Protein AF-0000000083314201 (afdb_homodimer)

pLDDT: mean 96.01, std 5.59, range [34.59, 98.88]

Radius of gyration: 26.86 Å; Cα contacts (8 Å, |Δi|>4): 1741; chains: 2; bounding box: 57×75×74 Å

Secondary structure (DSSP, 8-state):
--PPP-BS----TT-EETT--S--GGGS-HHHHHHHHHHHHHT--GGGGSPBPTT--HHHHHHHHHHHHHTT-TT--GGGEEEES-HHHHHHHHHHHH--TT-EEEEEES--HHHHHHHHHTTPEEEEEEEETTEE-HHHHHHHHTT---SEEEE--SS-TTT-----HHHHHHHHHHHHHHT--EEEE-TTTT-BSSSPPPPPGGGT-SSSSEEEEEESTTTS-GGG--EEEE--HHHHHHHHTSHHHHHHBSSSHHHHHHHHHHHHTT-HHHHHHHHHHHHHHHHHHHHHHHHHH-TT-EEPPPSBSSEEEEE-GGG--HHHHHHHHHHTTEE-EEGGGG-SSS--TTEEEEE-SSS-HHHHHHHHHHHHHHHHHHH-/--PPP-BS----TT-EETT--S--GGGS-HHHHHHHHHHHHHT--GGGGSPBPTT--HHHHHHHHHHHHHTT-TT--GGGEEEES-HHHHHHHHHHHH--TT-EEEEEES--HHHHHHHHHTTPEEEEEEEETTEE-HHHHHHHHTT---SEEEE--SS-TTT-----HHHHHHHHHHHHHHT--EEEE-TTTT-BSSSPPPPPGGGT-SSS-EEEEEESTTTS-GGG--EEEE--HHHHHHHHTSHHHHHHBSS-HHHHHHHHHHHHTT-HHHHHHHHHHHHHHHHHHHHHHHHHH-TT-EE---SBSSEEEEE-GGG--HHHHHHHHHHTTEE-EEGGGG-TTS--TTEEEEE-SSS-HHHHHHHHHHHHHHHHHHH-

Foldseek 3Di:
DPDDDDDPDDAPPPFAEQADAAFAPVLACPVLLVVLLVVLVVVVDCCLVDQAALQADQLLLQLVQVVLCVQALVPFDSLQKRKALALLRVLLLCLVQQHAAPFEEEEEFQADLVSVVSCVVRNYHYDYAYADLQGGDVVSVLVVLVPHDGSAYEGAQALGVFALHHHAPVRLLVVQVVCVVSVHQYEYEDQFQLWFQPDHGHRDSQSNDQPGNYWYKYGCCHQHNVVLSMIMTGHHSVNCVSSSPDPVSVVRHRNRSSSSSSVSSCSVVVVRPVSNVVLSVQLVQLLVLLVVLCCVQPVQKDWDRRRTHWKTKIFAPPQDFVVVLQVLLVVLSYHWAASLSSGSVSDNRRMTIGTSRHDGSVSSSVNSNSSSVSVVVVVD/DPDDDDDPDDAPPPFAEQADAAFAPVLACPVLLVVLLVVLVVVVDCCLVDQAALQADQLLLQLVQVVLCVQALVPFDSLQKRKALALQRVLLLCLVQQHAAPFEEEEEFQADLVSVVSCVVRNYHYDYAYADLQGGDVVSVLVVLVPHDGSAYEGAQALGVFALHHHAPVRLLVVQVVCVVSVHQYEYEDQFQLWFQPDHGHRPSQSNDQPGNYWYKYGCCHQHNVVLSMIMTGHHSVNCVSSSPDPVSVVRRRNRSSSSSSVSSCSVVVVRPVSSVVLSVQLVQLLVLLVVLCCVQPVQKDWDRRRTHWKTKIFAPPQDFVVVLQVLLVVLSYHWAASLSSGSVSDNRRMTIGTSRHDGSVSSNVNSNSSSVSVVVVVD

Sequence (760 aa):
MSAVRTTQVHLPPGMVDFGIGQPGFELLPLALLERAARHRFAQGDPYFLNYGYEQGDGYCRLALADLLRQHGASATEPEHLLLTAGASQGLDLICTLFSQPGDVVFVEEPTYFLALRIFADHGLRVVGIPTDENGLDLEALAGQLRQVRPAFLYTIPTFQNPTGVTMPAAHRERLVRLSQEHELLVVADEVYHLLSFDRPPPEPLAAYAQEAPILSLGSFSKILAPGLRLGWIHSSPAWLRRLVGGGLVDSGGGLNPFAAAVVRSVLELDLLLPHLTALRAAYRSRRDALVAALQAHLPTLRFRVPEGGFFLWAELPGQEDAGRLLQVARRHQVGFLPGARCSSRQGLRHYLRLSFAFHDPPALAEGVKRLRQAMEEMRTMSAVRTTQVHLPPGMVDFGIGQPGFELLPLALLERAARHRFAQGDPYFLNYGYEQGDGYCRLALADLLRQHGASATEPEHLLLTAGASQGLDLICTLFSQPGDVVFVEEPTYFLALRIFADHGLRVVGIPTDENGLDLEALAGQLRQVRPAFLYTIPTFQNPTGVTMPAAHRERLVRLSQEHELLVVADEVYHLLSFDRPPPEPLAAYAQEAPILSLGSFSKILAPGLRLGWIHSSPAWLRRLVGGGLVDSGGGLNPFAAAVVRSVLELDLLLPHLTALRAAYRSRRDALVAALQAHLPTLRFRVPEGGFFLWAELPGQEDAGRLLQVARRHQVGFLPGARCSSRQGLRHYLRLSFAFHDPPALAEGVKRLRQAMEEMRT

Solvent-accessible surface area (backbone atoms only — not comparable to full-atom values): 36920 Å² total; per-residue (Å²): 125,85,76,76,44,41,40,59,77,80,76,61,88,85,49,34,56,23,50,46,86,47,74,20,76,88,68,47,52,50,69,61,50,45,53,14,42,52,55,41,56,69,68,71,65,54,57,43,40,31,40,9,11,42,47,23,45,32,67,34,33,45,49,49,22,53,52,37,32,76,69,50,26,70,81,48,42,41,74,26,44,34,44,25,41,14,44,51,50,45,50,51,51,46,47,46,74,57,45,53,65,68,36,35,32,36,30,38,38,60,25,53,46,50,58,53,37,39,39,50,53,51,40,41,39,76,42,64,33,56,49,54,85,53,23,67,38,62,67,60,45,53,57,46,58,76,76,45,84,52,50,31,37,45,42,44,50,34,29,16,53,44,59,14,34,44,33,44,58,71,56,50,54,49,50,51,49,51,20,54,75,66,71,36,34,35,38,33,47,35,50,35,55,88,34,44,58,79,57,83,68,61,56,56,72,33,61,78,38,71,80,41,56,33,41,25,25,28,35,37,39,77,72,55,30,32,5,49,28,35,21,30,39,35,27,31,52,78,70,44,46,61,60,42,66,28,24,55,28,63,61,40,14,12,60,35,24,42,50,45,44,30,49,30,31,30,52,74,67,61,48,50,62,64,49,43,54,53,47,30,52,52,39,43,51,15,43,51,32,39,52,53,33,37,57,72,66,39,65,70,53,45,65,62,86,48,55,29,43,46,32,35,30,33,36,49,61,91,69,39,50,29,63,62,49,42,63,49,13,46,76,55,38,19,43,54,34,39,24,31,62,24,28,79,75,69,36,56,42,27,20,35,30,36,29,35,43,35,54,55,43,70,52,37,35,52,29,44,55,31,44,41,51,26,53,54,56,73,73,104,128,83,76,76,44,44,40,59,79,81,76,62,89,84,50,32,56,24,49,44,85,46,73,21,76,86,66,47,54,49,68,62,51,45,52,15,40,52,55,41,58,69,68,71,66,55,56,44,39,30,40,9,11,42,47,24,44,31,68,33,33,44,50,48,21,54,52,38,32,75,69,52,25,70,81,48,44,41,73,26,43,32,45,26,42,13,44,52,50,45,50,49,51,46,47,46,74,57,45,52,66,68,36,35,32,37,30,38,37,61,27,52,46,49,59,54,36,38,39,50,52,50,41,40,40,77,42,64,34,54,50,55,84,53,24,68,38,61,67,60,43,53,57,47,56,75,76,43,85,53,50,30,35,43,42,43,50,34,30,16,54,46,59,12,33,44,34,43,58,72,55,51,53,50,49,52,49,51,22,55,75,66,70,37,34,35,37,33,47,36,50,33,56,89,34,44,58,78,57,81,66,61,56,54,72,32,62,79,34,74,82,44,55,35,40,26,27,31,35,37,39,77,72,54,31,33,6,49,27,35,20,30,36,34,26,33,52,78,69,42,47,62,59,42,67,28,24,55,30,62,61,43,14,11,60,36,25,40,50,44,44,30,48,32,31,31,52,75,68,59,49,51,61,64,49,41,53,52,49,29,52,52,38,44,51,14,43,50,31,39,51,53,33,37,58,73,67,39,66,71,53,45,65,63,86,49,55,28,43,48,33,34,31,34,36,50,61,91,69,38,50,30,64,62,47,42,62,48,14,47,77,55,38,18,43,53,34,38,24,32,62,24,29,79,77,69,37,55,41,28,20,35,31,36,29,34,40,36,51,54,43,69,53,38,34,50,31,44,55,31,43,41,52,26,54,54,55,73,74,104

Nearest PDB structures (foldseek):
  8tn2-assembly1_B  TM=9.377E-01  e=1.329E-39  Streptomyces hygroscopicus
  3av7-assembly1_C  TM=9.373E-01  e=1.388E-35  Pyrococcus horikoshii OT3
  1wst-assembly1_A-2  TM=9.283E-01  e=2.432E-35  Thermococcus profundus
  2zc0-assembly1_A  TM=9.274E-01  e=1.221E-30  Thermococcus litoralis
  2gb3-assembly3_E  TM=8.687E-01  e=2.213E-23  Thermotoga maritima

InterPro domains:
  IPR004839 Aminotransferase, class I/classII, large domain [PF00155] (15-371)
  IPR015421 Pyridoxal phosphate-dependent transferase, major domain [G3DSA:3.40.640.10] (50-271)
  IPR015422 Pyridoxal phosphate-dependent transferase, small domain [G3DSA:3.90.1150.10] (12-374)
  IPR015424 Pyridoxal phosphate-dependent transferase [SSF53383] (12-378)

Organism: NCBI:txid1204385

Structure (mmCIF, N/CA/C/O backbone):
data_AF-0000000083314201-model_v1
#
loop_
_entity.id
_entity.type
_entity.pdbx_description
1 polymer 'PLP-dependent aminotransferase family protein'
#
loop_
_atom_site.group_PDB
_atom_site.id
_atom_site.type_symbol
_atom_site.label_atom_id
_atom_site.label_alt_id
_atom_site.label_comp_id
_atom_site.label_asym_id
_atom_site.label_entity_id
_atom_site.label_seq_id
_atom_site.pdbx_PDB_ins_code
_atom_site.Cartn_x
_atom_site.Cartn_y
_atom_site.Cartn_z
_atom_site.occupancy
_atom_site.B_iso_or_equiv
_atom_site.auth_seq_id
_atom_site.auth_comp_id
_atom_site.auth_asym_id
_atom_site.auth_atom_id
_atom_site.pdbx_PDB_model_num
ATOM 1 N N . MET A 1 1 ? -20.5 3.457 -23.984 1 34.59 1 MET A N 1
ATOM 2 C CA . MET A 1 1 ? -19.891 3.881 -22.734 1 34.59 1 MET A CA 1
ATOM 3 C C . MET A 1 1 ? -18.938 2.818 -22.203 1 34.59 1 MET A C 1
ATOM 5 O O . MET A 1 1 ? -19.312 1.652 -22.062 1 34.59 1 MET A O 1
ATOM 9 N N . SER A 1 2 ? -17.656 2.895 -22.516 1 53.41 2 SER A N 1
ATOM 10 C CA . SER A 1 2 ? -16.688 1.848 -22.188 1 53.41 2 SER A CA 1
ATOM 11 C C . SER A 1 2 ? -16.938 1.276 -20.797 1 53.41 2 SER A C 1
ATOM 13 O O . SER A 1 2 ? -17.297 2.012 -19.875 1 53.41 2 SER A O 1
ATOM 15 N N . ALA A 1 3 ? -17.125 0.042 -20.641 1 75.62 3 ALA A N 1
ATOM 16 C CA . ALA A 1 3 ? -17.5 -0.69 -19.438 1 75.62 3 ALA A CA 1
ATOM 17 C C . ALA A 1 3 ? -16.578 -0.34 -18.281 1 75.62 3 ALA A C 1
ATOM 19 O O . ALA A 1 3 ? -15.352 -0.27 -18.438 1 75.62 3 ALA A O 1
ATOM 20 N N . VAL A 1 4 ? -17.172 0.207 -17.234 1 90.31 4 VAL A N 1
ATOM 21 C CA . VAL A 1 4 ? -16.469 0.543 -16.016 1 90.31 4 VAL A CA 1
ATOM 22 C C . VAL A 1 4 ? -15.688 -0.676 -15.516 1 90.31 4 VAL A C 1
ATOM 24 O O . VAL A 1 4 ? -16.25 -1.765 -15.383 1 90.31 4 VAL A O 1
ATOM 27 N N . ARG A 1 5 ? -14.414 -0.55 -15.438 1 94.44 5 ARG A N 1
ATOM 28 C CA . ARG A 1 5 ? -13.547 -1.651 -15.016 1 94.44 5 ARG A CA 1
ATOM 29 C C . ARG A 1 5 ? -13.289 -1.608 -13.516 1 94.44 5 ARG A C 1
ATOM 31 O O . ARG A 1 5 ? -13.023 -0.543 -12.953 1 94.44 5 ARG A O 1
ATOM 38 N N . THR A 1 6 ? -13.438 -2.785 -12.914 1 94.81 6 THR A N 1
ATOM 39 C CA . THR A 1 6 ? -13.258 -2.85 -11.469 1 94.81 6 THR A CA 1
ATOM 40 C C . THR A 1 6 ? -12.242 -3.928 -11.094 1 94.81 6 THR A C 1
ATOM 42 O O . THR A 1 6 ? -11.727 -3.941 -9.977 1 94.81 6 THR A O 1
ATOM 45 N N . THR A 1 7 ? -11.992 -4.832 -12.055 1 95.81 7 THR A N 1
ATOM 46 C CA . THR A 1 7 ? -11.062 -5.926 -11.789 1 95.81 7 THR A CA 1
ATOM 47 C C . THR A 1 7 ? -9.961 -5.969 -12.852 1 95.81 7 THR A C 1
ATOM 49 O O . THR A 1 7 ? -10.125 -5.406 -13.938 1 95.81 7 THR A O 1
ATOM 52 N N . GLN A 1 8 ? -8.891 -6.598 -12.461 1 94.69 8 GLN A N 1
ATOM 53 C CA . GLN A 1 8 ? -7.75 -6.73 -13.359 1 94.69 8 GLN A CA 1
ATOM 54 C C . GLN A 1 8 ? -8.078 -7.652 -14.531 1 94.69 8 GLN A C 1
ATOM 56 O O . GLN A 1 8 ? -7.68 -7.383 -15.664 1 94.69 8 GLN A O 1
ATOM 61 N N . VAL A 1 9 ? -8.82 -8.727 -14.227 1 92.38 9 VAL A N 1
ATOM 62 C CA . VAL A 1 9 ? -9.07 -9.758 -15.227 1 92.38 9 VAL A CA 1
ATOM 63 C C . VAL A 1 9 ? -10.492 -9.617 -15.773 1 92.38 9 VAL A C 1
ATOM 65 O O . VAL A 1 9 ? -11.453 -9.492 -15.008 1 92.38 9 VAL A O 1
ATOM 68 N N . HIS A 1 10 ? -10.617 -9.555 -17.047 1 88.62 10 HIS A N 1
ATOM 69 C CA . HIS A 1 10 ? -11.859 -9.648 -17.797 1 88.62 10 HIS A CA 1
ATOM 70 C C . HIS A 1 10 ? -11.758 -10.664 -18.922 1 88.62 10 HIS A C 1
ATOM 72 O O . HIS A 1 10 ? -10.922 -10.516 -19.812 1 88.62 10 HIS A O 1
ATOM 78 N N . LEU A 1 11 ? -12.539 -11.68 -18.828 1 90.94 11 LEU A N 1
ATOM 79 C CA . LEU A 1 11 ? -12.484 -12.742 -19.828 1 90.94 11 LEU A CA 1
ATOM 80 C C . LEU A 1 11 ? -13.695 -12.664 -20.75 1 90.94 11 LEU A C 1
ATOM 82 O O . LEU A 1 11 ? -14.828 -12.516 -20.297 1 90.94 11 LEU A O 1
ATOM 86 N N . PRO A 1 12 ? -13.43 -12.727 -22.062 1 91.5 12 PRO A N 1
ATOM 87 C CA . PRO A 1 12 ? -14.57 -12.898 -22.969 1 91.5 12 PRO A CA 1
ATOM 88 C C . PRO A 1 12 ? -15.391 -14.148 -22.656 1 91.5 12 PRO A C 1
ATOM 90 O O . PRO A 1 12 ? -14.844 -15.141 -22.172 1 91.5 12 PRO A O 1
ATOM 93 N N . PRO A 1 13 ? -16.656 -14 -22.969 1 90.75 13 PRO A N 1
ATOM 94 C CA . PRO A 1 13 ? -17.5 -15.18 -22.734 1 90.75 13 PRO A CA 1
ATOM 95 C C . PRO A 1 13 ? -16.984 -16.422 -23.438 1 90.75 13 PRO A C 1
ATOM 97 O O . PRO A 1 13 ? -16.578 -16.359 -24.609 1 90.75 13 PRO A O 1
ATOM 100 N N . GLY A 1 14 ? -16.875 -17.516 -22.719 1 92.56 14 GLY A N 1
ATOM 101 C CA . GLY A 1 14 ? -16.5 -18.797 -23.297 1 92.56 14 GLY A CA 1
ATOM 102 C C . GLY A 1 14 ? -15.008 -19.047 -23.266 1 92.56 14 GLY A C 1
ATOM 103 O O . GLY A 1 14 ? -14.562 -20.172 -23.5 1 92.56 14 GLY A O 1
ATOM 104 N N . MET A 1 15 ? -14.242 -18.047 -23.016 1 96.81 15 MET A N 1
ATOM 105 C CA . MET A 1 15 ? -12.789 -18.188 -23.016 1 96.81 15 MET A CA 1
ATOM 106 C C . MET A 1 15 ? -12.32 -18.953 -21.781 1 96.81 15 MET A C 1
ATOM 108 O O . MET A 1 15 ? -12.828 -18.734 -20.688 1 96.81 15 MET A O 1
ATOM 112 N N . VAL A 1 16 ? -11.453 -19.938 -21.984 1 98.31 16 VAL A N 1
ATOM 113 C CA . VAL A 1 16 ? -10.727 -20.594 -20.891 1 98.31 16 VAL A CA 1
ATOM 114 C C . VAL A 1 16 ? -9.266 -20.141 -20.906 1 98.31 16 VAL A C 1
ATOM 116 O O . VAL A 1 16 ? -8.5 -20.5 -21.781 1 98.31 16 VAL A O 1
ATOM 119 N N . ASP A 1 17 ? -8.883 -19.359 -19.922 1 98.44 17 ASP A N 1
ATOM 120 C CA . ASP A 1 17 ? -7.531 -18.812 -19.906 1 98.44 17 ASP A CA 1
ATOM 121 C C . ASP A 1 17 ? -6.727 -19.375 -18.734 1 98.44 17 ASP A C 1
ATOM 123 O O . ASP A 1 17 ? -6.848 -18.891 -17.594 1 98.44 17 ASP A O 1
ATOM 127 N N . PHE A 1 18 ? -5.773 -20.281 -19.078 1 98.69 18 PHE A N 1
ATOM 128 C CA . PHE A 1 18 ? -4.91 -20.906 -18.078 1 98.69 18 PHE A CA 1
ATOM 129 C C . PHE A 1 18 ? -3.861 -19.922 -17.578 1 98.69 18 PHE A C 1
ATOM 131 O O . PHE A 1 18 ? -3.092 -20.219 -16.672 1 98.69 18 PHE A O 1
ATOM 138 N N . GLY A 1 19 ? -3.797 -18.719 -18.188 1 98 19 GLY A N 1
ATOM 139 C CA . GLY A 1 19 ? -2.822 -17.719 -17.797 1 98 19 GLY A CA 1
ATOM 140 C C . GLY A 1 19 ? -3.211 -16.969 -16.531 1 98 19 GLY A C 1
ATOM 141 O O . GLY A 1 19 ? -2.379 -16.297 -15.93 1 98 19 GLY A O 1
ATOM 142 N N . ILE A 1 20 ? -4.41 -17.078 -16.062 1 97.06 20 ILE A N 1
ATOM 143 C CA . ILE A 1 20 ? -4.938 -16.328 -14.938 1 97.06 20 ILE A CA 1
ATOM 144 C C . ILE A 1 20 ? -4.574 -17.031 -13.633 1 97.06 20 ILE A C 1
ATOM 146 O O . ILE A 1 20 ? -5.047 -18.141 -13.367 1 97.06 20 ILE A O 1
ATOM 150 N N . GLY A 1 21 ? -3.68 -16.375 -12.898 1 96.62 21 GLY A N 1
ATOM 151 C CA . GLY A 1 21 ? -3.168 -16.953 -11.656 1 96.62 21 GLY A CA 1
ATOM 152 C C . GLY A 1 21 ? -3.814 -16.359 -10.422 1 96.62 21 GLY A C 1
ATOM 153 O O . GLY A 1 21 ? -3.123 -15.836 -9.539 1 96.62 21 GLY A O 1
ATOM 154 N N . GLN A 1 22 ? -5.105 -16.406 -10.273 1 96.69 22 GLN A N 1
ATOM 155 C CA . GLN A 1 22 ? -5.852 -15.922 -9.109 1 96.69 22 GLN A CA 1
ATOM 156 C C . GLN A 1 22 ? -7.031 -16.844 -8.797 1 96.69 22 GLN A C 1
ATOM 158 O O . GLN A 1 22 ? -7.406 -17.688 -9.609 1 96.69 22 GLN A O 1
ATOM 163 N N . PRO A 1 23 ? -7.602 -16.734 -7.562 1 96.19 23 PRO A N 1
ATOM 164 C CA . PRO A 1 23 ? -8.805 -17.516 -7.266 1 96.19 23 PRO A CA 1
ATOM 165 C C . PRO A 1 23 ? -9.953 -17.219 -8.219 1 96.19 23 PRO A C 1
ATOM 167 O O . PRO A 1 23 ? -10.148 -16.062 -8.617 1 96.19 23 PRO A O 1
ATOM 170 N N . GLY A 1 24 ? -10.648 -18.281 -8.57 1 94.88 24 GLY A N 1
ATOM 171 C CA . GLY A 1 24 ? -11.898 -18.047 -9.266 1 94.88 24 GLY A CA 1
ATOM 172 C C . GLY A 1 24 ? -12.859 -17.172 -8.477 1 94.88 24 GLY A C 1
ATOM 173 O O . GLY A 1 24 ? -12.82 -17.141 -7.246 1 94.88 24 GLY A O 1
ATOM 174 N N . PHE A 1 25 ? -13.742 -16.547 -9.172 1 92.31 25 PHE A N 1
ATOM 175 C CA . PHE A 1 25 ? -14.633 -15.586 -8.531 1 92.31 25 PHE A CA 1
ATOM 176 C C . PHE A 1 25 ? -15.531 -16.281 -7.512 1 92.31 25 PHE A C 1
ATOM 178 O O . PHE A 1 25 ? -15.852 -15.703 -6.469 1 92.31 25 PHE A O 1
ATOM 185 N N . GLU A 1 26 ? -15.883 -17.5 -7.844 1 94.88 26 GLU A N 1
ATOM 186 C CA . GLU A 1 26 ? -16.781 -18.25 -6.969 1 94.88 26 GLU A CA 1
ATOM 187 C C . GLU A 1 26 ? -16.094 -18.656 -5.676 1 94.88 26 GLU A C 1
ATOM 189 O O . GLU A 1 26 ? -16.75 -19.031 -4.703 1 94.88 26 GLU A O 1
ATOM 194 N N . LEU A 1 27 ? -14.797 -18.641 -5.641 1 97 27 LEU A N 1
ATOM 195 C CA . LEU A 1 27 ? -14.039 -19.047 -4.465 1 97 27 LEU A CA 1
ATOM 196 C C . LEU A 1 27 ? -13.766 -17.859 -3.551 1 97 27 LEU A C 1
ATOM 198 O O . LEU A 1 27 ? -13.266 -18.031 -2.436 1 97 27 LEU A O 1
ATOM 202 N N . LEU A 1 28 ? -14.078 -16.625 -3.99 1 97.69 28 LEU A N 1
ATOM 203 C CA . LEU A 1 28 ? -13.922 -15.445 -3.148 1 97.69 28 LEU A CA 1
ATOM 204 C C . LEU A 1 28 ? -14.914 -15.461 -1.991 1 97.69 28 LEU A C 1
ATOM 206 O O . LEU A 1 28 ? -16.125 -15.602 -2.203 1 97.69 28 LEU A O 1
ATOM 210 N N . PRO A 1 29 ? -14.43 -15.281 -0.8 1 98.38 29 PRO A N 1
ATOM 211 C CA . PRO A 1 29 ? -15.266 -15.539 0.376 1 98.38 29 PRO A CA 1
ATOM 212 C C . PRO A 1 29 ? -16.047 -14.312 0.841 1 98.38 29 PRO A C 1
ATOM 214 O O . PRO A 1 29 ? -15.828 -13.828 1.954 1 98.38 29 PRO A O 1
ATOM 217 N N . LEU A 1 30 ? -17 -13.914 0.046 1 98.44 30 LEU A N 1
ATOM 218 C CA . LEU A 1 30 ? -17.781 -12.711 0.303 1 98.44 30 LEU A CA 1
ATOM 219 C C . LEU A 1 30 ? -18.516 -12.812 1.642 1 98.44 30 LEU A C 1
ATOM 221 O O . LEU A 1 30 ? -18.406 -11.914 2.479 1 98.44 30 LEU A O 1
ATOM 225 N N . ALA A 1 31 ? -19.219 -13.93 1.903 1 98.38 31 ALA A N 1
ATOM 226 C CA . ALA A 1 31 ? -20 -14.094 3.123 1 98.38 31 ALA A CA 1
ATOM 227 C C . ALA A 1 31 ? -19.109 -14.148 4.352 1 98.38 31 ALA A C 1
ATOM 229 O O . ALA A 1 31 ? -19.453 -13.602 5.406 1 98.38 31 ALA A O 1
ATOM 230 N N . LEU A 1 32 ? -18.031 -14.852 4.242 1 98.81 32 LEU A N 1
ATOM 231 C CA . LEU A 1 32 ? -17.078 -14.961 5.328 1 98.81 32 LEU A CA 1
ATOM 232 C C . LEU A 1 32 ? -16.531 -13.594 5.723 1 98.81 32 LEU A C 1
ATOM 234 O O . LEU A 1 32 ? -16.5 -13.25 6.906 1 98.81 32 LEU A O 1
ATOM 238 N N . LEU A 1 33 ? -16.125 -12.75 4.762 1 98.88 33 LEU A N 1
ATOM 239 C CA . LEU A 1 33 ? -15.555 -11.438 5.031 1 98.88 33 LEU A CA 1
ATOM 240 C C . LEU A 1 33 ? -16.625 -10.469 5.523 1 98.88 33 LEU A C 1
ATOM 242 O O . LEU A 1 33 ? -16.344 -9.578 6.328 1 98.88 33 LEU A O 1
ATOM 246 N N . GLU A 1 34 ? -17.844 -10.625 5.016 1 98.81 34 GLU A N 1
ATOM 247 C CA . GLU A 1 34 ? -18.953 -9.844 5.566 1 98.81 34 GLU A CA 1
ATOM 248 C C . GLU A 1 34 ? -19.109 -10.094 7.062 1 98.81 34 GLU A C 1
ATOM 250 O O . GLU A 1 34 ? -19.25 -9.148 7.84 1 98.81 34 GLU A O 1
ATOM 255 N N . ARG A 1 35 ? -19.141 -11.367 7.418 1 98.75 35 ARG A N 1
ATOM 256 C CA . ARG A 1 35 ? -19.25 -11.742 8.828 1 98.75 35 ARG A CA 1
ATOM 257 C C . ARG A 1 35 ? -18.109 -11.141 9.641 1 98.75 35 ARG A C 1
ATOM 259 O O . ARG A 1 35 ? -18.328 -10.625 10.734 1 98.75 35 ARG A O 1
ATOM 266 N N . ALA A 1 36 ? -16.922 -11.211 9.156 1 98.88 36 ALA A N 1
ATOM 267 C CA . ALA A 1 36 ? -15.75 -10.664 9.836 1 98.88 36 ALA A CA 1
ATOM 268 C C . ALA A 1 36 ? -15.859 -9.148 9.992 1 98.88 36 ALA A C 1
ATOM 270 O O . ALA A 1 36 ? -15.547 -8.602 11.055 1 98.88 36 ALA A O 1
ATOM 271 N N . ALA A 1 37 ? -16.25 -8.445 8.914 1 98.75 37 ALA A N 1
ATOM 272 C CA . ALA A 1 37 ? -16.406 -7 8.961 1 98.75 37 ALA A CA 1
ATOM 273 C C . ALA A 1 37 ? -17.453 -6.602 9.992 1 98.75 37 ALA A C 1
ATOM 275 O O . ALA A 1 37 ? -17.25 -5.676 10.781 1 98.75 37 ALA A O 1
ATOM 276 N N . ARG A 1 38 ? -18.547 -7.301 9.992 1 98.56 38 ARG A N 1
ATOM 277 C CA . ARG A 1 38 ? -19.609 -7.039 10.977 1 98.56 38 ARG A CA 1
ATOM 278 C C . ARG A 1 38 ? -19.078 -7.207 12.398 1 98.56 38 ARG A C 1
ATOM 280 O O . ARG A 1 38 ? -19.359 -6.379 13.266 1 98.56 38 ARG A O 1
ATOM 287 N N . HIS A 1 39 ? -18.391 -8.273 12.609 1 98.69 39 HIS A N 1
ATOM 288 C CA . HIS A 1 39 ? -17.797 -8.531 13.914 1 98.69 39 HIS A CA 1
ATOM 289 C C . HIS A 1 39 ? -16.859 -7.398 14.336 1 98.69 39 HIS A C 1
ATOM 291 O O . HIS A 1 39 ? -16.906 -6.945 15.477 1 98.69 39 HIS A O 1
ATOM 297 N N . ARG A 1 40 ? -16 -6.918 13.414 1 98.56 40 ARG A N 1
ATOM 298 C CA . ARG A 1 40 ? -15.031 -5.875 13.727 1 98.56 40 ARG A CA 1
ATOM 299 C C . ARG A 1 40 ? -15.727 -4.57 14.102 1 98.56 40 ARG A C 1
ATOM 301 O O . ARG A 1 40 ? -15.406 -3.953 15.117 1 98.56 40 ARG A O 1
ATOM 308 N N . PHE A 1 41 ? -16.672 -4.133 13.305 1 98.56 41 PHE A N 1
ATOM 309 C CA . PHE A 1 41 ? -17.391 -2.887 13.555 1 98.56 41 PHE A CA 1
ATOM 310 C C . PHE A 1 41 ? -18.203 -2.975 14.844 1 98.56 41 PHE A C 1
ATOM 312 O O . PHE A 1 41 ? -18.328 -1.988 15.578 1 98.56 41 PHE A O 1
ATOM 319 N N . ALA A 1 42 ? -18.672 -4.141 15.156 1 98.19 42 ALA A N 1
ATOM 320 C CA . ALA A 1 42 ? -19.531 -4.344 16.328 1 98.19 42 ALA A CA 1
ATOM 321 C C . ALA A 1 42 ? -18.734 -4.16 17.625 1 98.19 42 ALA A C 1
ATOM 323 O O . ALA A 1 42 ? -19.312 -3.971 18.688 1 98.19 42 ALA A O 1
ATOM 324 N N . GLN A 1 43 ? -17.406 -4.27 17.531 1 97.44 43 GLN A N 1
ATOM 325 C CA . GLN A 1 43 ? -16.594 -4.078 18.734 1 97.44 43 GLN A CA 1
ATOM 326 C C . GLN A 1 43 ? -16.672 -2.641 19.234 1 97.44 43 GLN A C 1
ATOM 328 O O . GLN A 1 43 ? -16.312 -2.354 20.375 1 97.44 43 GLN A O 1
ATOM 333 N N . GLY A 1 44 ? -17 -1.656 18.375 1 96.81 44 GLY A N 1
ATOM 334 C CA . GLY A 1 44 ? -17.234 -0.276 18.766 1 96.81 44 GLY A CA 1
ATOM 335 C C . GLY A 1 44 ? -15.953 0.521 18.938 1 96.81 44 GLY A C 1
ATOM 336 O O . GLY A 1 44 ? -15.984 1.685 19.344 1 96.81 44 GLY A O 1
ATOM 337 N N . ASP A 1 45 ? -14.836 -0.035 18.656 1 94.12 45 ASP A N 1
ATOM 338 C CA . ASP A 1 45 ? -13.539 0.609 18.781 1 94.12 45 ASP A CA 1
ATOM 339 C C . ASP A 1 45 ? -13.07 1.179 17.438 1 94.12 45 ASP A C 1
ATOM 341 O O . ASP A 1 45 ? -12.844 0.432 16.484 1 94.12 45 ASP A O 1
ATOM 345 N N . PRO A 1 46 ? -12.82 2.516 17.344 1 95.19 46 PRO A N 1
ATOM 346 C CA . PRO A 1 46 ? -12.492 3.133 16.062 1 95.19 46 PRO A CA 1
ATOM 347 C C . PRO A 1 46 ? -10.992 3.113 15.758 1 95.19 46 PRO A C 1
ATOM 349 O O . PRO A 1 46 ? -10.555 3.67 14.75 1 95.19 46 PRO A O 1
ATOM 352 N N . TYR A 1 47 ? -10.133 2.494 16.516 1 93.06 47 TYR A N 1
ATOM 353 C CA . TYR A 1 47 ? -8.68 2.619 16.438 1 93.06 47 TYR A CA 1
ATOM 354 C C . TYR A 1 47 ? -8.156 2.117 15.102 1 93.06 47 TYR A C 1
ATOM 356 O O . TYR A 1 47 ? -7.145 2.615 14.602 1 93.06 47 TYR A O 1
ATOM 364 N N . PHE A 1 48 ? -8.867 1.153 14.516 1 96.31 48 PHE A N 1
ATOM 365 C CA . PHE A 1 48 ? -8.383 0.618 13.25 1 96.31 48 PHE A CA 1
ATOM 366 C C . PHE A 1 48 ? -8.625 1.609 12.117 1 96.31 48 PHE A C 1
ATOM 368 O O . PHE A 1 48 ? -8.102 1.438 11.008 1 96.31 48 PHE A O 1
ATOM 375 N N . LEU A 1 49 ? -9.391 2.678 12.414 1 97.88 49 LEU A N 1
ATOM 376 C CA . LEU A 1 49 ? -9.625 3.736 11.438 1 97.88 49 LEU A CA 1
ATOM 377 C C . LEU A 1 49 ? -8.57 4.828 11.547 1 97.88 49 LEU A C 1
ATOM 379 O O . LEU A 1 49 ? -8.516 5.734 10.711 1 97.88 49 LEU A O 1
ATOM 383 N N . ASN A 1 50 ? -7.672 4.773 12.516 1 96.75 50 ASN A N 1
ATOM 384 C CA . ASN A 1 50 ? -6.57 5.715 12.695 1 96.75 50 ASN A CA 1
ATOM 385 C C . ASN A 1 50 ? -5.305 5.246 11.992 1 96.75 50 ASN A C 1
ATOM 387 O O . ASN A 1 50 ? -5.281 4.16 11.406 1 96.75 50 ASN A O 1
ATOM 391 N N . TYR A 1 51 ? -4.25 6.164 11.945 1 97.31 51 TYR A N 1
ATOM 392 C CA . TYR A 1 51 ? -2.939 5.684 11.523 1 97.31 51 TYR A CA 1
ATOM 393 C C . TYR A 1 51 ? -2.494 4.504 12.383 1 97.31 51 TYR A C 1
ATOM 395 O O . TYR A 1 51 ? -2.479 4.586 13.609 1 97.31 51 TYR A O 1
ATOM 403 N N . GLY A 1 52 ? -2.189 3.391 11.773 1 97.06 52 GLY A N 1
ATOM 404 C CA . GLY A 1 52 ? -1.858 2.156 12.469 1 97.06 52 GLY A CA 1
ATOM 405 C C . GLY A 1 52 ? -0.453 2.15 13.039 1 97.06 52 GLY A C 1
ATOM 406 O O . GLY A 1 52 ? 0.35 3.035 12.734 1 97.06 52 GLY A O 1
ATOM 407 N N . TYR A 1 53 ? -0.241 1.195 13.852 1 97.38 53 TYR A N 1
ATOM 408 C CA . TYR A 1 53 ? 1.12 0.96 14.312 1 97.38 53 TYR A CA 1
ATOM 409 C C . TYR A 1 53 ? 2.037 0.585 13.156 1 97.38 53 TYR A C 1
ATOM 411 O O . TYR A 1 53 ? 1.638 -0.157 12.258 1 97.38 53 TYR A O 1
ATOM 419 N N . GLU A 1 54 ? 3.225 1.053 13.133 1 97.88 54 GLU A N 1
ATOM 420 C CA . GLU A 1 54 ? 4.133 0.91 12 1 97.88 54 GLU A CA 1
ATOM 421 C C . GLU A 1 54 ? 4.309 -0.556 11.609 1 97.88 54 GLU A C 1
ATOM 423 O O . GLU A 1 54 ? 4.27 -0.899 10.43 1 97.88 54 GLU A O 1
ATOM 428 N N . GLN A 1 55 ? 4.398 -1.433 12.609 1 97.94 55 GLN A N 1
ATOM 429 C CA . GLN A 1 55 ? 4.652 -2.846 12.344 1 97.94 55 GLN A CA 1
ATOM 430 C C . GLN A 1 55 ? 3.357 -3.582 12.008 1 97.94 55 GLN A C 1
ATOM 432 O O . GLN A 1 55 ? 3.385 -4.758 11.641 1 97.94 55 GLN A O 1
ATOM 437 N N . GLY A 1 56 ? 2.209 -2.891 12.156 1 97.88 56 GLY A N 1
ATOM 438 C CA . GLY A 1 56 ? 0.896 -3.473 11.93 1 97.88 56 GLY A CA 1
ATOM 439 C C . GLY A 1 56 ? 0.135 -3.752 13.211 1 97.88 56 GLY A C 1
ATOM 440 O O . GLY A 1 56 ? 0.713 -3.727 14.297 1 97.88 56 GLY A O 1
ATOM 441 N N . ASP A 1 57 ? -1.172 -4.012 13.102 1 97.19 57 ASP A N 1
ATOM 442 C CA . ASP A 1 57 ? -2.059 -4.277 14.234 1 97.19 57 ASP A CA 1
ATOM 443 C C . ASP A 1 57 ? -1.516 -5.406 15.102 1 97.19 57 ASP A C 1
ATOM 445 O O . ASP A 1 57 ? -1.389 -6.543 14.648 1 97.19 57 ASP A O 1
ATOM 449 N N . GLY A 1 58 ? -1.276 -5.039 16.391 1 97.19 58 GLY A N 1
ATOM 450 C CA . GLY A 1 58 ? -0.664 -6.008 17.297 1 97.19 58 GLY A CA 1
ATOM 451 C C . GLY A 1 58 ? -1.525 -7.234 17.516 1 97.19 58 GLY A C 1
ATOM 452 O O . GLY A 1 58 ? -1.011 -8.352 17.641 1 97.19 58 GLY A O 1
ATOM 453 N N . TYR A 1 59 ? -2.844 -7.094 17.609 1 96.88 59 TYR A N 1
ATOM 454 C CA . TYR A 1 59 ? -3.744 -8.227 17.797 1 96.88 59 TYR A CA 1
ATOM 455 C C . TYR A 1 59 ? -3.77 -9.117 16.562 1 96.88 59 TYR A C 1
ATOM 457 O O . TYR A 1 59 ? -3.848 -10.344 16.672 1 96.88 59 TYR A O 1
ATOM 465 N N . CYS A 1 60 ? -3.668 -8.477 15.422 1 97.69 60 CYS A N 1
ATOM 466 C CA . CYS A 1 60 ? -3.598 -9.242 14.18 1 97.69 60 CYS A CA 1
ATOM 467 C C . CYS A 1 60 ? -2.311 -10.055 14.109 1 97.69 60 CYS A C 1
ATOM 469 O O . CYS A 1 60 ? -2.326 -11.219 13.719 1 97.69 60 CYS A O 1
ATOM 471 N N . ARG A 1 61 ? -1.196 -9.453 14.453 1 97.94 61 ARG A N 1
ATOM 472 C CA . ARG A 1 61 ? 0.085 -10.148 14.453 1 97.94 61 ARG A CA 1
ATOM 473 C C . ARG A 1 61 ? 0.078 -11.312 15.43 1 97.94 61 ARG A C 1
ATOM 475 O O . ARG A 1 61 ? 0.653 -12.367 15.156 1 97.94 61 ARG A O 1
ATOM 482 N N . LEU A 1 62 ? -0.585 -11.094 16.594 1 97.56 62 LEU A N 1
ATOM 483 C CA . LEU A 1 62 ? -0.722 -12.164 17.562 1 97.56 62 LEU A CA 1
ATOM 484 C C . LEU A 1 62 ? -1.484 -13.344 16.969 1 97.56 62 LEU A C 1
ATOM 486 O O . LEU A 1 62 ? -1.039 -14.492 17.078 1 97.56 62 LEU A O 1
ATOM 490 N N . ALA A 1 63 ? -2.613 -13.047 16.391 1 96.94 63 ALA A N 1
ATOM 491 C CA . ALA A 1 63 ? -3.451 -14.086 15.805 1 96.94 63 ALA A CA 1
ATOM 492 C C . ALA A 1 63 ? -2.738 -14.773 14.641 1 96.94 63 ALA A C 1
ATOM 494 O O . ALA A 1 63 ? -2.814 -16 14.492 1 96.94 63 ALA A O 1
ATOM 495 N N . LEU A 1 64 ? -2.051 -14.031 13.844 1 97.25 64 LEU A N 1
ATOM 496 C CA . LEU A 1 64 ? -1.317 -14.57 12.703 1 97.25 64 LEU A CA 1
ATOM 497 C C . LEU A 1 64 ? -0.166 -15.453 13.164 1 97.25 64 LEU A C 1
ATOM 499 O O . LEU A 1 64 ? 0.084 -16.516 12.57 1 97.25 64 LEU A O 1
ATOM 503 N N . ALA A 1 65 ? 0.57 -15 14.156 1 96.69 65 ALA A N 1
ATOM 504 C CA . ALA A 1 65 ? 1.656 -15.805 14.703 1 96.69 65 ALA A CA 1
ATOM 505 C C . ALA A 1 65 ? 1.145 -17.156 15.18 1 96.69 65 ALA A C 1
ATOM 507 O O . ALA A 1 65 ? 1.783 -18.188 14.945 1 96.69 65 ALA A O 1
ATOM 508 N N . ASP A 1 66 ? 0.019 -17.141 15.828 1 95.5 66 ASP A N 1
ATOM 509 C CA . ASP A 1 66 ? -0.588 -18.375 16.297 1 95.5 66 ASP A CA 1
ATOM 510 C C . ASP A 1 66 ? -0.914 -19.312 15.133 1 95.5 66 ASP A C 1
ATOM 512 O O . ASP A 1 66 ? -0.622 -20.5 15.188 1 95.5 66 ASP A O 1
ATOM 516 N N . LEU A 1 67 ? -1.447 -18.766 14.141 1 93.81 67 LEU A N 1
ATOM 517 C CA . LEU A 1 67 ? -1.771 -19.531 12.938 1 93.81 67 LEU A CA 1
ATOM 518 C C . LEU A 1 67 ? -0.516 -20.141 12.336 1 93.81 67 LEU A C 1
ATOM 520 O O . LEU A 1 67 ? -0.499 -21.328 12.008 1 93.81 67 LEU A O 1
ATOM 524 N N . LEU A 1 68 ? 0.51 -19.359 12.164 1 93.69 68 LEU A N 1
ATOM 525 C CA . LEU A 1 68 ? 1.735 -19.797 11.516 1 93.69 68 LEU A CA 1
ATOM 526 C C . LEU A 1 68 ? 2.434 -20.875 12.352 1 93.69 68 LEU A C 1
ATOM 528 O O . LEU A 1 68 ? 2.979 -21.828 11.805 1 93.69 68 LEU A O 1
ATOM 532 N N . ARG A 1 69 ? 2.369 -20.719 13.641 1 93.19 69 ARG A N 1
ATOM 533 C CA . ARG A 1 69 ? 2.945 -21.734 14.523 1 93.19 69 ARG A CA 1
ATOM 534 C C . ARG A 1 69 ? 2.25 -23.078 14.336 1 93.19 69 ARG A C 1
ATOM 536 O O . ARG A 1 69 ? 2.904 -24.125 14.297 1 93.19 69 ARG A O 1
ATOM 543 N N . GLN A 1 70 ? 0.994 -23.047 14.156 1 90.12 70 GLN A N 1
ATOM 544 C CA . GLN A 1 70 ? 0.199 -24.25 13.992 1 90.12 70 GLN A CA 1
ATOM 545 C C . GLN A 1 70 ? 0.434 -24.891 12.625 1 90.12 70 GLN A C 1
ATOM 547 O O . GLN A 1 70 ? 0.149 -26.078 12.43 1 90.12 70 GLN A O 1
ATOM 552 N N . HIS A 1 71 ? 1.045 -24.109 11.727 1 87.62 71 HIS A N 1
ATOM 553 C CA . HIS A 1 71 ? 1.187 -24.609 10.359 1 87.62 71 HIS A CA 1
ATOM 554 C C . HIS A 1 71 ? 2.65 -24.625 9.93 1 87.62 71 HIS A C 1
ATOM 556 O O . HIS A 1 71 ? 2.973 -24.297 8.789 1 87.62 71 HIS A O 1
ATOM 562 N N . GLY A 1 72 ? 3.506 -24.828 10.867 1 79.31 72 GLY A N 1
ATOM 563 C CA . GLY A 1 72 ? 4.859 -25.203 10.492 1 79.31 72 GLY A CA 1
ATOM 564 C C . GLY A 1 72 ? 5.867 -24.094 10.695 1 79.31 72 GLY A C 1
ATOM 565 O O . GLY A 1 72 ? 6.992 -24.172 10.195 1 79.31 72 GLY A O 1
ATOM 566 N N . ALA A 1 73 ? 5.469 -22.938 11.164 1 83.25 73 ALA A N 1
ATOM 567 C CA . ALA A 1 73 ? 6.434 -21.906 11.539 1 83.25 73 ALA A CA 1
ATOM 568 C C . ALA A 1 73 ? 6.539 -21.797 13.055 1 83.25 73 ALA A C 1
ATOM 570 O O . ALA A 1 73 ? 6.172 -20.766 13.633 1 83.25 73 ALA A O 1
ATOM 571 N N . SER A 1 74 ? 7.152 -22.734 13.656 1 77.94 74 SER A N 1
ATOM 572 C CA . SER A 1 74 ? 7.027 -23 15.086 1 77.94 74 SER A CA 1
ATOM 573 C C . SER A 1 74 ? 7.645 -21.891 15.914 1 77.94 74 SER A C 1
ATOM 575 O O . SER A 1 74 ? 7.195 -21.609 17.031 1 77.94 74 SER A O 1
ATOM 577 N N . ALA A 1 75 ? 8.531 -21.219 15.477 1 81 75 ALA A N 1
ATOM 578 C CA . ALA A 1 75 ? 9.234 -20.234 16.297 1 81 75 ALA A CA 1
ATOM 579 C C . ALA A 1 75 ? 8.781 -18.812 15.961 1 81 75 ALA A C 1
ATOM 581 O O . ALA A 1 75 ? 9.469 -17.844 16.266 1 81 75 ALA A O 1
ATOM 582 N N . THR A 1 76 ? 7.562 -18.75 15.5 1 90.62 76 THR A N 1
ATOM 583 C CA . THR A 1 76 ? 7.113 -17.422 15.07 1 90.62 76 THR A CA 1
ATOM 584 C C . THR A 1 76 ? 6.449 -16.672 16.234 1 90.62 76 THR A C 1
ATOM 586 O O . THR A 1 76 ? 5.531 -17.203 16.859 1 90.62 76 THR A O 1
ATOM 589 N N . GLU A 1 77 ? 6.934 -15.539 16.578 1 93.94 77 GLU A N 1
ATOM 590 C CA . GLU A 1 77 ? 6.336 -14.602 17.531 1 93.94 77 GLU A CA 1
ATOM 591 C C . GLU A 1 77 ? 5.801 -13.367 16.812 1 93.94 77 GLU A C 1
ATOM 593 O O . GLU A 1 77 ? 6.199 -13.078 15.68 1 93.94 77 GLU A O 1
ATOM 598 N N . PRO A 1 78 ? 4.844 -12.695 17.5 1 96.5 78 PRO A N 1
ATOM 599 C CA . PRO A 1 78 ? 4.281 -11.5 16.859 1 96.5 78 PRO A CA 1
ATOM 600 C C . PRO A 1 78 ? 5.352 -10.5 16.438 1 96.5 78 PRO A C 1
ATOM 602 O O . PRO A 1 78 ? 5.191 -9.805 15.422 1 96.5 78 PRO A O 1
ATOM 605 N N . GLU A 1 79 ? 6.445 -10.367 17.188 1 95.19 79 GLU A N 1
ATOM 606 C CA . GLU A 1 79 ? 7.516 -9.414 16.906 1 95.19 79 GLU A CA 1
ATOM 607 C C . GLU A 1 79 ? 8.289 -9.82 15.656 1 95.19 79 GLU A C 1
ATOM 609 O O . GLU A 1 79 ? 9.055 -9.023 15.109 1 95.19 79 GLU A O 1
ATOM 614 N N . HIS A 1 80 ? 8.055 -11.062 15.156 1 95.88 80 HIS A N 1
ATOM 615 C CA . HIS A 1 80 ? 8.719 -11.562 13.961 1 95.88 80 HIS A CA 1
ATOM 616 C C . HIS A 1 80 ? 7.938 -11.203 12.703 1 95.88 80 HIS A C 1
ATOM 618 O O . HIS A 1 80 ? 8.328 -11.586 11.594 1 95.88 80 HIS A O 1
ATOM 624 N N . LEU A 1 81 ? 6.828 -10.5 12.906 1 97.19 81 LEU A N 1
ATOM 625 C CA . LEU A 1 81 ? 5.922 -10.281 11.781 1 97.19 81 LEU A CA 1
ATOM 626 C C . LEU A 1 81 ? 5.723 -8.797 11.523 1 97.19 81 LEU A C 1
ATOM 628 O O . LEU A 1 81 ? 5.504 -8.023 12.453 1 97.19 81 LEU A O 1
ATOM 632 N N . LEU A 1 82 ? 5.848 -8.375 10.297 1 98.44 82 LEU A N 1
ATOM 633 C CA . LEU A 1 82 ? 5.453 -7.062 9.797 1 98.44 82 LEU A CA 1
ATOM 634 C C . LEU A 1 82 ? 4.301 -7.188 8.805 1 98.44 82 LEU A C 1
ATOM 636 O O . LEU A 1 82 ? 4.434 -7.836 7.766 1 98.44 82 LEU A O 1
ATOM 640 N N . LEU A 1 83 ? 3.162 -6.629 9.148 1 98.69 83 LEU A N 1
ATOM 641 C CA . LEU A 1 83 ? 2.051 -6.645 8.203 1 98.69 83 LEU A CA 1
ATOM 642 C C . LEU A 1 83 ? 2.318 -5.707 7.031 1 98.69 83 LEU A C 1
ATOM 644 O O . LEU A 1 83 ? 2.854 -4.613 7.219 1 98.69 83 LEU A O 1
ATOM 648 N N . THR A 1 84 ? 1.98 -6.156 5.852 1 98.5 84 THR A N 1
ATOM 649 C CA . THR A 1 84 ? 2.189 -5.387 4.625 1 98.5 84 THR A CA 1
ATOM 650 C C . THR A 1 84 ? 0.888 -5.262 3.838 1 98.5 84 THR A C 1
ATOM 652 O O . THR A 1 84 ? -0.121 -5.875 4.195 1 98.5 84 THR A O 1
ATOM 655 N N . ALA A 1 85 ? 0.893 -4.418 2.795 1 98.12 85 ALA A N 1
ATOM 656 C CA . ALA A 1 85 ? -0.234 -4.305 1.873 1 98.12 85 ALA A CA 1
ATOM 657 C C . ALA A 1 85 ? -0.114 -5.316 0.735 1 98.12 85 ALA A C 1
ATOM 659 O O . ALA A 1 85 ? -0.229 -4.957 -0.438 1 98.12 85 ALA A O 1
ATOM 660 N N . GLY A 1 86 ? 0.206 -6.539 1.104 1 97.81 86 GLY A N 1
ATOM 661 C CA . GLY A 1 86 ? 0.414 -7.617 0.151 1 97.81 86 GLY A CA 1
ATOM 662 C C . GLY A 1 86 ? 1.88 -7.914 -0.101 1 97.81 86 GLY A C 1
ATOM 663 O O . GLY A 1 86 ? 2.746 -7.09 0.193 1 97.81 86 GLY A O 1
ATOM 664 N N . ALA A 1 87 ? 2.123 -9.062 -0.687 1 98.19 87 ALA A N 1
ATOM 665 C CA . ALA A 1 87 ? 3.49 -9.516 -0.915 1 98.19 87 ALA A CA 1
ATOM 666 C C . ALA A 1 87 ? 4.215 -8.609 -1.901 1 98.19 87 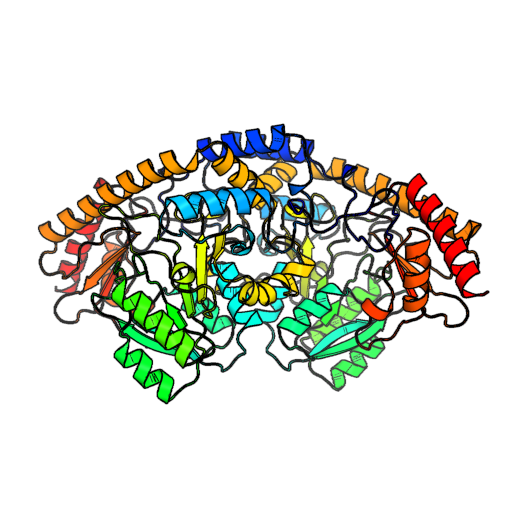ALA A C 1
ATOM 668 O O . ALA A 1 87 ? 5.41 -8.344 -1.75 1 98.19 87 ALA A O 1
ATOM 669 N N . SER A 1 88 ? 3.508 -8.125 -2.934 1 98.12 88 SER A N 1
ATOM 670 C CA . SER A 1 88 ? 4.125 -7.254 -3.926 1 98.12 88 SER A CA 1
ATOM 671 C C . SER A 1 88 ? 4.586 -5.941 -3.301 1 98.12 88 SER A C 1
ATOM 673 O O . SER A 1 88 ? 5.668 -5.441 -3.615 1 98.12 88 SER A O 1
ATOM 675 N N . GLN A 1 89 ? 3.742 -5.363 -2.467 1 98.19 89 GLN A N 1
ATOM 676 C CA . GLN A 1 89 ? 4.125 -4.137 -1.773 1 98.19 89 GLN A CA 1
ATOM 677 C C . GLN A 1 89 ? 5.312 -4.379 -0.847 1 98.19 89 GLN A C 1
ATOM 679 O O . GLN A 1 89 ? 6.199 -3.529 -0.728 1 98.19 89 GLN A O 1
ATOM 684 N N . GLY A 1 90 ? 5.281 -5.516 -0.118 1 98.56 90 GLY A N 1
ATOM 685 C CA . GLY A 1 90 ? 6.441 -5.887 0.674 1 98.56 90 GLY A CA 1
ATOM 686 C C . GLY A 1 90 ? 7.719 -5.973 -0.142 1 98.56 90 GLY A C 1
ATOM 687 O O . GLY A 1 90 ? 8.766 -5.469 0.273 1 98.56 90 GLY A O 1
ATOM 688 N N . LEU A 1 91 ? 7.625 -6.605 -1.313 1 98.81 91 LEU A N 1
ATOM 689 C CA . LEU A 1 91 ? 8.773 -6.73 -2.203 1 98.81 91 LEU A CA 1
ATOM 690 C C . LEU A 1 91 ? 9.25 -5.359 -2.67 1 98.81 91 LEU A C 1
ATOM 692 O O . LEU A 1 91 ? 10.453 -5.102 -2.721 1 98.81 91 LEU A O 1
ATOM 696 N N . ASP A 1 92 ? 8.336 -4.547 -3.047 1 98.62 92 ASP A N 1
ATOM 697 C CA . ASP A 1 92 ? 8.648 -3.186 -3.471 1 98.62 92 ASP A CA 1
ATOM 698 C C . ASP A 1 92 ? 9.383 -2.424 -2.371 1 98.62 92 ASP A C 1
ATOM 700 O O . ASP A 1 92 ? 10.367 -1.725 -2.639 1 98.62 92 ASP A O 1
ATOM 704 N N . LEU A 1 93 ? 8.891 -2.502 -1.143 1 98.56 93 LEU A N 1
ATOM 705 C CA . LEU A 1 93 ? 9.516 -1.87 0.015 1 98.56 93 LEU A CA 1
ATOM 706 C C . LEU A 1 93 ? 10.93 -2.395 0.223 1 98.56 93 LEU A C 1
ATOM 708 O O . LEU A 1 93 ? 11.844 -1.624 0.53 1 98.56 93 LEU A O 1
ATOM 712 N N . ILE A 1 94 ? 11.109 -3.693 0.104 1 98.81 94 ILE A N 1
ATOM 713 C CA . ILE A 1 94 ? 12.43 -4.309 0.232 1 98.81 94 ILE A CA 1
ATOM 714 C C . ILE A 1 94 ? 13.367 -3.744 -0.83 1 98.81 94 ILE A C 1
ATOM 716 O O . ILE A 1 94 ? 14.516 -3.416 -0.536 1 98.81 94 ILE A O 1
ATOM 720 N N . CYS A 1 95 ? 12.891 -3.631 -2.096 1 98.81 95 CYS A N 1
ATOM 721 C CA . CYS A 1 95 ? 13.719 -3.053 -3.15 1 98.81 95 CYS A CA 1
ATOM 722 C C . CYS A 1 95 ? 14.141 -1.632 -2.793 1 98.81 95 CYS A C 1
ATOM 724 O O . CYS A 1 95 ? 15.297 -1.256 -2.99 1 98.81 95 CYS A O 1
ATOM 726 N N . THR A 1 96 ? 13.234 -0.853 -2.283 1 98.56 96 THR A N 1
ATOM 727 C CA . THR A 1 96 ? 13.5 0.539 -1.94 1 98.56 96 THR A CA 1
ATOM 728 C C . THR A 1 96 ? 14.578 0.633 -0.862 1 98.56 96 THR A C 1
ATOM 730 O O . THR A 1 96 ? 15.469 1.48 -0.939 1 98.56 96 THR A O 1
ATOM 733 N N . LEU A 1 97 ? 14.508 -0.245 0.13 1 98.44 97 LEU A N 1
ATOM 734 C CA . LEU A 1 97 ? 15.289 -0.034 1.345 1 98.44 97 LEU A CA 1
ATOM 735 C C . LEU A 1 97 ? 16.562 -0.864 1.321 1 98.44 97 LEU A C 1
ATOM 737 O O . LEU A 1 97 ? 17.5 -0.61 2.096 1 98.44 97 LEU A O 1
ATOM 741 N N . PHE A 1 98 ? 16.641 -1.903 0.427 1 98.25 98 PHE A N 1
ATOM 742 C CA . PHE A 1 98 ? 17.781 -2.816 0.496 1 98.25 98 PHE A CA 1
ATOM 743 C C . PHE A 1 98 ? 18.531 -2.838 -0.826 1 98.25 98 PHE A C 1
ATOM 745 O O . PHE A 1 98 ? 19.453 -3.643 -1.009 1 98.25 98 PHE A O 1
ATOM 752 N N . SER A 1 99 ? 18.141 -1.979 -1.774 1 98 99 SER A N 1
ATOM 753 C CA . SER A 1 99 ? 18.859 -1.957 -3.051 1 98 99 SER A CA 1
ATOM 754 C C . SER A 1 99 ? 18.875 -0.553 -3.645 1 98 99 SER A C 1
ATOM 756 O O . SER A 1 99 ? 18.297 0.376 -3.082 1 98 99 SER A O 1
ATOM 758 N N . GLN A 1 100 ? 19.594 -0.339 -4.641 1 96.56 100 GLN A N 1
ATOM 759 C CA . GLN A 1 100 ? 19.641 0.854 -5.48 1 96.56 100 GLN A CA 1
ATOM 760 C C . GLN A 1 100 ? 19.797 0.483 -6.953 1 96.56 100 GLN A C 1
ATOM 762 O O . GLN A 1 100 ? 20.219 -0.628 -7.281 1 96.56 100 GLN A O 1
ATOM 767 N N . PRO A 1 101 ? 19.422 1.398 -7.875 1 97.94 101 PRO A N 1
ATOM 768 C CA . PRO A 1 101 ? 19.562 1.093 -9.297 1 97.94 101 PRO A CA 1
ATOM 769 C C . PRO A 1 101 ? 20.984 0.648 -9.664 1 97.94 101 PRO A C 1
ATOM 771 O O . PRO A 1 101 ? 21.953 1.22 -9.18 1 97.94 101 PRO A O 1
ATOM 774 N N . GLY A 1 102 ? 21.016 -0.389 -10.484 1 97.81 102 GLY A N 1
ATOM 775 C CA . GLY A 1 102 ? 22.297 -0.929 -10.883 1 97.81 102 GLY A CA 1
ATOM 776 C C . GLY A 1 102 ? 22.703 -2.154 -10.086 1 97.81 102 GLY A C 1
ATOM 777 O O . GLY A 1 102 ? 23.547 -2.934 -10.531 1 97.81 102 GLY A O 1
ATOM 778 N N . ASP A 1 103 ? 22.172 -2.375 -8.875 1 98.38 103 ASP A N 1
ATOM 779 C CA . ASP A 1 103 ? 22.484 -3.555 -8.07 1 98.38 103 ASP A CA 1
ATOM 780 C C . ASP A 1 103 ? 22 -4.828 -8.766 1 98.38 103 ASP A C 1
ATOM 782 O O . ASP A 1 103 ? 21.062 -4.797 -9.562 1 98.38 103 ASP A O 1
ATOM 786 N N . VAL A 1 104 ? 22.641 -5.922 -8.453 1 98.69 104 VAL A N 1
ATOM 787 C CA . VAL A 1 104 ? 22.266 -7.238 -8.969 1 98.69 104 VAL A CA 1
ATOM 788 C C . VAL A 1 104 ? 21.266 -7.898 -8.023 1 98.69 104 VAL A C 1
ATOM 790 O O . VAL A 1 104 ? 21.391 -7.785 -6.801 1 98.69 104 VAL A O 1
ATOM 793 N N . VAL A 1 105 ? 20.281 -8.516 -8.57 1 98.81 105 VAL A N 1
ATOM 794 C CA . VAL A 1 105 ? 19.375 -9.391 -7.84 1 98.81 105 VAL A CA 1
ATOM 795 C C . VAL A 1 105 ? 19.375 -10.781 -8.469 1 98.81 105 VAL A C 1
ATOM 797 O O . VAL A 1 105 ? 19.312 -10.914 -9.695 1 98.81 105 VAL A O 1
ATOM 800 N N . PHE A 1 106 ? 19.609 -11.812 -7.625 1 98.88 106 PHE A N 1
ATOM 801 C CA . PHE A 1 106 ? 19.484 -13.188 -8.086 1 98.88 106 PHE A CA 1
ATOM 802 C C . PHE A 1 106 ? 18.031 -13.656 -8.023 1 98.88 106 PHE A C 1
ATOM 804 O O . PHE A 1 106 ? 17.328 -13.352 -7.062 1 98.88 106 PHE A O 1
ATOM 811 N N . VAL A 1 107 ? 17.594 -14.32 -9.07 1 98.81 107 VAL A N 1
ATOM 812 C CA . VAL A 1 107 ? 16.266 -14.93 -9.086 1 98.81 107 VAL A CA 1
ATOM 813 C C . VAL A 1 107 ? 16.359 -16.375 -9.562 1 98.81 107 VAL A C 1
ATOM 815 O O . VAL A 1 107 ? 17.375 -16.766 -10.148 1 98.81 107 VAL A O 1
ATOM 818 N N . GLU A 1 108 ? 15.32 -17.109 -9.258 1 98.44 108 GLU A N 1
ATOM 819 C CA . GLU A 1 108 ? 15.203 -18.438 -9.859 1 98.44 108 GLU A CA 1
ATOM 820 C C . GLU A 1 108 ? 14.953 -18.328 -11.367 1 98.44 108 GLU A C 1
ATOM 822 O O . GLU A 1 108 ? 14.336 -17.375 -11.836 1 98.44 108 GLU A O 1
ATOM 827 N N . GLU A 1 109 ? 15.453 -19.328 -12.094 1 98.12 109 GLU A N 1
ATOM 828 C CA . GLU A 1 109 ? 15.125 -19.5 -13.508 1 98.12 109 GLU A CA 1
ATOM 829 C C . GLU A 1 109 ? 14.391 -20.812 -13.75 1 98.12 109 GLU A C 1
ATOM 831 O O . GLU A 1 109 ? 15 -21.891 -13.703 1 98.12 109 GLU A O 1
ATOM 836 N N . PRO A 1 110 ? 13.031 -20.766 -14.062 1 98 110 PRO A N 1
ATOM 837 C CA . PRO A 1 110 ? 12.164 -19.609 -14.242 1 98 110 PRO A CA 1
ATOM 838 C C . PRO A 1 110 ? 11.75 -18.969 -12.914 1 98 110 PRO A C 1
ATOM 840 O O . PRO A 1 110 ? 12.055 -19.516 -11.844 1 98 110 PRO A O 1
ATOM 843 N N . THR A 1 111 ? 11.109 -17.781 -12.992 1 98.44 111 THR A N 1
ATOM 844 C CA . THR A 1 111 ? 10.672 -17.047 -11.805 1 98.44 111 THR A CA 1
ATOM 845 C C . THR A 1 111 ? 9.312 -16.391 -12.047 1 98.44 111 THR A C 1
ATOM 847 O O . THR A 1 111 ? 8.711 -16.578 -13.109 1 98.44 111 THR A O 1
ATOM 850 N N . TYR A 1 112 ? 8.789 -15.836 -10.992 1 98.38 112 TYR A N 1
ATOM 851 C CA . TYR A 1 112 ? 7.531 -15.102 -11.07 1 98.38 112 TYR A CA 1
ATOM 852 C C . TYR A 1 112 ? 7.672 -13.859 -11.945 1 98.38 112 TYR A C 1
ATOM 854 O O . TYR A 1 112 ? 8.398 -12.93 -11.602 1 98.38 112 TYR A O 1
ATOM 862 N N . PHE A 1 113 ? 6.914 -13.711 -12.992 1 97.44 113 PHE A N 1
ATOM 863 C CA . PHE A 1 113 ? 7.145 -12.734 -14.047 1 97.44 113 PHE A CA 1
ATOM 864 C C . PHE A 1 113 ? 6.836 -11.32 -13.562 1 97.44 113 PHE A C 1
ATOM 866 O O . PHE A 1 113 ? 7.445 -10.352 -14.016 1 97.44 113 PHE A O 1
ATOM 873 N N . LEU A 1 114 ? 5.93 -11.172 -12.664 1 97.69 114 LEU A N 1
ATOM 874 C CA . LEU A 1 114 ? 5.582 -9.812 -12.25 1 97.69 114 LEU A CA 1
ATOM 875 C C . LEU A 1 114 ? 6.594 -9.273 -11.242 1 97.69 114 LEU A C 1
ATOM 877 O O . LEU A 1 114 ? 6.68 -8.062 -11.039 1 97.69 114 LEU A O 1
ATOM 881 N N . ALA A 1 115 ? 7.312 -10.133 -10.492 1 98.44 115 ALA A N 1
ATOM 882 C CA . ALA A 1 115 ? 8.438 -9.656 -9.695 1 98.44 115 ALA A CA 1
ATOM 883 C C . ALA A 1 115 ? 9.484 -8.977 -10.578 1 98.44 115 ALA A C 1
ATOM 885 O O . ALA A 1 115 ? 10.078 -7.973 -10.18 1 98.44 115 ALA A O 1
ATOM 886 N N . LEU A 1 116 ? 9.719 -9.539 -11.789 1 98.38 116 LEU A N 1
ATOM 887 C CA . LEU A 1 116 ? 10.68 -8.969 -12.727 1 98.38 116 LEU A CA 1
ATOM 888 C C . LEU A 1 116 ? 10.305 -7.531 -13.078 1 98.38 116 LEU A C 1
ATOM 890 O O . LEU A 1 116 ? 11.188 -6.691 -13.281 1 98.38 116 LEU A O 1
ATOM 894 N N . ARG A 1 117 ? 9.016 -7.273 -13.141 1 98 117 ARG A N 1
ATOM 895 C CA . ARG A 1 117 ? 8.547 -5.926 -13.453 1 98 117 ARG A CA 1
ATOM 896 C C . ARG A 1 117 ? 8.852 -4.969 -12.305 1 98 117 ARG A C 1
ATOM 898 O O . ARG A 1 117 ? 9.203 -3.809 -12.539 1 98 117 ARG A O 1
ATOM 905 N N . ILE A 1 118 ? 8.703 -5.414 -11.062 1 98.69 118 ILE A N 1
ATOM 906 C CA . ILE A 1 118 ? 9.039 -4.609 -9.891 1 98.69 118 ILE A CA 1
ATOM 907 C C . ILE A 1 118 ? 10.539 -4.336 -9.867 1 98.69 118 ILE A C 1
ATOM 909 O O . ILE A 1 118 ? 10.969 -3.203 -9.633 1 98.69 118 ILE A O 1
ATOM 913 N N . PHE A 1 119 ? 11.383 -5.371 -10.141 1 98.81 119 PHE A N 1
ATOM 914 C CA . PHE A 1 119 ? 12.828 -5.199 -10.18 1 98.81 119 PHE A CA 1
ATOM 915 C C . PHE A 1 119 ? 13.227 -4.191 -11.258 1 98.81 119 PHE A C 1
ATOM 917 O O . PHE A 1 119 ? 14.117 -3.371 -11.047 1 98.81 119 PHE A O 1
ATOM 924 N N . ALA A 1 120 ? 12.531 -4.273 -12.383 1 98.31 120 ALA A N 1
ATOM 925 C CA . ALA A 1 120 ? 12.812 -3.348 -13.477 1 98.31 120 ALA A CA 1
ATOM 926 C C . ALA A 1 120 ? 12.523 -1.908 -13.062 1 98.31 120 ALA A C 1
ATOM 928 O O . ALA A 1 120 ? 13.297 -0.999 -13.375 1 98.31 120 ALA A O 1
ATOM 929 N N . ASP A 1 121 ? 11.445 -1.688 -12.383 1 98.38 121 ASP A N 1
ATOM 930 C CA . ASP A 1 121 ? 11.07 -0.35 -11.938 1 98.38 121 ASP A CA 1
ATOM 931 C C . ASP A 1 121 ? 12.117 0.232 -10.992 1 98.38 121 ASP A C 1
ATOM 933 O O . ASP A 1 121 ? 12.297 1.45 -10.93 1 98.38 121 ASP A O 1
ATOM 937 N N . HIS A 1 122 ? 12.812 -0.591 -10.25 1 98.56 122 HIS A N 1
ATOM 938 C CA . HIS A 1 122 ? 13.836 -0.158 -9.312 1 98.56 122 HIS A CA 1
ATOM 939 C C . HIS A 1 122 ? 15.211 -0.148 -9.969 1 98.56 122 HIS A C 1
ATOM 941 O O . HIS A 1 122 ? 16.219 0.09 -9.305 1 98.56 122 HIS A O 1
ATOM 947 N N . GLY A 1 123 ? 15.289 -0.479 -11.297 1 98.38 123 GLY A N 1
ATOM 948 C CA . GLY A 1 123 ? 16.531 -0.433 -12.055 1 98.38 123 GLY A CA 1
ATOM 949 C C . GLY A 1 123 ? 17.5 -1.527 -11.672 1 98.38 123 GLY A C 1
ATOM 950 O O . GLY A 1 123 ? 18.719 -1.333 -11.742 1 98.38 123 GLY A O 1
ATOM 951 N N . LEU A 1 124 ? 17.031 -2.68 -11.242 1 98.5 124 LEU A N 1
ATOM 952 C CA . LEU A 1 124 ? 17.891 -3.76 -10.789 1 98.5 124 LEU A CA 1
ATOM 953 C C . LEU A 1 124 ? 18.297 -4.652 -11.961 1 98.5 124 LEU A C 1
ATOM 955 O O . LEU A 1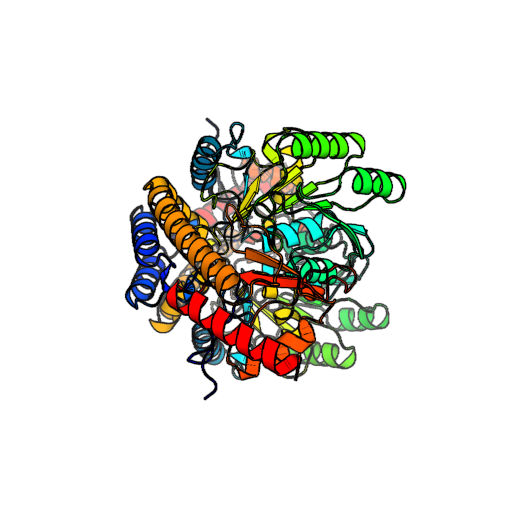 124 ? 17.531 -4.828 -12.906 1 98.5 124 LEU A O 1
ATOM 959 N N . ARG A 1 125 ? 19.516 -5.152 -11.875 1 98.25 125 ARG A N 1
ATOM 960 C CA . ARG A 1 125 ? 20.016 -6.113 -12.852 1 98.25 125 ARG A CA 1
ATOM 961 C C . ARG A 1 125 ? 19.734 -7.543 -12.398 1 98.25 125 ARG A C 1
ATOM 963 O O . ARG A 1 125 ? 20.25 -7.992 -11.375 1 98.25 125 ARG A O 1
ATOM 970 N N . VAL A 1 126 ? 18.984 -8.305 -13.219 1 98.5 126 VAL A N 1
ATOM 971 C CA . VAL A 1 126 ? 18.5 -9.617 -12.812 1 98.5 126 VAL A CA 1
ATOM 972 C C . VAL A 1 126 ? 19.453 -10.703 -13.344 1 98.5 126 VAL A C 1
ATOM 974 O O . VAL A 1 126 ? 19.812 -10.695 -14.523 1 98.5 126 VAL A O 1
ATOM 977 N N . VAL A 1 127 ? 19.859 -11.562 -12.469 1 98.19 127 VAL A N 1
ATOM 978 C CA . VAL A 1 127 ? 20.641 -12.734 -12.836 1 98.19 127 VAL A CA 1
ATOM 979 C C . VAL A 1 127 ? 19.891 -14.008 -12.43 1 98.19 127 VAL A C 1
ATOM 981 O O . VAL A 1 127 ? 19.562 -14.195 -11.258 1 98.19 127 VAL A O 1
ATOM 984 N N . GLY A 1 128 ? 19.672 -14.867 -13.383 1 98.19 128 GLY A N 1
ATOM 985 C CA . GLY A 1 128 ? 18.938 -16.109 -13.133 1 98.19 128 GLY A CA 1
ATOM 986 C C . GLY A 1 128 ? 19.828 -17.234 -12.648 1 98.19 128 GLY A C 1
ATOM 987 O O . GLY A 1 128 ? 20.922 -17.453 -13.188 1 98.19 128 GLY A O 1
ATOM 988 N N . ILE A 1 129 ? 19.391 -17.844 -11.594 1 98.44 129 ILE A N 1
ATOM 989 C CA . ILE A 1 129 ? 20 -19.062 -11.086 1 98.44 129 ILE A CA 1
ATOM 990 C C . ILE A 1 129 ? 19.156 -20.266 -11.508 1 98.44 129 ILE A C 1
ATOM 992 O O . ILE A 1 129 ? 17.953 -20.297 -11.289 1 98.44 129 ILE A O 1
ATOM 996 N N . PRO A 1 130 ? 19.734 -21.312 -12.07 1 97.56 130 PRO A N 1
ATOM 997 C CA . PRO A 1 130 ? 18.953 -22.453 -12.547 1 97.56 130 PRO A CA 1
ATOM 998 C C . PRO A 1 130 ? 18.188 -23.141 -11.422 1 97.56 130 PRO A C 1
ATOM 1000 O O . PRO A 1 130 ? 18.594 -23.094 -10.266 1 97.56 130 PRO A O 1
ATOM 1003 N N . THR A 1 131 ? 17.062 -23.734 -11.805 1 97.12 131 THR A N 1
ATOM 1004 C CA . THR A 1 131 ? 16.25 -24.531 -10.891 1 97.12 131 THR A CA 1
ATOM 1005 C C . THR A 1 131 ? 16.062 -25.953 -11.422 1 97.12 131 THR A C 1
ATOM 1007 O O . THR A 1 131 ? 16.219 -26.188 -12.625 1 97.12 131 THR A O 1
ATOM 1010 N N . ASP A 1 132 ? 15.82 -26.906 -10.555 1 95.5 132 ASP A N 1
ATOM 1011 C CA . ASP A 1 132 ? 15.508 -28.281 -10.922 1 95.5 132 ASP A CA 1
ATOM 1012 C C . ASP A 1 132 ? 14.367 -28.828 -10.055 1 95.5 132 ASP A C 1
ATOM 1014 O O . ASP A 1 132 ? 13.523 -28.062 -9.578 1 95.5 132 ASP A O 1
ATOM 1018 N N . GLU A 1 133 ? 14.234 -30.094 -9.953 1 95.12 133 GLU A N 1
ATOM 1019 C CA . GLU A 1 133 ? 13.125 -30.719 -9.258 1 95.12 133 GLU A CA 1
ATOM 1020 C C . GLU A 1 133 ? 13.188 -30.453 -7.758 1 95.12 133 GLU A C 1
ATOM 1022 O O . GLU A 1 133 ? 12.211 -30.672 -7.035 1 95.12 133 GLU A O 1
ATOM 1027 N N . ASN A 1 134 ? 14.328 -29.906 -7.348 1 95.94 134 ASN A N 1
ATOM 1028 C CA . ASN A 1 134 ? 14.492 -29.578 -5.934 1 95.94 134 ASN A CA 1
ATOM 1029 C C . ASN A 1 134 ? 14.492 -28.062 -5.715 1 95.94 134 ASN A C 1
ATOM 1031 O O . ASN A 1 134 ? 14.852 -27.578 -4.641 1 95.94 134 ASN A O 1
ATOM 1035 N N . GLY A 1 135 ? 14.094 -27.359 -6.695 1 96.81 135 GLY A N 1
ATOM 1036 C CA . GLY A 1 135 ? 14.109 -25.906 -6.602 1 96.81 135 GLY A CA 1
ATOM 1037 C C . GLY A 1 135 ? 15.438 -25.297 -7.027 1 96.81 135 GLY A C 1
ATOM 1038 O O . GLY A 1 135 ? 16.047 -25.75 -7.992 1 96.81 135 GLY A O 1
ATOM 1039 N N . LEU A 1 136 ? 15.805 -24.266 -6.402 1 98.06 136 LEU A N 1
ATOM 1040 C CA . LEU A 1 136 ? 17 -23.484 -6.695 1 98.06 136 LEU A CA 1
ATOM 1041 C C . LEU A 1 136 ? 18.234 -24.359 -6.711 1 98.06 136 LEU A C 1
ATOM 1043 O O . LEU A 1 136 ? 18.438 -25.172 -5.805 1 98.06 136 LEU A O 1
ATOM 1047 N N . ASP A 1 137 ? 19.078 -24.266 -7.773 1 98.31 137 ASP A N 1
ATOM 1048 C CA . ASP A 1 137 ? 20.359 -24.953 -7.809 1 98.31 137 ASP A CA 1
ATOM 1049 C C . ASP A 1 137 ? 21.375 -24.266 -6.883 1 98.31 137 ASP A C 1
ATOM 1051 O O . ASP A 1 137 ? 21.984 -23.266 -7.258 1 98.31 137 ASP A O 1
ATOM 1055 N N . LEU A 1 138 ? 21.672 -24.922 -5.785 1 98.25 138 LEU A N 1
ATOM 1056 C CA . LEU A 1 138 ? 22.469 -24.281 -4.738 1 98.25 138 LEU A CA 1
ATOM 1057 C C . LEU A 1 138 ? 23.938 -24.281 -5.113 1 98.25 138 LEU A C 1
ATOM 1059 O O . LEU A 1 138 ? 24.703 -23.438 -4.637 1 98.25 138 LEU A O 1
ATOM 1063 N N . GLU A 1 139 ? 24.344 -25.25 -5.914 1 97.94 139 GLU A N 1
ATOM 1064 C CA . GLU A 1 139 ? 25.719 -25.219 -6.402 1 97.94 139 GLU A CA 1
ATOM 1065 C C . GLU A 1 139 ? 25.938 -24.047 -7.359 1 97.94 139 GLU A C 1
ATOM 1067 O O . GLU A 1 139 ? 26.953 -23.359 -7.277 1 97.94 139 GLU A O 1
ATOM 1072 N N . ALA A 1 140 ? 25.031 -23.875 -8.242 1 98.19 140 ALA A N 1
ATOM 1073 C CA . ALA A 1 140 ? 25.109 -22.734 -9.141 1 98.19 140 ALA A CA 1
ATOM 1074 C C . ALA A 1 140 ? 25.062 -21.422 -8.367 1 98.19 140 ALA A C 1
ATOM 1076 O O . ALA A 1 140 ? 25.797 -20.469 -8.695 1 98.19 140 ALA A O 1
ATOM 1077 N N . LEU A 1 141 ? 24.234 -21.359 -7.371 1 98.62 141 LEU A N 1
ATOM 1078 C CA . LEU A 1 141 ? 24.141 -20.188 -6.527 1 98.62 141 LEU A CA 1
ATOM 1079 C C . LEU A 1 141 ? 25.484 -19.891 -5.859 1 98.62 141 LEU A C 1
ATOM 1081 O O . LEU A 1 141 ? 25.969 -18.766 -5.895 1 98.62 141 LEU A O 1
ATOM 1085 N N . ALA A 1 142 ? 26.047 -20.922 -5.281 1 98.12 142 ALA A N 1
ATOM 1086 C CA . ALA A 1 142 ? 27.344 -20.766 -4.609 1 98.12 142 ALA A CA 1
ATOM 1087 C C . ALA A 1 142 ? 28.406 -20.25 -5.578 1 98.12 142 ALA A C 1
ATOM 1089 O O . ALA A 1 142 ? 29.234 -19.406 -5.215 1 98.12 142 ALA A O 1
ATOM 1090 N N . GLY A 1 143 ? 28.391 -20.812 -6.738 1 97.81 143 GLY A N 1
ATOM 1091 C CA . GLY A 1 143 ? 29.328 -20.359 -7.762 1 97.81 143 GLY A CA 1
ATOM 1092 C C . GLY A 1 143 ? 29.156 -18.891 -8.109 1 97.81 143 GLY A C 1
ATOM 1093 O O . GLY A 1 143 ? 30.141 -18.172 -8.242 1 97.81 143 GLY A O 1
ATOM 1094 N N . GLN A 1 144 ? 27.938 -18.453 -8.305 1 97.81 144 GLN A N 1
ATOM 1095 C CA . GLN A 1 144 ? 27.656 -17.062 -8.625 1 97.81 144 GLN A CA 1
ATOM 1096 C C . GLN A 1 144 ? 28.062 -16.125 -7.484 1 97.81 144 GLN A C 1
ATOM 1098 O O . GLN A 1 144 ? 28.547 -15.023 -7.719 1 97.81 144 GLN A O 1
ATOM 1103 N N . LEU A 1 145 ? 27.844 -16.578 -6.23 1 97.69 145 LEU A N 1
ATOM 1104 C CA . LEU A 1 145 ? 28.125 -15.773 -5.043 1 97.69 145 LEU A CA 1
ATOM 1105 C C . LEU A 1 145 ? 29.625 -15.5 -4.918 1 97.69 145 LEU A C 1
ATOM 1107 O O . LEU A 1 145 ? 30.031 -14.547 -4.258 1 97.69 145 LEU A O 1
ATOM 1111 N N . ARG A 1 146 ? 30.438 -16.312 -5.555 1 96.25 146 ARG A N 1
ATOM 1112 C CA . ARG A 1 146 ? 31.875 -16.109 -5.543 1 96.25 146 ARG A CA 1
ATOM 1113 C C . ARG A 1 146 ? 32.281 -14.992 -6.508 1 96.25 146 ARG A C 1
ATOM 1115 O O . ARG A 1 146 ? 33.375 -14.453 -6.414 1 96.25 146 ARG A O 1
ATOM 1122 N N . GLN A 1 147 ? 31.391 -14.688 -7.383 1 96.19 147 GLN A N 1
ATOM 1123 C CA . GLN A 1 147 ? 31.719 -13.742 -8.453 1 96.19 147 GLN A CA 1
ATOM 1124 C C . GLN A 1 147 ? 31.016 -12.406 -8.234 1 96.19 147 GLN A C 1
ATOM 1126 O O . GLN A 1 147 ? 31.547 -11.352 -8.57 1 96.19 147 GLN A O 1
ATOM 1131 N N . VAL A 1 148 ? 29.812 -12.508 -7.773 1 96.31 148 VAL A N 1
ATOM 1132 C CA . VAL A 1 148 ? 28.953 -11.336 -7.703 1 96.31 148 VAL A CA 1
ATOM 1133 C C . VAL A 1 148 ? 28.328 -11.234 -6.316 1 96.31 148 VAL A C 1
ATOM 1135 O O . VAL A 1 148 ? 27.922 -12.242 -5.738 1 96.31 148 VAL A O 1
ATOM 1138 N N . ARG A 1 149 ? 28.375 -10.008 -5.734 1 96.31 149 ARG A N 1
ATOM 1139 C CA . ARG A 1 149 ? 27.609 -9.75 -4.516 1 96.31 149 ARG A CA 1
ATOM 1140 C C . ARG A 1 149 ? 26.25 -9.141 -4.84 1 96.31 149 ARG A C 1
ATOM 1142 O O . ARG A 1 149 ? 26.156 -7.957 -5.172 1 96.31 149 ARG A O 1
ATOM 1149 N N . PRO A 1 150 ? 25.156 -9.867 -4.758 1 98.62 150 PRO A N 1
ATOM 1150 C CA . PRO A 1 150 ? 23.828 -9.328 -5.062 1 98.62 150 PRO A CA 1
ATOM 1151 C C . PRO A 1 150 ? 23.234 -8.516 -3.912 1 98.62 150 P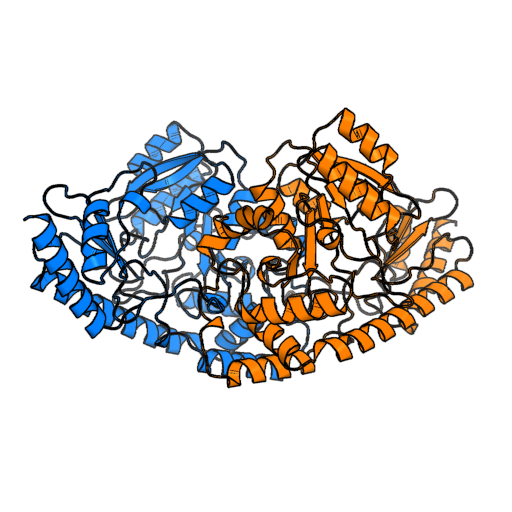RO A C 1
ATOM 1153 O O . PRO A 1 150 ? 23.688 -8.648 -2.77 1 98.62 150 PRO A O 1
ATOM 1156 N N . ALA A 1 151 ? 22.266 -7.609 -4.285 1 98.62 151 ALA A N 1
ATOM 1157 C CA . ALA A 1 151 ? 21.469 -6.969 -3.242 1 98.62 151 ALA A CA 1
ATOM 1158 C C . ALA A 1 151 ? 20.688 -8 -2.438 1 98.62 151 ALA A C 1
ATOM 1160 O O . ALA A 1 151 ? 20.625 -7.922 -1.209 1 98.62 151 ALA A O 1
ATOM 1161 N N . PHE A 1 152 ? 20.094 -8.93 -3.115 1 98.81 152 PHE A N 1
ATOM 1162 C CA . PHE A 1 152 ? 19.406 -10.031 -2.463 1 98.81 152 PHE A CA 1
ATOM 1163 C C . PHE A 1 152 ? 19.109 -11.148 -3.461 1 98.81 152 PHE A C 1
ATOM 1165 O O . PHE A 1 152 ? 19.297 -10.977 -4.664 1 98.81 152 PHE A O 1
ATOM 1172 N N . LEU A 1 153 ? 18.766 -12.32 -2.965 1 98.88 153 LEU A N 1
ATOM 1173 C CA . LEU A 1 153 ? 18.188 -13.438 -3.709 1 98.88 153 LEU A CA 1
ATOM 1174 C C . LEU A 1 153 ? 16.672 -13.484 -3.547 1 98.88 153 LEU A C 1
ATOM 1176 O O . LEU A 1 153 ? 16.156 -13.461 -2.424 1 98.88 153 LEU A O 1
ATOM 1180 N N . TYR A 1 154 ? 15.977 -13.445 -4.664 1 98.88 154 TYR A N 1
ATOM 1181 C CA . TYR A 1 154 ? 14.539 -13.695 -4.672 1 98.88 154 TYR A CA 1
ATOM 1182 C C . TYR A 1 154 ? 14.242 -15.141 -5.047 1 98.88 154 TYR A C 1
ATOM 1184 O O . TYR A 1 154 ? 14.617 -15.602 -6.125 1 98.88 154 TYR A O 1
ATOM 1192 N N . THR A 1 155 ? 13.555 -15.867 -4.141 1 98.75 155 THR A N 1
ATOM 1193 C CA . THR A 1 155 ? 13.25 -17.281 -4.379 1 98.75 155 THR A CA 1
ATOM 1194 C C . THR A 1 155 ? 11.805 -17.594 -3.99 1 98.75 155 THR A C 1
ATOM 1196 O O . THR A 1 155 ? 11.203 -16.875 -3.188 1 98.75 155 THR A O 1
ATOM 1199 N N . ILE A 1 156 ? 11.211 -18.562 -4.598 1 98.69 156 ILE A N 1
ATOM 1200 C CA . ILE A 1 156 ? 9.867 -19.062 -4.32 1 98.69 156 ILE A CA 1
ATOM 1201 C C . ILE A 1 156 ? 9.938 -20.531 -3.898 1 98.69 156 ILE A C 1
ATOM 1203 O O . ILE A 1 156 ? 9.672 -21.422 -4.699 1 98.69 156 ILE A O 1
ATOM 1207 N N . PRO A 1 157 ? 10.148 -20.781 -2.625 1 97.88 157 PRO A N 1
ATOM 1208 C CA . PRO A 1 157 ? 10.594 -22.109 -2.193 1 97.88 157 PRO A CA 1
ATOM 1209 C C . PRO A 1 157 ? 9.453 -23.109 -2.088 1 97.88 157 PRO A C 1
ATOM 1211 O O . PRO A 1 157 ? 9.695 -24.312 -1.952 1 97.88 157 PRO A O 1
ATOM 1214 N N . THR A 1 158 ? 8.242 -22.656 -2.021 1 97.5 158 THR A N 1
ATOM 1215 C CA . THR A 1 158 ? 7.098 -23.547 -1.858 1 97.5 158 THR A CA 1
ATOM 1216 C C . THR A 1 158 ? 6.09 -23.344 -2.986 1 97.5 158 THR A C 1
ATOM 1218 O O . THR A 1 158 ? 5.566 -22.25 -3.168 1 97.5 158 THR A O 1
ATOM 1221 N N . PHE A 1 159 ? 5.852 -24.547 -3.725 1 97.81 159 PHE A N 1
ATOM 1222 C CA . PHE A 1 159 ? 4.926 -24.5 -4.852 1 97.81 159 PHE A CA 1
ATOM 1223 C C . PHE A 1 159 ? 5.273 -23.344 -5.789 1 97.81 159 PHE A C 1
ATOM 1225 O O . PHE A 1 159 ? 4.426 -22.5 -6.082 1 97.81 159 PHE A O 1
ATOM 1232 N N . GLN A 1 160 ? 6.438 -23.438 -6.297 1 98.44 160 GLN A N 1
ATOM 1233 C CA . GLN A 1 160 ? 7.125 -22.375 -7.027 1 98.44 160 GLN A CA 1
ATOM 1234 C C . GLN A 1 160 ? 6.312 -21.922 -8.242 1 98.44 160 GLN A C 1
ATOM 1236 O O . GLN A 1 160 ? 5.754 -22.766 -8.961 1 98.44 160 GLN A O 1
ATOM 1241 N N . ASN A 1 161 ? 6.023 -20.656 -8.375 1 98.44 161 ASN A N 1
ATOM 1242 C CA . ASN A 1 161 ? 5.48 -20.031 -9.578 1 98.44 161 ASN A CA 1
ATOM 1243 C C . ASN A 1 161 ? 6.586 -19.688 -10.578 1 98.44 161 ASN A C 1
ATOM 1245 O O . ASN A 1 161 ? 7.359 -18.75 -10.344 1 98.44 161 ASN A O 1
ATOM 1249 N N . PRO A 1 162 ? 6.715 -20.438 -11.602 1 98.12 162 PRO A N 1
ATOM 1250 C CA . PRO A 1 162 ? 5.617 -21.141 -12.281 1 98.12 162 PRO A CA 1
ATOM 1251 C C . PRO A 1 162 ? 5.715 -22.656 -12.164 1 98.12 162 PRO A C 1
ATOM 1253 O O . PRO A 1 162 ? 4.805 -23.375 -12.594 1 98.12 162 PRO A O 1
ATOM 1256 N N . THR A 1 163 ? 6.695 -23.266 -11.523 1 98 163 THR A N 1
ATOM 1257 C CA . THR A 1 163 ? 7.074 -24.656 -11.773 1 98 163 THR A CA 1
ATOM 1258 C C . THR A 1 163 ? 6.262 -25.594 -10.898 1 98 163 THR A C 1
ATOM 1260 O O . THR A 1 163 ? 6.191 -26.797 -11.172 1 98 163 THR A O 1
ATOM 1263 N N . GLY A 1 164 ? 5.777 -25.078 -9.812 1 97.5 164 GLY A N 1
ATOM 1264 C CA . GLY A 1 164 ? 5.059 -25.906 -8.867 1 97.5 164 GLY A CA 1
ATOM 1265 C C . GLY A 1 164 ? 5.98 -26.688 -7.941 1 97.5 164 GLY A C 1
ATOM 1266 O O . GLY A 1 164 ? 5.516 -27.391 -7.043 1 97.5 164 GLY A O 1
ATOM 1267 N N . VAL A 1 165 ? 7.258 -26.516 -8.078 1 97.38 165 VAL A N 1
ATOM 1268 C CA . VAL A 1 165 ? 8.25 -27.281 -7.332 1 97.38 165 VAL A CA 1
ATOM 1269 C C . VAL A 1 165 ? 8.367 -26.719 -5.914 1 97.38 165 VAL A C 1
ATOM 1271 O O . VAL A 1 165 ? 8.211 -25.516 -5.699 1 97.38 165 VAL A O 1
ATOM 1274 N N . THR A 1 166 ? 8.633 -27.578 -4.938 1 97.75 166 THR A N 1
ATOM 1275 C CA . THR A 1 166 ? 8.898 -27.219 -3.551 1 97.75 166 THR A CA 1
ATOM 1276 C C . THR A 1 166 ? 10.312 -27.625 -3.146 1 97.75 166 THR A C 1
ATOM 1278 O O . THR A 1 166 ? 10.695 -28.781 -3.299 1 97.75 166 THR A O 1
ATOM 1281 N N . MET A 1 167 ? 11.062 -26.625 -2.691 1 98.12 167 MET A N 1
ATOM 1282 C CA . MET A 1 167 ? 12.414 -26.875 -2.184 1 98.12 167 MET A CA 1
ATOM 1283 C C . MET A 1 167 ? 12.367 -27.766 -0.941 1 98.12 167 MET A C 1
ATOM 1285 O O . MET A 1 167 ? 11.664 -27.453 0.023 1 98.12 167 MET A O 1
ATOM 1289 N N . PRO A 1 168 ? 13.102 -28.875 -0.956 1 97.44 168 PRO A N 1
ATOM 1290 C CA . PRO A 1 168 ? 13.086 -29.766 0.212 1 97.44 168 PRO A CA 1
ATOM 1291 C C . PRO A 1 168 ? 13.789 -29.156 1.423 1 97.44 168 PRO A C 1
ATOM 1293 O O . PRO A 1 168 ? 14.555 -28.203 1.281 1 97.44 168 PRO A O 1
ATOM 1296 N N . ALA A 1 169 ? 13.531 -29.75 2.598 1 96.19 169 ALA A N 1
ATOM 1297 C CA . ALA A 1 169 ? 14.031 -29.234 3.871 1 96.19 169 ALA A CA 1
ATOM 1298 C C . ALA A 1 169 ? 15.555 -29.141 3.863 1 96.19 169 ALA A C 1
ATOM 1300 O O . ALA A 1 169 ? 16.125 -28.141 4.316 1 96.19 169 ALA A O 1
ATOM 1301 N N . ALA A 1 170 ? 16.203 -30.172 3.357 1 97 170 ALA A N 1
ATOM 1302 C CA . ALA A 1 170 ? 17.656 -30.203 3.354 1 97 170 ALA A CA 1
ATOM 1303 C C . ALA A 1 170 ? 18.234 -29.062 2.512 1 97 170 ALA A C 1
ATOM 1305 O O . ALA A 1 170 ? 19.266 -28.484 2.861 1 97 170 ALA A O 1
ATOM 1306 N N . HIS A 1 171 ? 17.609 -28.781 1.393 1 97.38 171 HIS A N 1
ATOM 1307 C CA . HIS A 1 171 ? 18.031 -27.688 0.528 1 97.38 171 HIS A CA 1
ATOM 1308 C C . HIS A 1 171 ? 17.812 -26.344 1.202 1 97.38 171 HIS A C 1
ATOM 1310 O O . HIS A 1 171 ? 18.609 -25.422 1.049 1 97.38 171 HIS A O 1
ATOM 1316 N N . ARG A 1 172 ? 16.703 -26.188 1.918 1 96.69 172 ARG A N 1
ATOM 1317 C CA . ARG A 1 172 ? 16.438 -24.953 2.66 1 96.69 172 ARG A CA 1
ATOM 1318 C C . ARG A 1 172 ? 17.516 -24.703 3.717 1 96.69 172 ARG A C 1
ATOM 1320 O O . ARG A 1 172 ? 17.984 -23.578 3.867 1 96.69 172 ARG A O 1
ATOM 1327 N N . GLU A 1 173 ? 17.859 -25.719 4.438 1 96.25 173 GLU A N 1
ATOM 1328 C CA . GLU A 1 173 ? 18.922 -25.609 5.434 1 96.25 173 GLU A CA 1
ATOM 1329 C C . GLU A 1 173 ? 20.234 -25.156 4.793 1 96.25 173 GLU A C 1
ATOM 1331 O O . GLU A 1 173 ? 20.938 -24.297 5.336 1 96.25 173 GLU A O 1
ATOM 1336 N N . ARG A 1 174 ? 20.531 -25.781 3.707 1 97 174 ARG A N 1
ATOM 1337 C CA . ARG A 1 174 ? 21.75 -25.422 2.994 1 97 174 ARG A CA 1
ATOM 1338 C C . ARG A 1 174 ? 21.703 -23.984 2.506 1 97 174 ARG A C 1
ATOM 1340 O O . ARG A 1 174 ? 22.703 -23.266 2.561 1 97 174 ARG A O 1
ATOM 1347 N N . LEU A 1 175 ? 20.562 -23.578 1.964 1 97.62 175 LEU A N 1
ATOM 1348 C CA . LEU A 1 175 ? 20.406 -22.203 1.514 1 97.62 175 LEU A CA 1
ATOM 1349 C C . LEU A 1 175 ? 20.625 -21.219 2.664 1 97.62 175 LEU A C 1
ATOM 1351 O O . LEU A 1 175 ? 21.281 -20.188 2.492 1 97.62 175 LEU A O 1
ATOM 1355 N N . VAL A 1 176 ? 20.078 -21.516 3.85 1 96.06 176 VAL A N 1
ATOM 1356 C CA . VAL A 1 176 ? 20.25 -20.672 5.031 1 96.06 176 VAL A CA 1
ATOM 1357 C C . VAL A 1 176 ? 21.719 -20.578 5.402 1 96.06 176 VAL A C 1
ATOM 1359 O O . VAL A 1 176 ? 22.219 -19.516 5.754 1 96.06 176 VAL A O 1
ATOM 1362 N N . ARG A 1 177 ? 22.406 -21.688 5.289 1 95.62 177 ARG A N 1
ATOM 1363 C CA . ARG A 1 177 ? 23.828 -21.672 5.562 1 95.62 177 ARG A CA 1
ATOM 1364 C C . ARG A 1 177 ? 24.578 -20.797 4.574 1 95.62 177 ARG A C 1
ATOM 1366 O O . ARG A 1 177 ? 25.469 -20.016 4.961 1 95.62 177 ARG A O 1
ATOM 1373 N N . LEU A 1 178 ? 24.25 -20.938 3.312 1 96.5 178 LEU A N 1
ATOM 1374 C CA . LEU A 1 178 ? 24.859 -20.078 2.295 1 96.5 178 LEU A CA 1
ATOM 1375 C C . LEU A 1 178 ? 24.562 -18.609 2.58 1 96.5 178 LEU A C 1
ATOM 1377 O O . LEU A 1 178 ? 25.438 -17.75 2.395 1 96.5 178 LEU A O 1
ATOM 1381 N N . SER A 1 179 ? 23.328 -18.328 2.965 1 96.75 179 SER A N 1
ATOM 1382 C CA . SER A 1 179 ? 22.938 -16.969 3.316 1 96.75 179 SER A CA 1
ATOM 1383 C C . SER A 1 179 ? 23.812 -16.422 4.434 1 96.75 179 SER A C 1
ATOM 1385 O O . SER A 1 179 ? 24.297 -15.289 4.344 1 96.75 179 SER A O 1
ATOM 1387 N N . GLN A 1 180 ? 24.047 -17.172 5.453 1 94.19 180 GLN A N 1
ATOM 1388 C CA . GLN A 1 180 ? 24.859 -16.75 6.594 1 94.19 180 GLN A CA 1
ATOM 1389 C C . GLN A 1 180 ? 26.328 -16.562 6.191 1 94.19 180 GLN A C 1
ATOM 1391 O O . GLN A 1 180 ? 26.953 -15.57 6.555 1 94.19 180 GLN A O 1
ATOM 1396 N N . GLU A 1 181 ? 26.797 -17.531 5.445 1 94.31 181 GLU A N 1
ATOM 1397 C CA . GLU A 1 181 ? 28.203 -17.531 5.051 1 94.31 181 GLU A CA 1
ATOM 1398 C C . GLU A 1 181 ? 28.531 -16.344 4.16 1 94.31 181 GLU A C 1
ATOM 1400 O O . GLU A 1 181 ? 29.625 -15.773 4.25 1 94.31 181 GLU A O 1
ATOM 1405 N N . HIS A 1 182 ? 27.656 -15.945 3.33 1 95.69 182 HIS A N 1
ATOM 1406 C CA . HIS A 1 182 ? 27.938 -14.922 2.33 1 95.69 182 HIS A CA 1
ATOM 1407 C C . HIS A 1 182 ? 27.219 -13.617 2.65 1 95.69 182 HIS A C 1
ATOM 1409 O O . HIS A 1 182 ? 27.234 -12.68 1.851 1 95.69 182 HIS A O 1
ATOM 1415 N N . GLU A 1 183 ? 26.5 -13.578 3.863 1 94.25 183 GLU A N 1
ATOM 1416 C CA . GLU A 1 183 ? 25.656 -12.43 4.215 1 94.25 183 GLU A CA 1
ATOM 1417 C C . GLU A 1 183 ? 24.688 -12.086 3.092 1 94.25 183 GLU A C 1
ATOM 1419 O O . GLU A 1 183 ? 24.547 -10.922 2.717 1 94.25 183 GLU A O 1
ATOM 1424 N N . LEU A 1 184 ? 24.156 -13.133 2.494 1 97.62 184 LEU A N 1
ATOM 1425 C CA . LEU A 1 184 ? 23.203 -13.023 1.401 1 97.62 184 LEU A CA 1
ATOM 1426 C C . LEU A 1 184 ? 21.781 -12.805 1.938 1 97.62 184 LEU A C 1
ATOM 1428 O O . LEU A 1 184 ? 21.219 -13.68 2.6 1 97.62 184 LEU A O 1
ATOM 1432 N N . LEU A 1 185 ? 21.234 -11.594 1.688 1 98.25 185 LEU A N 1
ATOM 1433 C CA . LEU A 1 185 ? 19.812 -11.398 2.002 1 98.25 185 LEU A CA 1
ATOM 1434 C C . LEU A 1 185 ? 18.938 -12.258 1.101 1 98.25 185 LEU A C 1
ATOM 1436 O O . LEU A 1 185 ? 19.047 -12.195 -0.125 1 98.25 185 LEU A O 1
ATOM 1440 N N . VAL A 1 186 ? 18.141 -13.125 1.721 1 98.56 186 VAL A N 1
ATOM 1441 C CA . VAL A 1 186 ? 17.219 -13.977 0.98 1 98.56 186 VAL A CA 1
ATOM 1442 C C . VAL A 1 186 ? 15.789 -13.461 1.151 1 98.56 186 VAL A C 1
ATOM 1444 O O . VAL A 1 186 ? 15.312 -13.297 2.275 1 98.56 186 VAL A O 1
ATOM 1447 N N . VAL A 1 187 ? 15.156 -13.117 0.087 1 98.75 187 VAL A N 1
ATOM 1448 C CA . VAL A 1 187 ? 13.734 -12.781 0.039 1 98.75 187 VAL A CA 1
ATOM 1449 C C . VAL A 1 187 ? 12.945 -13.977 -0.497 1 98.75 187 VAL A C 1
ATOM 1451 O O . VAL A 1 187 ? 13.008 -14.281 -1.689 1 98.75 187 VAL A O 1
ATOM 1454 N N . ALA A 1 188 ? 12.195 -14.609 0.365 1 98.44 188 ALA A N 1
ATOM 1455 C CA . ALA A 1 188 ? 11.453 -15.828 0.02 1 98.44 188 ALA A CA 1
ATOM 1456 C C . ALA A 1 188 ? 9.977 -15.523 -0.181 1 98.44 188 ALA A C 1
ATOM 1458 O O . ALA A 1 188 ? 9.273 -15.148 0.764 1 98.44 188 ALA A O 1
ATOM 1459 N N . ASP A 1 189 ? 9.523 -15.609 -1.387 1 98.56 189 ASP A N 1
ATOM 1460 C CA . ASP A 1 189 ? 8.102 -15.492 -1.715 1 98.56 189 ASP A CA 1
ATOM 1461 C C . ASP A 1 189 ? 7.352 -16.781 -1.371 1 98.56 189 ASP A C 1
ATOM 1463 O O . ASP A 1 189 ? 7.406 -17.75 -2.119 1 98.56 189 ASP A O 1
ATOM 1467 N N . GLU A 1 190 ? 6.59 -16.734 -0.317 1 97.62 190 GLU A N 1
ATOM 1468 C CA . GLU A 1 190 ? 5.984 -17.953 0.196 1 97.62 190 GLU A CA 1
ATOM 1469 C C . GLU A 1 190 ? 4.469 -17.812 0.298 1 97.62 190 GLU A C 1
ATOM 1471 O O . GLU A 1 190 ? 3.859 -18.297 1.255 1 97.62 190 GLU A O 1
ATOM 1476 N N . VAL A 1 191 ? 3.865 -17.203 -0.67 1 98.12 191 VAL A N 1
ATOM 1477 C CA . VAL A 1 191 ? 2.447 -16.859 -0.666 1 98.12 191 VAL A CA 1
ATOM 1478 C C . VAL A 1 191 ? 1.61 -18.125 -0.849 1 98.12 191 VAL A C 1
ATOM 1480 O O . VAL A 1 191 ? 0.416 -18.125 -0.544 1 98.12 191 VAL A O 1
ATOM 1483 N N . TYR A 1 192 ? 2.193 -19.25 -1.29 1 97.88 192 TYR A N 1
ATOM 1484 C CA . TYR A 1 192 ? 1.442 -20.484 -1.562 1 97.88 192 TYR A CA 1
ATOM 1485 C C . TYR A 1 192 ? 1.635 -21.5 -0.446 1 97.88 192 TYR A C 1
ATOM 1487 O O . TYR A 1 192 ? 1.11 -22.609 -0.516 1 97.88 192 TYR A O 1
ATOM 1495 N N . HIS A 1 193 ? 2.338 -21.141 0.597 1 96.56 193 HIS A N 1
ATOM 1496 C CA . HIS A 1 193 ? 2.812 -22.078 1.604 1 96.56 193 HIS A CA 1
ATOM 1497 C C . HIS A 1 193 ? 1.651 -22.828 2.25 1 96.56 193 HIS A C 1
ATOM 1499 O O . HIS A 1 193 ? 1.785 -24 2.613 1 96.56 193 HIS A O 1
ATOM 1505 N N . LEU A 1 194 ? 0.522 -22.234 2.389 1 96.25 194 LEU A N 1
ATOM 1506 C CA . LEU A 1 194 ? -0.603 -22.812 3.111 1 96.25 194 LEU A CA 1
ATOM 1507 C C . LEU A 1 194 ? -1.541 -23.547 2.158 1 96.25 194 LEU A C 1
ATOM 1509 O O . LEU A 1 194 ? -2.625 -23.984 2.557 1 96.25 194 LEU A O 1
ATOM 1513 N N . LEU A 1 195 ? -1.132 -23.734 0.918 1 97.62 195 LEU A N 1
ATOM 1514 C CA . LEU A 1 195 ? -1.986 -24.344 -0.096 1 97.62 195 LEU A CA 1
ATOM 1515 C C . LEU A 1 195 ? -1.435 -25.688 -0.529 1 97.62 195 LEU A C 1
ATOM 1517 O O . LEU A 1 195 ? -1.319 -25.969 -1.727 1 97.62 195 LEU A O 1
ATOM 1521 N N . SER A 1 196 ? -1.08 -26.516 0.393 1 96.88 196 SER A N 1
ATOM 1522 C CA . SER A 1 196 ? -0.653 -27.875 0.138 1 96.88 196 SER A CA 1
ATOM 1523 C C . SER A 1 196 ? -1.849 -28.828 0.033 1 96.88 196 SER A C 1
ATOM 1525 O O . SER A 1 196 ? -2.816 -28.688 0.784 1 96.88 196 SER A O 1
ATOM 1527 N N . PHE A 1 197 ? -1.843 -29.812 -0.877 1 95.44 197 PHE A N 1
ATOM 1528 C CA . PHE A 1 197 ? -2.971 -30.703 -1.111 1 95.44 197 PHE A CA 1
ATOM 1529 C C . PHE A 1 197 ? -2.756 -32.031 -0.413 1 95.44 197 PHE A C 1
ATOM 1531 O O . PHE A 1 197 ? -3.711 -32.656 0.049 1 95.44 197 PHE A O 1
ATOM 1538 N N . ASP A 1 198 ? -1.521 -32.531 -0.483 1 84.81 198 ASP A N 1
ATOM 1539 C CA . ASP A 1 198 ? -1.266 -33.906 -0.039 1 84.81 198 ASP A CA 1
ATOM 1540 C C . ASP A 1 198 ? -0.438 -33.906 1.244 1 84.81 198 ASP A C 1
ATOM 1542 O O . ASP A 1 198 ? -0.847 -34.5 2.246 1 84.81 198 ASP A O 1
ATOM 1546 N N . ARG A 1 199 ? 0.658 -33.344 1.274 1 88.62 199 ARG A N 1
ATOM 1547 C CA . ARG A 1 199 ? 1.562 -33.312 2.418 1 88.62 199 ARG A CA 1
ATOM 1548 C C . ARG A 1 199 ? 2 -31.875 2.715 1 88.62 199 ARG A C 1
ATOM 1550 O O . ARG A 1 199 ? 2.184 -31.078 1.797 1 88.62 199 ARG A O 1
ATOM 1557 N N . PRO A 1 200 ? 2.109 -31.641 4.02 1 91.44 200 PRO A N 1
ATOM 1558 C CA . PRO A 1 200 ? 2.605 -30.297 4.344 1 91.44 200 PRO A CA 1
ATOM 1559 C C . PRO A 1 200 ? 4.008 -30.047 3.795 1 91.44 200 PRO A C 1
ATOM 1561 O O . PRO A 1 200 ? 4.852 -30.938 3.801 1 91.44 200 PRO A O 1
ATOM 1564 N N . PRO A 1 201 ? 4.207 -28.812 3.26 1 93.38 201 PRO A N 1
ATOM 1565 C CA . PRO A 1 201 ? 5.566 -28.469 2.844 1 93.38 201 PRO A CA 1
ATOM 1566 C C . PRO A 1 201 ? 6.512 -28.266 4.027 1 93.38 201 PRO A C 1
ATOM 1568 O O . PRO A 1 201 ? 6.062 -28.188 5.176 1 93.38 201 PRO A O 1
ATOM 1571 N N . PRO A 1 202 ? 7.875 -28.234 3.682 1 94.12 202 PRO A N 1
ATOM 1572 C CA . PRO A 1 202 ? 8.797 -27.828 4.75 1 94.12 202 PRO A CA 1
ATOM 1573 C C . PRO A 1 202 ? 8.477 -26.438 5.312 1 94.12 202 PRO A C 1
ATOM 1575 O O . PRO A 1 202 ? 7.734 -25.672 4.695 1 94.12 202 PRO A O 1
ATOM 1578 N N . GLU A 1 203 ? 9.047 -26.125 6.453 1 93 203 GLU A N 1
ATOM 1579 C CA . GLU A 1 203 ? 8.812 -24.828 7.098 1 93 203 GLU A CA 1
ATOM 1580 C C . GLU A 1 203 ? 9.273 -23.672 6.215 1 93 203 GLU A C 1
ATOM 1582 O O . GLU A 1 203 ? 10.141 -23.859 5.359 1 93 203 GLU A O 1
ATOM 1587 N N . PRO A 1 204 ? 8.594 -22.516 6.418 1 93.25 204 PRO A N 1
ATOM 1588 C CA . PRO A 1 204 ? 9.109 -21.344 5.715 1 93.25 204 PRO A CA 1
ATOM 1589 C C . PRO A 1 204 ? 10.578 -21.047 6.043 1 93.25 204 PRO A C 1
ATOM 1591 O O . PRO A 1 204 ? 11.047 -21.406 7.125 1 93.25 204 PRO A O 1
ATOM 1594 N N . LEU A 1 205 ? 11.258 -20.406 5.148 1 94.25 205 LEU A N 1
ATOM 1595 C CA . LEU A 1 205 ? 12.695 -20.188 5.277 1 94.25 205 LEU A CA 1
ATOM 1596 C C . LEU A 1 205 ? 13.016 -19.391 6.539 1 94.25 205 LEU A C 1
ATOM 1598 O O . LEU A 1 205 ? 14.008 -19.672 7.215 1 94.25 205 LEU A O 1
ATOM 1602 N N . ALA A 1 206 ? 12.195 -18.422 6.891 1 91.44 206 ALA A N 1
ATOM 1603 C CA . ALA A 1 206 ? 12.445 -17.578 8.055 1 91.44 206 ALA A CA 1
ATOM 1604 C C . ALA A 1 206 ? 12.453 -18.406 9.344 1 91.44 206 ALA A C 1
ATOM 1606 O O . ALA A 1 206 ? 13.023 -17.984 10.352 1 91.44 206 ALA A O 1
ATOM 1607 N N . ALA A 1 207 ? 11.875 -19.547 9.297 1 88.25 207 ALA A N 1
ATOM 1608 C CA . ALA A 1 207 ? 11.781 -20.391 10.484 1 88.25 207 ALA A CA 1
ATOM 1609 C C . ALA A 1 207 ? 13.078 -21.172 10.711 1 88.25 207 ALA A C 1
ATOM 1611 O O . ALA A 1 207 ? 13.297 -21.719 11.797 1 88.25 207 ALA A O 1
ATOM 1612 N N . TYR A 1 208 ? 13.992 -21.406 9.758 1 85.81 208 TYR A N 1
ATOM 1613 C CA . TYR A 1 208 ? 15.227 -22.172 9.859 1 85.81 208 TYR A CA 1
ATOM 1614 C C . TYR A 1 208 ? 16.297 -21.391 10.609 1 85.81 208 TYR A C 1
ATOM 1616 O O . TYR A 1 208 ? 17.266 -21.984 11.102 1 85.81 208 TYR A O 1
ATOM 1624 N N . ALA A 1 209 ? 16.25 -20.078 10.617 1 74.56 209 ALA A N 1
ATOM 1625 C CA . ALA A 1 209 ? 17.25 -19.328 11.367 1 74.56 209 ALA A CA 1
ATOM 1626 C C . ALA A 1 209 ? 16.703 -17.984 11.828 1 74.56 209 ALA A C 1
ATOM 1628 O O . ALA A 1 209 ? 16.25 -17.172 11.016 1 74.56 209 ALA A O 1
ATOM 1629 N N . GLN A 1 210 ? 17.047 -17.906 13.102 1 73.19 210 GLN A N 1
ATOM 1630 C CA . GLN A 1 210 ? 16.5 -16.703 13.727 1 73.19 210 GLN A CA 1
ATOM 1631 C C . GLN A 1 210 ? 17.375 -15.484 13.422 1 73.19 210 GLN A C 1
ATOM 1633 O O . GLN A 1 210 ? 16.891 -14.352 13.445 1 73.19 210 GLN A O 1
ATOM 1638 N N . GLU A 1 211 ? 18.547 -15.68 13.016 1 79.88 211 GLU A N 1
ATOM 1639 C CA . GLU A 1 211 ? 19.422 -14.523 12.898 1 79.88 211 GLU A CA 1
ATOM 1640 C C . GLU A 1 211 ? 19.875 -14.328 11.453 1 79.88 211 GLU A C 1
ATOM 1642 O O . GLU A 1 211 ? 20.578 -13.359 11.141 1 79.88 211 GLU A O 1
ATOM 1647 N N . ALA A 1 212 ? 19.547 -15.227 10.586 1 86.56 212 ALA A N 1
ATOM 1648 C CA . ALA A 1 212 ? 19.969 -15.109 9.188 1 86.56 212 ALA A CA 1
ATOM 1649 C C . ALA A 1 212 ? 19.156 -14.031 8.469 1 86.56 212 ALA A C 1
ATOM 1651 O O . ALA A 1 212 ? 18.047 -13.695 8.883 1 86.56 212 ALA A O 1
ATOM 1652 N N . PRO A 1 213 ? 19.781 -13.422 7.488 1 94.38 213 PRO A N 1
ATOM 1653 C CA . PRO A 1 213 ? 19.094 -12.391 6.715 1 94.38 213 PRO A CA 1
ATOM 1654 C C . PRO A 1 213 ? 18.047 -12.969 5.762 1 94.38 213 PRO A C 1
ATOM 1656 O O . PRO A 1 213 ? 18.266 -13.008 4.547 1 94.38 213 PRO A O 1
ATOM 1659 N N . ILE A 1 214 ? 16.938 -13.398 6.371 1 96.5 214 ILE A N 1
ATOM 1660 C CA . ILE A 1 214 ? 15.867 -14.016 5.605 1 96.5 214 ILE A CA 1
ATOM 1661 C C . ILE A 1 214 ? 14.57 -13.234 5.809 1 96.5 214 ILE A C 1
ATOM 1663 O O . ILE A 1 214 ? 14.172 -12.969 6.945 1 96.5 214 ILE A O 1
ATOM 1667 N N . LEU A 1 215 ? 13.945 -12.828 4.738 1 97.5 215 LEU A N 1
ATOM 1668 C CA . LEU A 1 215 ? 12.625 -12.203 4.711 1 97.5 215 LEU A CA 1
ATOM 1669 C C . LEU A 1 215 ? 11.633 -13.086 3.965 1 97.5 215 LEU A C 1
ATOM 1671 O O . LEU A 1 215 ? 11.656 -13.156 2.734 1 97.5 215 LEU A O 1
ATOM 1675 N N . SER A 1 216 ? 10.766 -13.766 4.707 1 97.06 216 SER A N 1
ATOM 1676 C CA . SER A 1 216 ? 9.719 -14.578 4.094 1 97.06 216 SER A CA 1
ATOM 1677 C C . SER A 1 216 ? 8.438 -13.773 3.9 1 97.06 216 SER A C 1
ATOM 1679 O O . SER A 1 216 ? 7.891 -13.227 4.859 1 97.06 216 SER A O 1
ATOM 1681 N N . LEU A 1 217 ? 7.977 -13.742 2.664 1 98.31 217 LEU A N 1
ATOM 1682 C CA . LEU A 1 217 ? 6.77 -13 2.33 1 98.31 217 LEU A CA 1
ATOM 1683 C C . LEU A 1 217 ? 5.551 -13.914 2.299 1 98.31 217 LEU A C 1
ATOM 1685 O O . LEU A 1 217 ? 5.547 -14.922 1.588 1 98.31 217 LEU A O 1
ATOM 1689 N N . GLY A 1 218 ? 4.562 -13.594 3.107 1 97.81 218 GLY A N 1
ATOM 1690 C CA . GLY A 1 218 ? 3.25 -14.219 3.049 1 97.81 218 GLY A CA 1
ATOM 1691 C C . GLY A 1 218 ? 2.154 -13.266 2.605 1 97.81 218 GLY A C 1
ATOM 1692 O O . GLY A 1 218 ? 2.371 -12.055 2.525 1 97.81 218 GLY A O 1
ATOM 1693 N N . SER A 1 219 ? 1.028 -13.812 2.25 1 98 219 SER A N 1
ATOM 1694 C CA . SER A 1 219 ? -0.071 -12.977 1.785 1 98 219 SER A CA 1
ATOM 1695 C C . SER A 1 219 ? -1.418 -13.656 2.002 1 98 219 SER A C 1
ATOM 1697 O O . SER A 1 219 ? -1.508 -14.883 1.971 1 98 219 SER A O 1
ATOM 1699 N N . PHE A 1 220 ? -2.412 -12.891 2.207 1 98.44 220 PHE A N 1
ATOM 1700 C CA . PHE A 1 220 ? -3.779 -13.391 2.289 1 98.44 220 PHE A CA 1
ATOM 1701 C C . PHE A 1 220 ? -4.422 -13.438 0.909 1 98.44 220 PHE A C 1
ATOM 1703 O O . PHE A 1 220 ? -5.547 -13.922 0.758 1 98.44 220 PHE A O 1
ATOM 1710 N N . SER A 1 221 ? -3.734 -13 -0.123 1 97.88 221 SER A N 1
ATOM 1711 C CA . SER A 1 221 ? -4.285 -12.906 -1.471 1 97.88 221 SER A CA 1
ATOM 1712 C C . SER A 1 221 ? -4.695 -14.273 -1.999 1 97.88 221 SER A C 1
ATOM 1714 O O . SER A 1 221 ? -5.66 -14.391 -2.758 1 97.88 221 SER A O 1
ATOM 1716 N N . LYS A 1 222 ? -3.908 -15.305 -1.627 1 97.88 222 LYS A N 1
ATOM 1717 C CA . LYS A 1 222 ? -4.121 -16.625 -2.193 1 97.88 222 LYS A CA 1
ATOM 1718 C C . LYS A 1 222 ? -4.945 -17.5 -1.25 1 97.88 222 LYS A C 1
ATOM 1720 O O . LYS A 1 222 ? -5.473 -18.547 -1.657 1 97.88 222 LYS A O 1
ATOM 1725 N N . ILE A 1 223 ? -5.137 -17.078 -0.042 1 97.62 223 ILE A N 1
ATOM 1726 C CA . ILE A 1 223 ? -5.766 -17.953 0.942 1 97.62 223 ILE A CA 1
ATOM 1727 C C . ILE A 1 223 ? -7.055 -17.312 1.455 1 97.62 223 ILE A C 1
ATOM 1729 O O . ILE A 1 223 ? -7.809 -17.938 2.205 1 97.62 223 ILE A O 1
ATOM 1733 N N . LEU A 1 224 ? -7.305 -16.062 1.114 1 97.94 224 LEU A N 1
ATOM 1734 C CA . LEU A 1 224 ? -8.547 -15.352 1.399 1 97.94 224 LEU A CA 1
ATOM 1735 C C . LEU A 1 224 ? -9.031 -14.586 0.171 1 97.94 224 LEU A C 1
ATOM 1737 O O . LEU A 1 224 ? -9.641 -15.172 -0.73 1 97.94 224 LEU A O 1
ATOM 1741 N N . ALA A 1 225 ? -8.492 -13.305 -0.012 1 98.25 225 ALA A N 1
ATOM 1742 C CA . ALA A 1 225 ? -8.938 -12.492 -1.137 1 98.25 225 ALA A CA 1
ATOM 1743 C C . ALA A 1 225 ? -7.848 -11.523 -1.585 1 98.25 225 ALA A C 1
ATOM 1745 O O . ALA A 1 225 ? -7.312 -10.766 -0.776 1 98.25 225 ALA A O 1
ATOM 1746 N N . PRO A 1 226 ? -7.555 -11.555 -2.924 1 97.69 226 PRO A N 1
ATOM 1747 C CA . PRO A 1 226 ? -6.496 -10.68 -3.422 1 97.69 226 PRO A CA 1
ATOM 1748 C C . PRO A 1 226 ? -6.797 -9.195 -3.182 1 97.69 226 PRO A C 1
ATOM 1750 O O . PRO A 1 226 ? -5.879 -8.414 -2.934 1 97.69 226 PRO A O 1
ATOM 1753 N N . GLY A 1 227 ? -8.055 -8.805 -3.191 1 98.12 227 GLY A N 1
ATOM 1754 C CA . GLY A 1 227 ? -8.445 -7.406 -3.074 1 98.12 227 GLY A CA 1
ATOM 1755 C C . GLY A 1 227 ? -8.156 -6.816 -1.708 1 98.12 227 GLY A C 1
ATOM 1756 O O . GLY A 1 227 ? -8.164 -5.598 -1.538 1 98.12 227 GLY A O 1
ATOM 1757 N N . LEU A 1 228 ? -7.91 -7.648 -0.713 1 98.5 228 LEU A N 1
ATOM 1758 C CA . LEU A 1 228 ? -7.598 -7.188 0.636 1 98.5 228 LEU A CA 1
ATOM 1759 C C . LEU A 1 228 ? -6.254 -6.469 0.666 1 98.5 228 LEU A C 1
ATOM 1761 O O . LEU A 1 228 ? -6.02 -5.617 1.527 1 98.5 228 LEU A O 1
ATOM 1765 N N . ARG A 1 229 ? -5.395 -6.852 -0.27 1 98.12 229 ARG A N 1
ATOM 1766 C CA . ARG A 1 229 ? -4.035 -6.324 -0.279 1 98.12 229 ARG A CA 1
ATOM 1767 C C . ARG A 1 229 ? -3.418 -6.375 1.116 1 98.12 229 ARG A C 1
ATOM 1769 O O . ARG A 1 229 ? -2.939 -5.359 1.625 1 98.12 229 ARG A O 1
ATOM 1776 N N . LEU A 1 230 ? -3.363 -7.543 1.65 1 98.62 230 LEU A N 1
ATOM 1777 C CA . LEU A 1 230 ? -2.797 -7.754 2.979 1 98.62 230 LEU A CA 1
ATOM 1778 C C . LEU A 1 230 ? -1.854 -8.953 2.986 1 98.62 230 LEU A C 1
ATOM 1780 O O . LEU A 1 230 ? -2.158 -9.992 2.395 1 98.62 230 LEU A O 1
ATOM 1784 N N . GLY A 1 231 ? -0.745 -8.812 3.506 1 98.5 231 GLY A N 1
ATOM 1785 C CA . GLY A 1 231 ? 0.265 -9.844 3.688 1 98.5 231 GLY A CA 1
ATOM 1786 C C . GLY A 1 231 ? 1.171 -9.586 4.879 1 98.5 231 GLY A C 1
ATOM 1787 O O . GLY A 1 231 ? 0.803 -8.859 5.797 1 98.5 231 GLY A O 1
ATOM 1788 N N . TRP A 1 232 ? 2.281 -10.289 4.91 1 98.5 232 TRP A N 1
ATOM 1789 C CA . TRP A 1 232 ? 3.227 -10.102 6.004 1 98.5 232 TRP A CA 1
ATOM 1790 C C . TRP A 1 232 ? 4.645 -10.453 5.57 1 98.5 232 TRP A C 1
ATOM 1792 O O . TRP A 1 232 ? 4.836 -11.141 4.562 1 98.5 232 TRP A O 1
ATOM 1802 N N . ILE A 1 233 ? 5.602 -9.906 6.211 1 98.12 233 ILE A N 1
ATOM 1803 C CA . ILE A 1 233 ? 6.996 -10.336 6.168 1 98.12 233 ILE A CA 1
ATOM 1804 C C . ILE A 1 233 ? 7.371 -11.008 7.488 1 98.12 233 ILE A C 1
ATOM 1806 O O . ILE A 1 233 ? 7.145 -10.438 8.562 1 98.12 233 ILE A O 1
ATOM 1810 N N . HIS A 1 234 ? 7.785 -12.211 7.414 1 96.81 234 HIS A N 1
ATOM 1811 C CA . HIS A 1 234 ? 8.273 -12.977 8.555 1 96.81 234 HIS A CA 1
ATOM 1812 C C . HIS A 1 234 ? 9.797 -12.969 8.602 1 96.81 234 HIS A C 1
ATOM 1814 O O . HIS A 1 234 ? 10.461 -13.414 7.664 1 96.81 234 HIS A O 1
ATOM 1820 N N . SER A 1 235 ? 10.375 -12.43 9.633 1 96.25 235 SER A N 1
ATOM 1821 C CA . SER A 1 235 ? 11.82 -12.344 9.812 1 96.25 235 SER A CA 1
ATOM 1822 C C . SER A 1 235 ? 12.18 -12.039 11.266 1 96.25 235 SER A C 1
ATOM 1824 O O . SER A 1 235 ? 11.297 -11.93 12.117 1 96.25 235 SER A O 1
ATOM 1826 N N . SER A 1 236 ? 13.508 -12.023 11.562 1 93.56 236 SER A N 1
ATOM 1827 C CA . SER A 1 236 ? 13.945 -11.562 12.883 1 93.56 236 SER A CA 1
ATOM 1828 C C . SER A 1 236 ? 13.664 -10.078 13.062 1 93.56 236 SER A C 1
ATOM 1830 O O . SER A 1 236 ? 13.641 -9.32 12.094 1 93.56 236 SER A O 1
ATOM 1832 N N . PRO A 1 237 ? 13.445 -9.695 14.344 1 94 237 PRO A N 1
ATOM 1833 C CA . PRO A 1 237 ? 13.211 -8.273 14.602 1 94 237 PRO A CA 1
ATOM 1834 C C . PRO A 1 237 ? 14.328 -7.387 14.07 1 94 237 PRO A C 1
ATOM 1836 O O . PRO A 1 237 ? 14.078 -6.262 13.625 1 94 237 PRO A O 1
ATOM 1839 N N . ALA A 1 238 ? 15.516 -7.84 14.07 1 93.12 238 ALA A N 1
ATOM 1840 C CA . ALA A 1 238 ? 16.672 -7.059 13.617 1 93.12 238 ALA A CA 1
ATOM 1841 C C . ALA A 1 238 ? 16.531 -6.695 12.141 1 93.12 238 ALA A C 1
ATOM 1843 O O . ALA A 1 238 ? 16.859 -5.578 11.734 1 93.12 238 ALA A O 1
ATOM 1844 N N . TRP A 1 239 ? 16.031 -7.605 11.344 1 92.69 239 TRP A N 1
ATOM 1845 C CA . TRP A 1 239 ? 15.906 -7.371 9.906 1 92.69 239 TRP A CA 1
ATOM 1846 C C . TRP A 1 239 ? 14.617 -6.625 9.594 1 92.69 239 TRP A C 1
ATOM 1848 O O . TRP A 1 239 ? 14.539 -5.883 8.609 1 92.69 239 TRP A O 1
ATOM 1858 N N . LEU A 1 240 ? 13.602 -6.781 10.5 1 96.38 240 LEU A N 1
ATOM 1859 C CA . LEU A 1 240 ? 12.344 -6.07 10.297 1 96.38 240 LEU A CA 1
ATOM 1860 C C . LEU A 1 240 ? 12.492 -4.594 10.648 1 96.38 240 LEU A C 1
ATOM 1862 O O . LEU A 1 240 ? 11.75 -3.754 10.133 1 96.38 240 LEU A O 1
ATOM 1866 N N . ARG A 1 241 ? 13.43 -4.27 11.484 1 96.31 241 ARG A N 1
ATOM 1867 C CA . ARG A 1 241 ? 13.586 -2.91 11.992 1 96.31 241 ARG A CA 1
ATOM 1868 C C . ARG A 1 241 ? 13.766 -1.914 10.852 1 96.31 241 ARG A C 1
ATOM 1870 O O . ARG A 1 241 ? 13.211 -0.813 10.891 1 96.31 241 ARG A O 1
ATOM 1877 N N . ARG A 1 242 ? 14.492 -2.26 9.867 1 95.06 242 ARG A N 1
ATOM 1878 C CA . ARG A 1 242 ? 14.742 -1.363 8.742 1 95.06 242 ARG A CA 1
ATOM 1879 C C . ARG A 1 242 ? 13.461 -1.118 7.949 1 95.06 242 ARG A C 1
ATOM 1881 O O . ARG A 1 242 ? 13.234 -0.011 7.457 1 95.06 242 ARG A O 1
ATOM 1888 N N . LEU A 1 243 ? 12.727 -2.184 7.812 1 97.94 243 LEU A N 1
ATOM 1889 C CA . LEU A 1 243 ? 11.469 -2.07 7.086 1 97.94 243 LEU A CA 1
ATOM 1890 C C . LEU A 1 243 ? 10.461 -1.245 7.879 1 97.94 243 LEU A C 1
ATOM 1892 O O . LEU A 1 243 ? 9.82 -0.344 7.328 1 97.94 243 LEU A O 1
ATOM 1896 N N . VAL A 1 244 ? 10.375 -1.476 9.141 1 97.94 244 VAL A N 1
ATOM 1897 C CA . VAL A 1 244 ? 9.445 -0.793 10.039 1 97.94 244 VAL A CA 1
ATOM 1898 C C . VAL A 1 244 ? 9.82 0.685 10.141 1 97.94 244 VAL A C 1
ATOM 1900 O O . VAL A 1 244 ? 8.945 1.543 10.273 1 97.94 244 VAL A O 1
ATOM 1903 N N . GLY A 1 245 ? 11.055 1.041 10.008 1 97.5 245 GLY A N 1
ATOM 1904 C CA . GLY A 1 245 ? 11.547 2.4 10.156 1 97.5 245 GLY A CA 1
ATOM 1905 C C . GLY A 1 245 ? 11.555 3.18 8.852 1 97.5 245 GLY A C 1
ATOM 1906 O O . GLY A 1 245 ? 11.969 4.34 8.82 1 97.5 245 GLY A O 1
ATOM 1907 N N . GLY A 1 246 ? 11.102 2.543 7.754 1 97.75 246 GLY A N 1
ATOM 1908 C CA . GLY A 1 246 ? 11.07 3.219 6.465 1 97.75 246 GLY A CA 1
ATOM 1909 C C . GLY A 1 246 ? 10.141 4.41 6.434 1 97.75 246 GLY A C 1
ATOM 1910 O O . GLY A 1 246 ? 9.133 4.438 7.148 1 97.75 246 GLY A O 1
ATOM 1911 N N . GLY A 1 247 ? 10.477 5.402 5.602 1 98.31 247 GLY A N 1
ATOM 1912 C CA . GLY A 1 247 ? 9.719 6.641 5.496 1 98.31 247 GLY A CA 1
ATOM 1913 C C . GLY A 1 247 ? 8.266 6.418 5.121 1 98.31 247 GLY A C 1
ATOM 1914 O O . GLY A 1 247 ? 7.371 7.074 5.66 1 98.31 247 GLY A O 1
ATOM 1915 N N . LEU A 1 248 ? 8.016 5.504 4.18 1 98.06 248 LEU A N 1
ATOM 1916 C CA . LEU A 1 248 ? 6.652 5.176 3.771 1 98.06 248 LEU A CA 1
ATOM 1917 C C . LEU A 1 248 ? 5.832 4.691 4.961 1 98.06 248 LEU A C 1
ATOM 1919 O O . LEU A 1 248 ? 4.695 5.133 5.156 1 98.06 248 LEU A O 1
ATOM 1923 N N . VAL A 1 249 ? 6.41 3.816 5.766 1 97.88 249 VAL A N 1
ATOM 1924 C CA . VAL A 1 249 ? 5.734 3.221 6.914 1 97.88 249 VAL A CA 1
ATOM 1925 C C . VAL A 1 249 ? 5.516 4.281 7.992 1 97.88 249 VAL A C 1
ATOM 1927 O O . VAL A 1 249 ? 4.434 4.367 8.578 1 97.88 249 VAL A O 1
ATOM 1930 N N . ASP A 1 250 ? 6.496 5.109 8.195 1 96.31 250 ASP A N 1
ATOM 1931 C CA . ASP A 1 250 ? 6.402 6.195 9.164 1 96.31 250 ASP A CA 1
ATOM 1932 C C . ASP A 1 250 ? 5.281 7.164 8.797 1 96.31 250 ASP A C 1
ATOM 1934 O O . ASP A 1 250 ? 4.492 7.566 9.648 1 96.31 250 ASP A O 1
ATOM 1938 N N . SER A 1 251 ? 5.191 7.504 7.562 1 94.81 251 SER A N 1
ATOM 1939 C CA . SER A 1 251 ? 4.223 8.492 7.086 1 94.81 251 SER A CA 1
ATOM 1940 C C . SER A 1 251 ? 2.811 7.91 7.062 1 94.81 251 SER A C 1
ATOM 1942 O O . SER A 1 251 ? 1.837 8.633 7.289 1 94.81 251 SER A O 1
ATOM 1944 N N . GLY A 1 252 ? 2.643 6.684 6.848 1 89.31 252 GLY A N 1
ATOM 1945 C CA . GLY A 1 252 ? 1.328 6.078 6.699 1 89.31 252 GLY A CA 1
ATOM 1946 C C . GLY A 1 252 ? 0.823 5.434 7.977 1 89.31 252 GLY A C 1
ATOM 1947 O O . GLY A 1 252 ? -0.377 5.191 8.125 1 89.31 252 GLY A O 1
ATOM 1948 N N . GLY A 1 253 ? 1.851 5.242 8.758 1 88.75 253 GLY A N 1
ATOM 1949 C CA . GLY A 1 253 ? 1.454 4.301 9.789 1 88.75 253 GLY A CA 1
ATOM 1950 C C . GLY A 1 253 ? 1.114 2.924 9.25 1 88.75 253 GLY A C 1
ATOM 1951 O O . GLY A 1 253 ? 1.421 2.611 8.102 1 88.75 253 GLY A O 1
ATOM 1952 N N . GLY A 1 254 ? 0.802 1.881 10.031 1 93.44 254 GLY A N 1
ATOM 1953 C CA . GLY A 1 254 ? 0.473 0.578 9.469 1 93.44 254 GLY A CA 1
ATOM 1954 C C . GLY A 1 254 ? 0.144 0.627 7.992 1 93.44 254 GLY A C 1
ATOM 1955 O O . GLY A 1 254 ? -0.439 1.602 7.512 1 93.44 254 GLY A O 1
ATOM 1956 N N . LEU A 1 255 ? 0.48 -0.307 7.16 1 96.94 255 LEU A N 1
ATOM 1957 C CA . LEU A 1 255 ? 0.431 -0.264 5.703 1 96.94 255 LEU A CA 1
ATOM 1958 C C . LEU A 1 255 ? -0.973 -0.581 5.199 1 96.94 255 LEU A C 1
ATOM 1960 O O . LEU A 1 255 ? -1.306 -0.278 4.051 1 96.94 255 LEU A O 1
ATOM 1964 N N . ASN A 1 256 ? -1.833 -1.137 5.996 1 98 256 ASN A N 1
ATOM 1965 C CA . ASN A 1 256 ? -3.223 -1.399 5.633 1 98 256 ASN A CA 1
ATOM 1966 C C . ASN A 1 256 ? -4.062 -1.759 6.855 1 98 256 ASN A C 1
ATOM 1968 O O . ASN A 1 256 ? -4.578 -2.873 6.953 1 98 256 ASN A O 1
ATOM 1972 N N . PRO A 1 257 ? -4.254 -0.8 7.754 1 98.25 257 PRO A N 1
ATOM 1973 C CA . PRO A 1 257 ? -4.906 -1.069 9.039 1 98.25 257 PRO A CA 1
ATOM 1974 C C . PRO A 1 257 ? -6.355 -1.53 8.883 1 98.25 257 PRO A C 1
ATOM 1976 O O . PRO A 1 257 ? -6.812 -2.408 9.617 1 98.25 257 PRO A O 1
ATOM 1979 N N . PHE A 1 258 ? -7.109 -0.992 7.973 1 98.56 258 PHE A N 1
ATOM 1980 C CA . PHE A 1 258 ? -8.523 -1.314 7.797 1 98.56 258 PHE A CA 1
ATOM 1981 C C . PHE A 1 258 ? -8.703 -2.781 7.422 1 98.56 258 PHE A C 1
ATOM 1983 O O . PHE A 1 258 ? -9.461 -3.506 8.062 1 98.56 258 PHE A O 1
ATOM 1990 N N . ALA A 1 259 ? -7.977 -3.242 6.371 1 98.56 259 ALA A N 1
ATOM 1991 C CA . ALA A 1 259 ? -8.047 -4.645 5.965 1 98.56 259 ALA A CA 1
ATOM 1992 C C . ALA A 1 259 ? -7.539 -5.559 7.074 1 98.56 259 ALA A C 1
ATOM 1994 O O . ALA A 1 259 ? -8.109 -6.629 7.309 1 98.56 259 ALA A O 1
ATOM 1995 N N . ALA A 1 260 ? -6.457 -5.145 7.754 1 98.56 260 ALA A N 1
ATOM 1996 C CA . ALA A 1 260 ? -5.895 -5.945 8.836 1 98.56 260 ALA A CA 1
ATOM 1997 C C . ALA A 1 260 ? -6.914 -6.156 9.953 1 98.56 260 ALA A C 1
ATOM 1999 O O . ALA A 1 260 ? -6.973 -7.23 10.555 1 98.56 260 ALA A O 1
ATOM 2000 N N . ALA A 1 261 ? -7.672 -5.125 10.227 1 98.38 261 ALA A N 1
ATOM 2001 C CA . ALA A 1 261 ? -8.672 -5.219 11.281 1 98.38 261 ALA A CA 1
ATOM 2002 C C . ALA A 1 261 ? -9.75 -6.242 10.922 1 98.38 261 ALA A C 1
ATOM 2004 O O . ALA A 1 261 ? -10.172 -7.031 11.773 1 98.38 261 ALA A O 1
ATOM 2005 N N . VAL A 1 262 ? -10.195 -6.211 9.688 1 98.69 262 VAL A N 1
ATOM 2006 C CA . VAL A 1 262 ? -11.211 -7.16 9.242 1 98.69 262 VAL A CA 1
ATOM 2007 C C . VAL A 1 262 ? -10.633 -8.578 9.258 1 98.69 262 VAL A C 1
ATOM 2009 O O . VAL A 1 262 ? -11.273 -9.516 9.727 1 98.69 262 VAL A O 1
ATOM 2012 N N . VAL A 1 263 ? -9.414 -8.758 8.781 1 98.75 263 VAL A N 1
ATOM 2013 C CA . VAL A 1 263 ? -8.781 -10.07 8.75 1 98.75 263 VAL A CA 1
ATOM 2014 C C . VAL A 1 263 ? -8.508 -10.547 10.172 1 98.75 263 VAL A C 1
ATOM 2016 O O . VAL A 1 263 ? -8.617 -11.742 10.461 1 98.75 263 VAL A O 1
ATOM 2019 N N . ARG A 1 264 ? -8.141 -9.602 11.078 1 98.31 264 ARG A N 1
ATOM 2020 C CA . ARG A 1 264 ? -8.039 -9.961 12.484 1 98.31 264 ARG A CA 1
ATOM 2021 C C . ARG A 1 264 ? -9.289 -10.68 12.961 1 98.31 264 ARG A C 1
ATOM 2023 O O . ARG A 1 264 ? -9.203 -11.695 13.656 1 98.31 264 ARG A O 1
ATOM 2030 N N . SER A 1 265 ? -10.461 -10.133 12.586 1 98.69 265 SER A N 1
ATOM 2031 C CA . SER A 1 265 ? -11.727 -10.758 12.961 1 98.69 265 SER A CA 1
ATOM 2032 C C . SER A 1 265 ? -11.859 -12.148 12.336 1 98.69 265 SER A C 1
ATOM 2034 O O . SER A 1 265 ? -12.391 -13.062 12.961 1 98.69 265 SER A O 1
ATOM 2036 N N . VAL A 1 266 ? -11.398 -12.336 11.078 1 98.81 266 VAL A N 1
ATOM 2037 C CA . VAL A 1 266 ? -11.391 -13.648 10.445 1 98.81 266 VAL A CA 1
ATOM 2038 C C . VAL A 1 266 ? -10.625 -14.641 11.32 1 98.81 266 VAL A C 1
ATOM 2040 O O . VAL A 1 266 ? -11.078 -15.766 11.523 1 98.81 266 VAL A O 1
ATOM 2043 N N . LEU A 1 267 ? -9.508 -14.211 11.812 1 98.12 267 LEU A N 1
ATOM 2044 C CA . LEU A 1 267 ? -8.633 -15.062 12.609 1 98.12 267 LEU A CA 1
ATOM 2045 C C . LEU A 1 267 ? -9.211 -15.281 14 1 98.12 267 LEU A C 1
ATOM 2047 O O . LEU A 1 267 ? -9.227 -16.406 14.5 1 98.12 267 LEU A O 1
ATOM 2051 N N . GLU A 1 268 ? -9.68 -14.227 14.609 1 97 268 GLU A N 1
ATOM 2052 C CA . GLU A 1 268 ? -10.242 -14.297 15.961 1 97 268 GLU A CA 1
ATOM 2053 C C . GLU A 1 268 ? -11.453 -15.219 16 1 97 268 GLU A C 1
ATOM 2055 O O . GLU A 1 268 ? -11.688 -15.891 17.016 1 97 268 GLU A O 1
ATOM 2060 N N . LEU A 1 269 ? -12.219 -15.273 14.938 1 97.81 269 LEU A N 1
ATOM 2061 C CA . LEU A 1 269 ? -13.445 -16.062 14.883 1 97.81 269 LEU A CA 1
ATOM 2062 C C . LEU A 1 269 ? -13.164 -17.453 14.32 1 97.81 269 LEU A C 1
ATOM 2064 O O . LEU A 1 269 ? -14.094 -18.234 14.086 1 97.81 269 LEU A O 1
ATOM 2068 N N . ASP A 1 270 ? -11.906 -17.766 14.047 1 96.94 270 ASP A N 1
ATOM 2069 C CA . ASP A 1 270 ? -11.461 -19.062 13.531 1 96.94 270 ASP A CA 1
ATOM 2070 C C . ASP A 1 270 ? -12.156 -19.406 12.211 1 96.94 270 ASP A C 1
ATOM 2072 O O . ASP A 1 270 ? -12.609 -20.531 12.016 1 96.94 270 ASP A O 1
ATOM 2076 N N . LEU A 1 271 ? -12.289 -18.406 11.375 1 98.38 271 LEU A N 1
ATOM 2077 C CA . LEU A 1 271 ? -12.992 -18.594 10.109 1 98.38 271 LEU A CA 1
ATOM 2078 C C . LEU A 1 271 ? -12.023 -19.062 9.016 1 98.38 271 LEU A C 1
ATOM 2080 O O . LEU A 1 271 ? -12.445 -19.625 8.016 1 98.38 271 LEU A O 1
ATOM 2084 N N . LEU A 1 272 ? -10.758 -18.828 9.195 1 97.88 272 LEU A N 1
ATOM 2085 C CA . LEU A 1 272 ? -9.797 -19.047 8.117 1 97.88 272 LEU A CA 1
ATOM 2086 C C . LEU A 1 272 ? -9.578 -20.531 7.871 1 97.88 272 LEU A C 1
ATOM 2088 O O . LEU A 1 272 ? -9.508 -20.969 6.719 1 97.88 272 LEU A O 1
ATOM 2092 N N . LEU A 1 273 ? -9.469 -21.344 8.898 1 95.62 273 LEU A N 1
ATOM 2093 C CA . LEU A 1 273 ? -9.047 -22.734 8.758 1 95.62 273 LEU A CA 1
ATOM 2094 C C . LEU A 1 273 ? -10.086 -23.531 7.973 1 95.62 273 LEU A C 1
ATOM 2096 O O . LEU A 1 273 ? -9.734 -24.25 7.035 1 95.62 273 LEU A O 1
ATOM 2100 N N . PRO A 1 274 ? -11.398 -23.422 8.352 1 97.56 274 PRO A N 1
ATOM 2101 C CA . PRO A 1 274 ? -12.391 -24.094 7.508 1 97.56 274 PRO A CA 1
ATOM 2102 C C . PRO A 1 274 ? -12.359 -23.609 6.062 1 97.56 274 PRO A C 1
ATOM 2104 O O . PRO A 1 274 ? -12.539 -24.406 5.137 1 97.56 274 PRO A O 1
ATOM 2107 N N . HIS A 1 275 ? -12.156 -22.375 5.891 1 98.06 275 HIS A N 1
ATOM 2108 C CA . HIS A 1 275 ? -12.055 -21.812 4.547 1 98.06 275 HIS A CA 1
ATOM 2109 C C . HIS A 1 275 ? -10.867 -22.406 3.791 1 98.06 275 HIS A C 1
ATOM 2111 O O . HIS A 1 275 ? -10.992 -22.781 2.623 1 98.06 275 HIS A O 1
ATOM 2117 N N . LEU A 1 276 ? -9.727 -22.484 4.449 1 97 276 LEU A N 1
ATOM 2118 C CA . LEU A 1 276 ? -8.523 -23.047 3.848 1 97 276 LEU A CA 1
ATOM 2119 C C . LEU A 1 276 ? -8.734 -24.5 3.443 1 97 276 LEU A C 1
ATOM 2121 O O . LEU A 1 276 ? -8.266 -24.938 2.387 1 97 276 LEU A O 1
ATOM 2125 N N . THR A 1 277 ? -9.367 -25.234 4.27 1 97 277 THR A N 1
ATOM 2126 C CA . THR A 1 277 ? -9.664 -26.625 3.973 1 97 277 THR A CA 1
ATOM 2127 C C . THR A 1 277 ? -10.5 -26.75 2.701 1 97 277 THR A C 1
ATOM 2129 O O . THR A 1 277 ? -10.195 -27.562 1.825 1 97 277 THR A O 1
ATOM 2132 N N . ALA A 1 278 ? -11.5 -25.922 2.613 1 97.62 278 ALA A N 1
ATOM 2133 C CA . ALA A 1 278 ? -12.367 -25.922 1.435 1 97.62 278 ALA A CA 1
ATOM 2134 C C . ALA A 1 278 ? -11.594 -25.5 0.19 1 97.62 278 ALA A C 1
ATOM 2136 O O . ALA A 1 278 ? -11.797 -26.047 -0.894 1 97.62 278 ALA A O 1
ATOM 2137 N N . LEU A 1 279 ? -10.758 -24.531 0.351 1 97.81 279 LEU A N 1
ATOM 2138 C CA . LEU A 1 279 ? -9.953 -24.047 -0.762 1 97.81 279 LEU A CA 1
ATOM 2139 C C . LEU A 1 279 ? -9.008 -25.125 -1.271 1 97.81 279 LEU A C 1
ATOM 2141 O O . LEU A 1 279 ? -8.891 -25.344 -2.48 1 97.81 279 LEU A O 1
ATOM 2145 N N . ARG A 1 280 ? -8.312 -25.781 -0.337 1 97.94 280 ARG A N 1
ATOM 2146 C CA . ARG A 1 280 ? -7.398 -26.859 -0.703 1 97.94 280 ARG A CA 1
ATOM 2147 C C . ARG A 1 280 ? -8.125 -27.969 -1.445 1 97.94 280 ARG A C 1
ATOM 2149 O O . ARG A 1 280 ? -7.613 -28.5 -2.432 1 97.94 280 ARG A O 1
ATOM 2156 N N . ALA A 1 281 ? -9.273 -28.281 -0.992 1 98.19 281 ALA A N 1
ATOM 2157 C CA . ALA A 1 281 ? -10.062 -29.312 -1.65 1 98.19 281 ALA A CA 1
ATOM 2158 C C . ALA A 1 281 ? -10.445 -28.906 -3.068 1 98.19 281 ALA A C 1
ATOM 2160 O O . ALA A 1 281 ? -10.375 -29.703 -3.998 1 98.19 281 ALA A O 1
ATOM 2161 N N . ALA A 1 282 ? -10.883 -27.672 -3.207 1 98.38 282 ALA A N 1
ATOM 2162 C CA . ALA A 1 282 ? -11.25 -27.156 -4.52 1 98.38 282 ALA A CA 1
ATOM 2163 C C . ALA A 1 282 ? -10.062 -27.172 -5.473 1 98.38 282 ALA A C 1
ATOM 2165 O O . ALA A 1 282 ? -10.172 -27.625 -6.613 1 98.38 282 ALA A O 1
ATOM 2166 N N . TYR A 1 283 ? -8.938 -26.672 -5.012 1 98.62 283 TYR A N 1
ATOM 2167 C CA . TYR A 1 283 ? -7.754 -26.594 -5.855 1 98.62 283 TYR A CA 1
ATOM 2168 C C . TYR A 1 283 ? -7.242 -27.984 -6.191 1 98.62 283 TYR A C 1
ATOM 2170 O O . TYR A 1 283 ? -6.762 -28.234 -7.301 1 98.62 283 TYR A O 1
ATOM 2178 N N . ARG A 1 284 ? -7.297 -28.906 -5.223 1 98.5 284 ARG A N 1
ATOM 2179 C CA . ARG A 1 284 ? -6.895 -30.281 -5.492 1 98.5 284 ARG A CA 1
ATOM 2180 C C . ARG A 1 284 ? -7.75 -30.891 -6.594 1 98.5 284 ARG A C 1
ATOM 2182 O O . ARG A 1 284 ? -7.23 -31.531 -7.504 1 98.5 284 ARG A O 1
ATOM 2189 N N . SER A 1 285 ? -9.023 -30.734 -6.473 1 98.5 285 SER A N 1
ATOM 2190 C CA . SER A 1 285 ? -9.945 -31.234 -7.488 1 98.5 285 SER A CA 1
ATOM 2191 C C . SER A 1 285 ? -9.641 -30.641 -8.859 1 98.5 285 SER A C 1
ATOM 2193 O O . SER A 1 285 ? -9.664 -31.344 -9.867 1 98.5 285 SER A O 1
ATOM 2195 N N . ARG A 1 286 ? -9.391 -29.422 -8.914 1 98.75 286 ARG A N 1
ATOM 2196 C CA . ARG A 1 286 ? -9.086 -28.719 -10.156 1 98.75 286 ARG A CA 1
ATOM 2197 C C . ARG A 1 286 ? -7.754 -29.188 -10.734 1 98.75 286 ARG A C 1
ATOM 2199 O O . ARG A 1 286 ? -7.648 -29.438 -11.938 1 98.75 286 ARG A O 1
ATOM 2206 N N . ARG A 1 287 ? -6.746 -29.281 -9.844 1 98.5 287 ARG A N 1
ATOM 2207 C CA . ARG A 1 287 ? -5.461 -29.844 -10.258 1 98.5 287 ARG A CA 1
ATOM 2208 C C . ARG A 1 287 ? -5.629 -31.234 -10.859 1 98.5 287 ARG A C 1
ATOM 2210 O O . ARG A 1 287 ? -5.098 -31.516 -11.93 1 98.5 287 ARG A O 1
ATOM 2217 N N . ASP A 1 288 ? -6.379 -32.094 -10.219 1 98.62 288 ASP A N 1
ATOM 2218 C CA . ASP A 1 288 ? -6.613 -33.438 -10.695 1 98.62 288 ASP A CA 1
ATOM 2219 C C . ASP A 1 288 ? -7.305 -33.438 -12.062 1 98.62 288 ASP A C 1
ATOM 2221 O O . ASP A 1 288 ? -6.965 -34.219 -12.938 1 98.62 288 ASP A O 1
ATOM 2225 N N . ALA A 1 289 ? -8.258 -32.562 -12.211 1 98.81 289 ALA A N 1
ATOM 2226 C CA . ALA A 1 289 ? -8.984 -32.469 -13.477 1 98.81 289 ALA A CA 1
ATOM 2227 C C . ALA A 1 289 ? -8.047 -32.031 -14.609 1 98.81 289 ALA A C 1
ATOM 2229 O O . ALA A 1 289 ? -8.109 -32.562 -15.711 1 98.81 289 ALA A O 1
ATOM 2230 N N . LEU A 1 290 ? -7.262 -31.031 -14.352 1 98.81 290 LEU A N 1
ATOM 2231 C CA . LEU A 1 290 ? -6.309 -30.562 -15.352 1 98.81 290 LEU A CA 1
ATOM 2232 C C . LEU A 1 290 ? -5.336 -31.672 -15.734 1 98.81 290 LEU A C 1
ATOM 2234 O O . LEU A 1 290 ? -5.09 -31.922 -16.922 1 98.81 290 LEU A O 1
ATOM 2238 N N . VAL A 1 291 ? -4.766 -32.344 -14.75 1 98.75 291 VAL A N 1
ATOM 2239 C CA . VAL A 1 291 ? -3.789 -33.406 -14.953 1 98.75 291 VAL A CA 1
ATOM 2240 C C . VAL A 1 291 ? -4.418 -34.531 -15.781 1 98.75 291 VAL A C 1
ATOM 2242 O O . VAL A 1 291 ? -3.826 -35 -16.75 1 98.75 291 VAL A O 1
ATOM 2245 N N . ALA A 1 292 ? -5.582 -34.969 -15.398 1 98.81 292 ALA A N 1
ATOM 2246 C CA . ALA A 1 292 ? -6.277 -36.031 -16.109 1 98.81 292 ALA A CA 1
ATOM 2247 C C . ALA A 1 292 ? -6.516 -35.656 -17.578 1 98.81 292 ALA A C 1
ATOM 2249 O O . ALA A 1 292 ? -6.316 -36.469 -18.469 1 98.81 292 ALA A O 1
ATOM 2250 N N . ALA A 1 293 ? -6.977 -34.438 -17.766 1 98.88 293 ALA A N 1
ATOM 2251 C CA . ALA A 1 293 ? -7.242 -33.969 -19.125 1 98.88 293 ALA A CA 1
ATOM 2252 C C . ALA A 1 293 ? -5.957 -33.906 -19.953 1 98.88 293 ALA A C 1
ATOM 2254 O O . ALA A 1 293 ? -5.949 -34.312 -21.125 1 98.88 293 ALA A O 1
ATOM 2255 N N . LEU A 1 294 ? -4.887 -33.406 -19.391 1 98.75 294 LEU A N 1
ATOM 2256 C CA . LEU A 1 294 ? -3.611 -33.312 -20.094 1 98.75 294 LEU A CA 1
ATOM 2257 C C . LEU A 1 294 ? -3.115 -34.719 -20.484 1 98.75 294 LEU A C 1
ATOM 2259 O O . LEU A 1 294 ? -2.648 -34.906 -21.594 1 98.75 294 LEU A O 1
ATOM 2263 N N . GLN A 1 295 ? -3.178 -35.656 -19.594 1 98.38 295 GLN A N 1
ATOM 2264 C CA . GLN A 1 295 ? -2.727 -37.031 -19.844 1 98.38 295 GLN A CA 1
ATOM 2265 C C . GLN A 1 295 ? -3.562 -37.688 -20.938 1 98.38 295 GLN A C 1
ATOM 2267 O O . GLN A 1 295 ? -3.037 -38.438 -21.75 1 98.38 295 GLN A O 1
ATOM 2272 N N . ALA A 1 296 ? -4.789 -37.375 -20.953 1 98.38 296 ALA A N 1
ATOM 2273 C CA . ALA A 1 296 ? -5.711 -38 -21.906 1 98.38 296 ALA A CA 1
ATOM 2274 C C . ALA A 1 296 ? -5.578 -37.375 -23.297 1 98.38 296 ALA A C 1
ATOM 2276 O O . ALA A 1 296 ? -5.645 -38.094 -24.297 1 98.38 296 ALA A O 1
ATOM 2277 N N . HIS A 1 297 ? -5.406 -36.062 -23.359 1 98.06 297 HIS A N 1
ATOM 2278 C CA . HIS A 1 297 ? -5.562 -35.375 -24.625 1 98.06 297 HIS A CA 1
ATOM 2279 C C . HIS A 1 297 ? -4.215 -34.906 -25.156 1 98.06 297 HIS A C 1
ATOM 2281 O O . HIS A 1 297 ? -4.074 -34.625 -26.359 1 98.06 297 HIS A O 1
ATOM 2287 N N . LEU A 1 298 ? -3.287 -34.688 -24.312 1 97.19 298 LEU A N 1
ATOM 2288 C CA . LEU A 1 298 ? -1.971 -34.188 -24.703 1 97.19 298 LEU A CA 1
ATOM 2289 C C . LEU A 1 298 ? -0.866 -35.062 -24.094 1 97.19 298 LEU A C 1
ATOM 2291 O O . LEU A 1 298 ? 0 -34.531 -23.375 1 97.19 298 LEU A O 1
ATOM 2295 N N . PRO A 1 299 ? -0.772 -36.25 -24.453 1 95.25 299 PRO A N 1
ATOM 2296 C CA . PRO A 1 299 ? 0.163 -37.156 -23.797 1 95.25 299 PRO A CA 1
ATOM 2297 C C . PRO A 1 299 ? 1.623 -36.844 -24.094 1 95.25 299 PRO A C 1
ATOM 2299 O O . PRO A 1 299 ? 2.523 -37.312 -23.391 1 95.25 299 PRO A O 1
ATOM 2302 N N . THR A 1 300 ? 1.931 -36.031 -25.047 1 93.94 300 THR A N 1
ATOM 2303 C CA . THR A 1 300 ? 3.309 -35.688 -25.391 1 93.94 300 THR A CA 1
ATOM 2304 C C . THR A 1 300 ? 3.814 -34.531 -24.531 1 93.94 300 THR A C 1
ATOM 2306 O O . THR A 1 300 ? 5.008 -34.25 -24.531 1 93.94 300 THR A O 1
ATOM 2309 N N . LEU A 1 301 ? 2.902 -33.906 -23.906 1 95.62 301 LEU A N 1
ATOM 2310 C CA . LEU A 1 301 ? 3.293 -32.812 -23 1 95.62 301 LEU A CA 1
ATOM 2311 C C . LEU A 1 301 ? 3.947 -33.375 -21.75 1 95.62 301 LEU A C 1
ATOM 2313 O O . LEU A 1 301 ? 3.408 -34.281 -21.109 1 95.62 301 LEU A O 1
ATOM 2317 N N . ARG A 1 302 ? 5.121 -32.844 -21.391 1 96.94 302 ARG A N 1
ATOM 2318 C CA . ARG A 1 302 ? 5.816 -33.281 -20.188 1 96.94 302 ARG A CA 1
ATOM 2319 C C . ARG A 1 302 ? 5.582 -32.312 -19.031 1 96.94 302 ARG A C 1
ATOM 2321 O O . ARG A 1 302 ? 5.719 -31.094 -19.203 1 96.94 302 ARG A O 1
ATOM 2328 N N . PHE A 1 303 ? 5.207 -32.844 -17.922 1 97.44 303 PHE A N 1
ATOM 2329 C CA . PHE A 1 303 ? 4.992 -32 -16.734 1 97.44 303 PHE A CA 1
ATOM 2330 C C . PHE A 1 303 ? 5.043 -32.875 -15.477 1 97.44 303 PHE A C 1
ATOM 2332 O O . PHE A 1 303 ? 4.977 -34.094 -15.555 1 97.44 303 PHE A O 1
ATOM 2339 N N . ARG A 1 304 ? 5.262 -32.281 -14.359 1 96 304 ARG A N 1
ATOM 2340 C CA . ARG A 1 304 ? 5.121 -32.875 -13.047 1 96 304 ARG A CA 1
ATOM 2341 C C . ARG A 1 304 ? 3.822 -32.469 -12.375 1 96 304 ARG A C 1
ATOM 2343 O O . ARG A 1 304 ? 3.377 -31.312 -12.547 1 96 304 ARG A O 1
ATOM 2350 N N . VAL A 1 305 ? 3.246 -33.406 -11.656 1 97.38 305 VAL A N 1
ATOM 2351 C CA . VAL A 1 305 ? 2.008 -33.094 -10.945 1 97.38 305 VAL A CA 1
ATOM 2352 C C . VAL A 1 305 ? 2.32 -32.25 -9.711 1 97.38 305 VAL A C 1
ATOM 2354 O O . VAL A 1 305 ? 3.041 -32.688 -8.812 1 97.38 305 VAL A O 1
ATOM 2357 N N . PRO A 1 306 ? 1.851 -31.031 -9.648 1 96.69 306 PRO A N 1
ATOM 2358 C CA . PRO A 1 306 ? 2.105 -30.203 -8.461 1 96.69 306 PRO A CA 1
ATOM 2359 C C . PRO A 1 306 ? 1.407 -30.75 -7.215 1 96.69 306 PRO A C 1
ATOM 2361 O O . PRO A 1 306 ? 0.294 -31.266 -7.305 1 96.69 306 PRO A O 1
ATOM 2364 N N . GLU A 1 307 ? 1.992 -30.5 -6.09 1 97.38 307 GLU A N 1
ATOM 2365 C CA . GLU A 1 307 ? 1.45 -30.984 -4.824 1 97.38 307 GLU A CA 1
ATOM 2366 C C . GLU A 1 307 ? 0.701 -29.875 -4.086 1 97.38 307 GLU A C 1
ATOM 2368 O O . GLU A 1 307 ? 0.17 -30.109 -2.994 1 97.38 307 GLU A O 1
ATOM 2373 N N . GLY A 1 308 ? 0.612 -28.766 -4.586 1 97.88 308 GLY A N 1
ATOM 2374 C CA . GLY A 1 308 ? -0.037 -27.578 -4.043 1 97.88 308 GLY A CA 1
ATOM 2375 C C . GLY A 1 308 ? 0.085 -26.375 -4.941 1 97.88 308 GLY A C 1
ATOM 2376 O O . GLY A 1 308 ? 0.468 -26.484 -6.105 1 97.88 308 GLY A O 1
ATOM 2377 N N . GLY A 1 309 ? -0.363 -25.219 -4.461 1 98.06 309 GLY A N 1
ATOM 2378 C CA . GLY A 1 309 ? -0.25 -23.969 -5.191 1 98.06 309 GLY A CA 1
ATOM 2379 C C . GLY A 1 309 ? -1.309 -23.812 -6.27 1 98.06 309 GLY A C 1
ATOM 2380 O O . GLY A 1 309 ? -2.459 -24.203 -6.078 1 98.06 309 GLY A O 1
ATOM 2381 N N . PHE A 1 310 ? -0.915 -23.094 -7.352 1 98.62 310 PHE A N 1
ATOM 2382 C CA . PHE A 1 310 ? -1.889 -22.688 -8.359 1 98.62 310 PHE A CA 1
ATOM 2383 C C . PHE A 1 310 ? -1.507 -23.219 -9.727 1 98.62 310 PHE A C 1
ATOM 2385 O O . PHE A 1 310 ? -2.322 -23.219 -10.656 1 98.62 310 PHE A O 1
ATOM 2392 N N . PHE A 1 311 ? -0.255 -23.812 -9.938 1 98.75 311 PHE A N 1
ATOM 2393 C CA . PHE A 1 311 ? 0.247 -23.812 -11.305 1 98.75 311 PHE A CA 1
ATOM 2394 C C . PHE A 1 311 ? 0.855 -25.172 -11.656 1 98.75 311 PHE A C 1
ATOM 2396 O O . PHE A 1 311 ? 1.352 -25.875 -10.781 1 98.75 311 PHE A O 1
ATOM 2403 N N . LEU A 1 312 ? 0.746 -25.469 -12.883 1 98.44 312 LEU A N 1
ATOM 2404 C CA . LEU A 1 312 ? 1.418 -26.594 -13.539 1 98.44 312 LEU A CA 1
ATOM 2405 C C . LEU A 1 312 ? 2.316 -26.094 -14.672 1 98.44 312 LEU A C 1
ATOM 2407 O O . LEU A 1 312 ? 1.906 -25.25 -15.469 1 98.44 312 LEU A O 1
ATOM 2411 N N . TRP A 1 313 ? 3.553 -26.484 -14.656 1 98.31 313 TRP A N 1
ATOM 2412 C CA . TRP A 1 313 ? 4.578 -26.109 -15.625 1 98.31 313 TRP A CA 1
ATOM 2413 C C . TRP A 1 313 ? 4.809 -27.25 -16.625 1 98.31 313 TRP A C 1
ATOM 2415 O O . TRP A 1 313 ? 5.176 -28.359 -16.234 1 98.31 313 TRP A O 1
ATOM 2425 N N . ALA A 1 314 ? 4.574 -26.953 -17.906 1 98 314 ALA A N 1
ATOM 2426 C CA . ALA A 1 314 ? 4.629 -28 -18.906 1 98 314 ALA A CA 1
ATOM 2427 C C . ALA A 1 314 ? 5.625 -27.656 -20.016 1 98 314 ALA A C 1
ATOM 2429 O O . ALA A 1 314 ? 5.848 -26.484 -20.312 1 98 314 ALA A O 1
ATOM 2430 N N . GLU A 1 315 ? 6.203 -28.656 -20.531 1 97.31 315 GLU A N 1
ATOM 2431 C CA . GLU A 1 315 ? 7.16 -28.547 -21.625 1 97.31 315 GLU A CA 1
ATOM 2432 C C . GLU A 1 315 ? 6.574 -29.094 -22.938 1 97.31 315 GLU A C 1
ATOM 2434 O O . GLU A 1 315 ? 6.125 -30.234 -22.984 1 97.31 315 GLU A O 1
ATOM 2439 N N . LEU A 1 316 ? 6.594 -28.25 -23.953 1 96.25 316 LEU A N 1
ATOM 2440 C CA . LEU A 1 316 ? 6.129 -28.656 -25.266 1 96.25 316 LEU A CA 1
ATOM 2441 C C . LEU A 1 316 ? 7.125 -29.609 -25.922 1 96.25 316 LEU A C 1
ATOM 2443 O O . LEU A 1 316 ? 8.328 -29.516 -25.688 1 96.25 316 LEU A O 1
ATOM 2447 N N . PRO A 1 317 ? 6.547 -30.453 -26.859 1 89.69 317 PRO A N 1
ATOM 2448 C CA . PRO A 1 317 ? 7.461 -31.328 -27.609 1 89.69 317 PRO A CA 1
ATOM 2449 C C . PRO A 1 317 ? 8.266 -30.578 -28.672 1 89.69 317 PRO A C 1
ATOM 2451 O O . PRO A 1 317 ? 7.766 -29.609 -29.266 1 89.69 317 PRO A O 1
ATOM 2454 N N . GLY A 1 318 ? 9.422 -31.031 -29.125 1 81.19 318 GLY A N 1
ATOM 2455 C CA . GLY A 1 318 ? 10.203 -30.594 -30.266 1 81.19 318 GLY A CA 1
ATOM 2456 C C . GLY A 1 318 ? 10.578 -29.125 -30.203 1 81.19 318 GLY A C 1
ATOM 2457 O O . GLY A 1 318 ? 10.719 -28.469 -31.234 1 81.19 318 GLY A O 1
ATOM 2458 N N . GLN A 1 319 ? 10.664 -28.531 -29.234 1 77.94 319 GLN A N 1
ATOM 2459 C CA . GLN A 1 319 ? 11.086 -27.156 -29.047 1 77.94 319 GLN A CA 1
ATOM 2460 C C . GLN A 1 319 ? 10.07 -26.172 -29.656 1 77.94 319 GLN A C 1
ATOM 2462 O O . GLN A 1 319 ? 10.445 -25.109 -30.125 1 77.94 319 GLN A O 1
ATOM 2467 N N . GLU A 1 320 ? 8.977 -26.562 -29.75 1 86.81 320 GLU A N 1
ATOM 2468 C CA . GLU A 1 320 ? 7.91 -25.672 -30.203 1 86.81 320 GLU A CA 1
ATOM 2469 C C . GLU A 1 320 ? 7.852 -24.406 -29.359 1 86.81 320 GLU A C 1
ATOM 2471 O O . GLU A 1 320 ? 8.133 -24.438 -28.172 1 86.81 320 GLU A O 1
ATOM 2476 N N . ASP A 1 321 ? 7.473 -23.344 -30.047 1 93.75 321 ASP A N 1
ATOM 2477 C CA . ASP A 1 321 ? 7.43 -22.047 -29.406 1 93.75 321 ASP A CA 1
ATOM 2478 C C . ASP A 1 321 ? 6.066 -21.781 -28.766 1 93.75 321 ASP A C 1
ATOM 2480 O O . ASP A 1 321 ? 5.062 -21.656 -29.469 1 93.75 321 ASP A O 1
ATOM 2484 N N . ALA A 1 322 ? 6.074 -21.641 -27.469 1 97.12 322 ALA A N 1
ATOM 2485 C CA . ALA A 1 322 ? 4.828 -21.453 -26.719 1 97.12 322 ALA A CA 1
ATOM 2486 C C . ALA A 1 322 ? 4.176 -20.125 -27.062 1 97.12 322 ALA A C 1
ATOM 2488 O O . ALA A 1 322 ? 2.947 -20 -27.047 1 97.12 322 ALA A O 1
ATOM 2489 N N . GLY A 1 323 ? 4.957 -19.078 -27.328 1 96.81 323 GLY A N 1
ATOM 2490 C CA . GLY A 1 323 ? 4.398 -17.812 -27.766 1 96.81 323 GLY A CA 1
ATOM 2491 C C . GLY A 1 323 ? 3.584 -17.922 -29.047 1 96.81 323 GLY A C 1
ATOM 2492 O O . GLY A 1 323 ? 2.502 -17.344 -29.141 1 96.81 323 GLY A O 1
ATOM 2493 N N . ARG A 1 324 ? 4.121 -18.609 -30.031 1 96.31 324 ARG A N 1
ATOM 2494 C CA . ARG A 1 324 ? 3.398 -18.859 -31.266 1 96.31 324 ARG A CA 1
ATOM 2495 C C . ARG A 1 324 ? 2.143 -19.688 -31.016 1 96.31 324 ARG A C 1
ATOM 2497 O O . ARG A 1 324 ? 1.087 -19.422 -31.594 1 96.31 324 ARG A O 1
ATOM 2504 N N . LEU A 1 325 ? 2.324 -20.703 -30.234 1 97.38 325 LEU A N 1
ATOM 2505 C CA . LEU A 1 325 ? 1.179 -21.547 -29.891 1 97.38 325 LEU A CA 1
ATOM 2506 C C . LEU A 1 325 ? 0.069 -20.703 -29.25 1 97.38 325 LEU A C 1
ATOM 2508 O O . LEU A 1 325 ? -1.114 -20.953 -29.5 1 97.38 325 LEU A O 1
ATOM 2512 N N . LEU A 1 326 ? 0.415 -19.766 -28.391 1 98.12 326 LEU A N 1
ATOM 2513 C CA . LEU A 1 326 ? -0.573 -18.922 -27.719 1 98.12 326 LEU A CA 1
ATOM 2514 C C . LEU A 1 326 ? -1.421 -18.172 -28.719 1 98.12 326 LEU A C 1
ATOM 2516 O O . LEU A 1 326 ? -2.629 -18 -28.531 1 98.12 326 LEU A O 1
ATOM 2520 N N . GLN A 1 327 ? -0.826 -17.641 -29.75 1 97.56 327 GLN A N 1
ATOM 2521 C CA . GLN A 1 327 ? -1.551 -16.922 -30.781 1 97.56 327 GLN A CA 1
ATOM 2522 C C . GLN A 1 327 ? -2.619 -17.797 -31.422 1 97.56 327 GLN A C 1
ATOM 2524 O O . GLN A 1 327 ? -3.754 -17.359 -31.625 1 97.56 327 GLN A O 1
ATOM 2529 N N . VAL A 1 328 ? -2.252 -19.031 -31.766 1 97.62 328 VAL A N 1
ATOM 2530 C CA . VAL A 1 328 ? -3.182 -19.984 -32.344 1 97.62 328 VAL A CA 1
ATOM 2531 C C . VAL A 1 328 ? -4.242 -20.375 -31.328 1 97.62 328 VAL A C 1
ATOM 2533 O O . VAL A 1 328 ? -5.43 -20.469 -31.656 1 97.62 328 VAL A O 1
ATOM 2536 N N . ALA A 1 329 ? -3.812 -20.641 -30.109 1 98.19 329 ALA A N 1
ATOM 2537 C CA . ALA A 1 329 ? -4.695 -21.078 -29.031 1 98.19 329 ALA A CA 1
ATOM 2538 C C . ALA A 1 329 ? -5.812 -20.062 -28.797 1 98.19 329 ALA A C 1
ATOM 2540 O O . ALA A 1 329 ? -6.949 -20.438 -28.516 1 98.19 329 ALA A O 1
ATOM 2541 N N . ARG A 1 330 ? -5.52 -18.797 -28.875 1 97.31 330 ARG A N 1
ATOM 2542 C CA . ARG A 1 330 ? -6.504 -17.734 -28.641 1 97.31 330 ARG A CA 1
ATOM 2543 C C . ARG A 1 330 ? -7.648 -17.828 -29.641 1 97.31 330 ARG A C 1
ATOM 2545 O O . ARG A 1 330 ? -8.797 -17.531 -29.312 1 97.31 330 ARG A O 1
ATOM 2552 N N . ARG A 1 331 ? -7.348 -18.25 -30.797 1 96.81 331 ARG A N 1
ATOM 2553 C CA . ARG A 1 331 ? -8.391 -18.453 -31.797 1 96.81 331 ARG A CA 1
ATOM 2554 C C . ARG A 1 331 ? -9.328 -19.594 -31.391 1 96.81 331 ARG A C 1
ATOM 2556 O O . ARG A 1 331 ? -10.477 -19.656 -31.828 1 96.81 331 ARG A O 1
ATOM 2563 N N . HIS A 1 332 ? -8.844 -20.5 -30.656 1 98 332 HIS A N 1
ATOM 2564 C CA . HIS A 1 332 ? -9.648 -21.594 -30.125 1 98 332 HIS A CA 1
ATOM 2565 C C . HIS A 1 332 ? -10.211 -21.25 -28.75 1 98 332 HIS A C 1
ATOM 2567 O O . HIS A 1 332 ? -10.68 -22.125 -28.031 1 98 332 HIS A O 1
ATOM 2573 N N . GLN A 1 333 ? -10.078 -20.016 -28.297 1 98.12 333 GLN A N 1
ATOM 2574 C CA . GLN A 1 333 ? -10.648 -19.469 -27.078 1 98.12 333 GLN A CA 1
ATOM 2575 C C . GLN A 1 333 ? -10.016 -20.125 -25.844 1 98.12 333 GLN A C 1
ATOM 2577 O O . GLN A 1 333 ? -10.703 -20.438 -24.875 1 98.12 333 GLN A O 1
ATOM 2582 N N . VAL A 1 334 ? -8.805 -20.375 -25.906 1 98.69 334 VAL A N 1
ATOM 2583 C CA . VAL A 1 334 ? -8.023 -20.859 -24.766 1 98.69 334 VAL A CA 1
ATOM 2584 C C . VAL A 1 334 ? -6.707 -20.094 -24.688 1 98.69 334 VAL A C 1
ATOM 2586 O O . VAL A 1 334 ? -6.18 -19.641 -25.703 1 98.69 334 VAL A O 1
ATOM 2589 N N . GLY A 1 335 ? -6.27 -19.812 -23.484 1 98.31 335 GLY A N 1
ATOM 2590 C CA . GLY A 1 335 ? -5.012 -19.109 -23.266 1 98.31 335 GLY A CA 1
ATOM 2591 C C . GLY A 1 335 ? -4.164 -19.719 -22.172 1 98.31 335 GLY A C 1
ATOM 2592 O O . GLY A 1 335 ? -4.625 -20.609 -21.438 1 98.31 335 GLY A O 1
ATOM 2593 N N . PHE A 1 336 ? -2.965 -19.359 -22.094 1 98.62 336 PHE A N 1
ATOM 2594 C CA . PHE A 1 336 ? -1.999 -19.766 -21.078 1 98.62 336 PHE A CA 1
ATOM 2595 C C . PHE A 1 336 ? -0.867 -18.75 -20.984 1 98.62 336 PHE A C 1
ATOM 2597 O O . PHE A 1 336 ? -0.864 -17.734 -21.688 1 98.62 336 PHE A O 1
ATOM 2604 N N . LEU A 1 337 ? 0.042 -18.906 -20.031 1 98.44 337 LEU A N 1
ATOM 2605 C CA . LEU A 1 337 ? 1.205 -18.031 -19.922 1 98.44 337 LEU A CA 1
ATOM 2606 C C . LEU A 1 337 ? 2.434 -18.672 -20.547 1 98.44 337 LEU A C 1
ATOM 2608 O O . LEU A 1 337 ? 2.916 -19.703 -20.078 1 98.44 337 LEU A O 1
ATOM 2612 N N . PRO A 1 338 ? 2.994 -18.062 -21.625 1 98.06 338 PRO A N 1
ATOM 2613 C CA . PRO A 1 338 ? 4.219 -18.609 -22.219 1 98.06 338 PRO A CA 1
ATOM 2614 C C . PRO A 1 338 ? 5.406 -18.562 -21.266 1 98.06 338 PRO A C 1
ATOM 2616 O O . PRO A 1 338 ? 5.566 -17.594 -20.531 1 98.06 338 PRO A O 1
ATOM 2619 N N . GLY A 1 339 ? 6.188 -19.641 -21.344 1 97.75 339 GLY A N 1
ATOM 2620 C CA . GLY A 1 339 ? 7.312 -19.766 -20.438 1 97.75 339 GLY A CA 1
ATOM 2621 C C . GLY A 1 339 ? 8.305 -18.625 -20.547 1 97.75 339 GLY A C 1
ATOM 2622 O O . GLY A 1 339 ? 8.938 -18.25 -19.547 1 97.75 339 GLY A O 1
ATOM 2623 N N . ALA A 1 340 ? 8.438 -18.031 -21.703 1 97.19 340 ALA A N 1
ATOM 2624 C CA . ALA A 1 340 ? 9.383 -16.938 -21.922 1 97.19 340 ALA A CA 1
ATOM 2625 C C . ALA A 1 340 ? 9.102 -15.758 -21 1 97.19 340 ALA A C 1
ATOM 2627 O O . ALA A 1 340 ? 10.016 -15.031 -20.609 1 97.19 340 ALA A O 1
ATOM 2628 N N . ARG A 1 341 ? 7.867 -15.57 -20.594 1 96.88 341 ARG A N 1
ATOM 2629 C CA . ARG A 1 341 ? 7.48 -14.484 -19.703 1 96.88 341 ARG A CA 1
ATOM 2630 C C . ARG A 1 341 ? 8.07 -14.688 -18.312 1 96.88 341 ARG A C 1
ATOM 2632 O O . ARG A 1 341 ? 8.242 -13.727 -17.562 1 96.88 341 ARG A O 1
ATOM 2639 N N . CYS A 1 342 ? 8.344 -15.891 -17.938 1 98.12 342 CYS A N 1
ATOM 2640 C CA . CYS A 1 342 ? 8.836 -16.234 -16.594 1 98.12 342 CYS A CA 1
ATOM 2641 C C . CYS A 1 342 ? 10.359 -16.344 -16.594 1 98.12 342 CYS A C 1
ATOM 2643 O O . CYS A 1 342 ? 10.945 -16.734 -15.578 1 98.12 342 CYS A O 1
ATOM 2645 N N . SER A 1 343 ? 10.969 -16.047 -17.734 1 97.31 343 SER A N 1
ATOM 2646 C CA . SER A 1 343 ? 12.414 -16.172 -17.859 1 97.31 343 SER A CA 1
ATOM 2647 C C . SER A 1 343 ? 13.109 -14.836 -17.641 1 97.31 343 SER A C 1
ATOM 2649 O O . SER A 1 343 ? 12.625 -13.797 -18.109 1 97.31 343 SER A O 1
ATOM 2651 N N . SER A 1 344 ? 14.164 -14.852 -16.938 1 91.81 344 SER A N 1
ATOM 2652 C CA . SER A 1 344 ? 14.984 -13.656 -16.781 1 91.81 344 SER A CA 1
ATOM 2653 C C . SER A 1 344 ? 15.82 -13.383 -18.031 1 91.81 344 SER A C 1
ATOM 2655 O O . SER A 1 344 ? 16.375 -12.297 -18.172 1 91.81 344 SER A O 1
ATOM 2657 N N . ARG A 1 345 ? 16.062 -14.352 -18.953 1 88.38 345 ARG A N 1
ATOM 2658 C CA . ARG A 1 345 ? 16.938 -14.25 -20.125 1 88.38 345 ARG A CA 1
ATOM 2659 C C . ARG A 1 345 ? 16.172 -14.539 -21.406 1 88.38 345 ARG A C 1
ATOM 2661 O O . ARG A 1 345 ? 16.75 -15.008 -22.391 1 88.38 345 ARG A O 1
ATOM 2668 N N . GLN A 1 346 ? 14.938 -14.352 -21.359 1 83.12 346 GLN A N 1
ATOM 2669 C CA . GLN A 1 346 ? 14.078 -14.562 -22.516 1 83.12 346 GLN A CA 1
ATOM 2670 C C . GLN A 1 346 ? 14.219 -15.977 -23.062 1 83.12 346 GLN A C 1
ATOM 2672 O O . GLN A 1 346 ? 14.219 -16.188 -24.281 1 83.12 346 GLN A O 1
ATOM 2677 N N . GLY A 1 347 ? 14.461 -16.859 -22.219 1 92.88 347 GLY A N 1
ATOM 2678 C CA . GLY A 1 347 ? 14.492 -18.281 -22.547 1 92.88 347 GLY A CA 1
ATOM 2679 C C . GLY A 1 347 ? 13.195 -18.984 -22.219 1 92.88 347 GLY A C 1
ATOM 2680 O O . GLY A 1 347 ? 12.125 -18.375 -22.188 1 92.88 347 GLY A O 1
ATOM 2681 N N . LEU A 1 348 ? 13.281 -20.359 -22.219 1 96 348 LEU A N 1
ATOM 2682 C CA . LEU A 1 348 ? 12.188 -21.234 -21.797 1 96 348 LEU A CA 1
ATOM 2683 C C . LEU A 1 348 ? 10.992 -21.094 -22.734 1 96 348 LEU A C 1
ATOM 2685 O O . LEU A 1 348 ? 9.844 -21.125 -22.297 1 96 348 LEU A O 1
ATOM 2689 N N . ARG A 1 349 ? 11.25 -20.922 -24 1 96.69 349 ARG A N 1
ATOM 2690 C CA . ARG A 1 349 ? 10.242 -20.656 -25.016 1 96.69 349 ARG A CA 1
ATOM 2691 C C . ARG A 1 349 ? 9.359 -21.875 -25.266 1 96.69 349 ARG A C 1
ATOM 2693 O O . ARG A 1 349 ? 8.273 -21.766 -25.828 1 96.69 349 ARG A O 1
ATOM 2700 N N . HIS A 1 350 ? 9.852 -23.062 -24.906 1 96.69 350 HIS A N 1
ATOM 2701 C CA . HIS A 1 350 ? 9.094 -24.297 -25.141 1 96.69 350 HIS A CA 1
ATOM 2702 C C . HIS A 1 350 ? 8.305 -24.703 -23.906 1 96.69 350 HIS A C 1
ATOM 2704 O O . HIS A 1 350 ? 7.824 -25.828 -23.812 1 96.69 350 HIS A O 1
ATOM 2710 N N . TYR A 1 351 ? 8.164 -23.812 -22.953 1 97.62 351 TYR A N 1
ATOM 2711 C CA . TYR A 1 351 ? 7.398 -24.094 -21.75 1 97.62 351 TYR A CA 1
ATOM 2712 C C . TYR A 1 351 ? 6.141 -23.234 -21.688 1 97.62 351 TYR A C 1
ATOM 2714 O O . TYR A 1 351 ? 6.074 -22.172 -22.312 1 97.62 351 TYR A O 1
ATOM 2722 N N . LEU A 1 352 ? 5.141 -23.688 -21.031 1 97.25 352 LEU A N 1
ATOM 2723 C CA . LEU A 1 352 ? 3.955 -22.891 -20.719 1 97.25 352 LEU A CA 1
ATOM 2724 C C . LEU A 1 352 ? 3.486 -23.156 -19.297 1 97.25 352 LEU A C 1
ATOM 2726 O O . LEU A 1 352 ? 3.631 -24.266 -18.781 1 97.25 352 LEU A O 1
ATOM 2730 N N . ARG A 1 353 ? 3.025 -22.172 -18.594 1 98.75 353 ARG A N 1
ATOM 2731 C CA . ARG A 1 353 ? 2.395 -22.266 -17.281 1 98.75 353 ARG A CA 1
ATOM 2732 C C . ARG A 1 353 ? 0.878 -22.375 -17.406 1 98.75 353 ARG A C 1
ATOM 2734 O O . ARG A 1 353 ? 0.251 -21.578 -18.109 1 98.75 353 ARG A O 1
ATOM 2741 N N . LEU A 1 354 ? 0.338 -23.344 -16.797 1 98.81 354 LEU A N 1
ATOM 2742 C CA . LEU A 1 354 ? -1.105 -23.547 -16.75 1 98.81 354 LEU A CA 1
ATOM 2743 C C . LEU A 1 354 ? -1.621 -23.391 -15.32 1 98.81 354 LEU A C 1
ATOM 2745 O O . LEU A 1 354 ? -1.205 -24.125 -14.422 1 98.81 354 LEU A O 1
ATOM 2749 N N . SER A 1 355 ? -2.518 -22.5 -15.125 1 98.75 355 SER A N 1
ATOM 2750 C CA . SER A 1 355 ? -3.143 -22.312 -13.82 1 98.75 355 SER A CA 1
ATOM 2751 C C . SER A 1 355 ? -4.387 -23.188 -13.68 1 98.75 355 SER A C 1
ATOM 2753 O O . SER A 1 355 ? -5.23 -23.219 -14.578 1 98.75 355 SER A O 1
ATOM 2755 N N . PHE A 1 356 ? -4.516 -23.891 -12.602 1 98.62 356 PHE A N 1
ATOM 2756 C CA . PHE A 1 356 ? -5.73 -24.656 -12.336 1 98.62 356 PHE A CA 1
ATOM 2757 C C . PHE A 1 356 ? -6.578 -23.953 -11.273 1 98.62 356 PHE A C 1
ATOM 2759 O O . PHE A 1 356 ? -7.609 -24.484 -10.852 1 98.62 356 PHE A O 1
ATOM 2766 N N . ALA A 1 357 ? -6.199 -22.75 -10.898 1 97.88 357 ALA A N 1
ATOM 2767 C CA . ALA A 1 357 ? -6.801 -22.125 -9.727 1 97.88 357 ALA A CA 1
ATOM 2768 C C . ALA A 1 357 ? -8.102 -21.406 -10.102 1 97.88 357 ALA A C 1
ATOM 2770 O O . ALA A 1 357 ? -9.047 -21.375 -9.312 1 97.88 357 ALA A O 1
ATOM 2771 N N . PHE A 1 358 ? -8.195 -20.875 -11.273 1 97.44 358 PHE A N 1
ATOM 2772 C CA . PHE A 1 358 ? -9.242 -19.906 -11.633 1 97.44 358 PHE A CA 1
ATOM 2773 C C . PHE A 1 358 ? -10.492 -20.641 -12.117 1 97.44 358 PHE A C 1
ATOM 2775 O O . PHE A 1 358 ? -11.602 -20.312 -11.688 1 97.44 358 PHE A O 1
ATOM 2782 N N . HIS A 1 359 ? -10.375 -21.625 -12.992 1 97.94 359 HIS A N 1
ATOM 2783 C CA . HIS A 1 359 ? -11.492 -22.281 -13.656 1 97.94 359 HIS A CA 1
ATOM 2784 C C . HIS A 1 359 ? -11.914 -23.547 -12.906 1 97.94 359 HIS A C 1
ATOM 2786 O O . HIS A 1 359 ? -11.094 -24.172 -12.234 1 97.94 359 HIS A O 1
ATOM 2792 N N . ASP A 1 360 ? -13.148 -23.953 -13.008 1 97.75 360 ASP A N 1
ATOM 2793 C CA . ASP A 1 360 ? -13.633 -25.188 -12.406 1 97.75 360 ASP A CA 1
ATOM 2794 C C . ASP A 1 360 ? -13.234 -26.406 -13.25 1 97.75 360 ASP A C 1
ATOM 2796 O O . ASP A 1 360 ? -12.703 -26.25 -14.352 1 97.75 360 ASP A O 1
ATOM 2800 N N . PRO A 1 361 ? -13.461 -27.625 -12.789 1 98.44 361 PRO A N 1
ATOM 2801 C CA . PRO A 1 361 ? -12.938 -28.828 -13.438 1 98.44 361 PRO A CA 1
ATOM 2802 C C . PRO A 1 361 ? -13.477 -29.016 -14.859 1 98.44 361 PRO A C 1
ATOM 2804 O O . PRO A 1 361 ? -12.711 -29.297 -15.781 1 98.44 361 PRO A O 1
ATOM 2807 N N . PRO A 1 362 ? -14.766 -28.812 -15.156 1 98.31 362 PRO A N 1
ATOM 2808 C CA . PRO A 1 362 ? -15.234 -28.953 -16.531 1 98.31 362 PRO A CA 1
ATOM 2809 C C . PRO A 1 362 ? -14.57 -27.969 -17.484 1 98.31 362 PRO A C 1
ATOM 2811 O O . PRO A 1 362 ? -14.219 -28.344 -18.609 1 98.31 362 PRO A O 1
ATOM 2814 N N . ALA A 1 363 ? -14.453 -26.75 -17.047 1 98.25 363 ALA A N 1
ATOM 2815 C CA . ALA A 1 363 ? -13.805 -25.75 -17.891 1 98.25 363 ALA A CA 1
ATOM 2816 C C . ALA A 1 363 ? -12.344 -26.109 -18.141 1 98.25 363 ALA A C 1
ATOM 2818 O O . ALA A 1 363 ? -11.828 -25.891 -19.25 1 98.25 363 ALA A O 1
ATOM 2819 N N . LEU A 1 364 ? -11.68 -26.625 -17.156 1 98.69 364 LEU A N 1
ATOM 2820 C CA . LEU A 1 364 ? -10.289 -27.047 -17.312 1 98.69 364 LEU A CA 1
ATOM 2821 C C . LEU A 1 364 ? -10.172 -28.141 -18.375 1 98.69 364 LEU A C 1
ATOM 2823 O O . LEU A 1 364 ? -9.297 -28.094 -19.234 1 98.69 364 LEU A O 1
ATOM 2827 N N . ALA A 1 365 ? -11.031 -29.125 -18.297 1 98.69 365 ALA A N 1
ATOM 2828 C CA . ALA A 1 365 ? -11.031 -30.203 -19.281 1 98.69 365 ALA A CA 1
ATOM 2829 C C . ALA A 1 365 ? -11.273 -29.672 -20.688 1 98.69 365 ALA A C 1
ATOM 2831 O O . ALA A 1 365 ? -10.586 -30.062 -21.641 1 98.69 365 ALA A O 1
ATOM 2832 N N . GLU A 1 366 ? -12.258 -28.781 -20.781 1 98.62 366 GLU A N 1
ATOM 2833 C CA . GLU A 1 366 ? -12.562 -28.172 -22.062 1 98.62 366 GLU A CA 1
ATOM 2834 C C . GLU A 1 366 ? -11.375 -27.359 -22.594 1 98.62 366 GLU A C 1
ATOM 2836 O O . GLU A 1 366 ? -11.07 -27.406 -23.781 1 98.62 366 GLU A O 1
ATOM 2841 N N . GLY A 1 367 ? -10.758 -26.625 -21.703 1 98.81 367 GLY A N 1
ATOM 2842 C CA . GLY A 1 367 ? -9.586 -25.859 -22.094 1 98.81 367 GLY A CA 1
ATOM 2843 C C . GLY A 1 367 ? -8.477 -26.719 -22.672 1 98.81 367 GLY A C 1
ATOM 2844 O O . GLY A 1 367 ? -7.824 -26.328 -23.641 1 98.81 367 GLY A O 1
ATOM 2845 N N . VAL A 1 368 ? -8.266 -27.859 -22.109 1 98.81 368 VAL A N 1
ATOM 2846 C CA . VAL A 1 368 ? -7.223 -28.75 -22.562 1 98.81 368 VAL A CA 1
ATOM 2847 C C . VAL A 1 368 ? -7.578 -29.281 -23.953 1 98.81 368 VAL A C 1
ATOM 2849 O O . VAL A 1 368 ? -6.711 -29.406 -24.828 1 98.81 368 VAL A O 1
ATOM 2852 N N . LYS A 1 369 ? -8.836 -29.656 -24.188 1 98.69 369 LYS A N 1
ATOM 2853 C CA . LYS A 1 369 ? -9.266 -30.094 -25.5 1 98.69 369 LYS A CA 1
ATOM 2854 C C . LYS A 1 369 ? -9 -29.016 -26.562 1 98.69 369 LYS A C 1
ATOM 2856 O O . LYS A 1 369 ? -8.539 -29.328 -27.656 1 98.69 369 LYS A O 1
ATOM 2861 N N . ARG A 1 370 ? -9.305 -27.828 -26.203 1 98.69 370 ARG A N 1
ATOM 2862 C CA . ARG A 1 370 ? -9.086 -26.719 -27.109 1 98.69 370 ARG A CA 1
ATOM 2863 C C . ARG A 1 370 ? -7.602 -26.5 -27.359 1 98.69 370 ARG A C 1
ATOM 2865 O O . ARG A 1 370 ? -7.195 -26.156 -28.469 1 98.69 370 ARG A O 1
ATOM 2872 N N . LEU A 1 371 ? -6.82 -26.609 -26.312 1 98.25 371 LEU A N 1
ATOM 2873 C CA . LEU A 1 371 ? -5.371 -26.484 -26.469 1 98.25 371 LEU A CA 1
ATOM 2874 C C . LEU A 1 371 ? -4.84 -27.562 -27.422 1 98.25 371 LEU A C 1
ATOM 2876 O O . LEU A 1 371 ? -3.951 -27.281 -28.219 1 98.25 371 LEU A O 1
ATOM 2880 N N . ARG A 1 372 ? -5.371 -28.781 -27.344 1 97.94 372 ARG A N 1
ATOM 2881 C CA . ARG A 1 372 ? -5.004 -29.859 -28.266 1 97.94 372 ARG A CA 1
ATOM 2882 C C . ARG A 1 372 ? -5.309 -29.453 -29.703 1 97.94 372 ARG A C 1
ATOM 2884 O O . ARG A 1 372 ? -4.484 -29.656 -30.594 1 97.94 372 ARG A O 1
ATOM 2891 N N . GLN A 1 373 ? -6.477 -28.922 -29.875 1 98.12 373 GLN A N 1
ATOM 2892 C CA . GLN A 1 373 ? -6.859 -28.484 -31.203 1 98.12 373 GLN A CA 1
ATOM 2893 C C . GLN A 1 373 ? -5.891 -27.422 -31.734 1 98.12 373 GLN A C 1
ATOM 2895 O O . GLN A 1 373 ? -5.52 -27.453 -32.906 1 98.12 373 GLN A O 1
ATOM 2900 N N . ALA A 1 374 ? -5.527 -26.5 -30.875 1 97.56 374 ALA A N 1
ATOM 2901 C CA . ALA A 1 374 ? -4.574 -25.469 -31.266 1 97.56 374 ALA A CA 1
ATOM 2902 C C . ALA A 1 374 ? -3.23 -26.078 -31.656 1 97.56 374 ALA A C 1
ATOM 2904 O O . ALA A 1 374 ? -2.604 -25.641 -32.625 1 97.56 374 ALA A O 1
ATOM 2905 N N . MET A 1 375 ? -2.746 -27.031 -30.906 1 95.81 375 MET A N 1
ATOM 2906 C CA . MET A 1 375 ? -1.477 -27.703 -31.188 1 95.81 375 MET A CA 1
ATOM 2907 C C . MET A 1 375 ? -1.533 -28.453 -32.5 1 95.81 375 MET A C 1
ATOM 2909 O O . MET A 1 375 ? -0.56 -28.453 -33.281 1 95.81 375 MET A O 1
ATOM 2913 N N . GLU A 1 376 ? -2.658 -29.062 -32.781 1 95.38 376 GLU A N 1
ATOM 2914 C CA . GLU A 1 376 ? -2.85 -29.766 -34.062 1 95.38 376 GLU A CA 1
ATOM 2915 C C . GLU A 1 376 ? -2.812 -28.797 -35.219 1 95.38 376 GLU A C 1
ATOM 2917 O O . GLU A 1 376 ? -2.211 -29.094 -36.25 1 95.38 376 GLU A O 1
ATOM 2922 N N . GLU A 1 377 ? -3.436 -27.688 -34.969 1 95.44 377 GLU A N 1
ATOM 2923 C CA . GLU A 1 377 ? -3.441 -26.688 -36.031 1 95.44 377 GLU A CA 1
ATOM 2924 C C . GLU A 1 377 ? -2.033 -26.156 -36.312 1 95.44 377 GLU A C 1
ATOM 2926 O O . GLU A 1 377 ? -1.682 -25.875 -37.438 1 95.44 377 GLU A O 1
ATOM 2931 N N . MET A 1 378 ? -1.286 -25.906 -35.312 1 91.38 378 MET A N 1
ATOM 2932 C CA . MET A 1 378 ? 0.07 -25.391 -35.438 1 91.38 378 MET A CA 1
ATOM 2933 C C . MET A 1 378 ? 0.954 -26.359 -36.219 1 91.38 378 MET A C 1
ATOM 2935 O O . MET A 1 378 ? 1.894 -25.953 -36.906 1 91.38 378 MET A O 1
ATOM 2939 N N . ARG A 1 379 ? 0.71 -27.609 -36.156 1 85.81 379 ARG A N 1
ATOM 2940 C CA . ARG A 1 379 ? 1.514 -28.625 -36.844 1 85.81 379 ARG A CA 1
ATOM 2941 C C . ARG A 1 379 ? 1.093 -28.797 -38.281 1 85.81 379 ARG A C 1
ATOM 2943 O O . ARG A 1 379 ? 1.839 -29.344 -39.094 1 85.81 379 ARG A O 1
ATOM 2950 N N . THR A 1 380 ? -0.089 -28.375 -38.625 1 79.5 380 THR A N 1
ATOM 2951 C CA . THR A 1 380 ? -0.528 -28.422 -40.031 1 79.5 380 THR A CA 1
ATOM 2952 C C . THR A 1 380 ? -0.08 -27.172 -40.781 1 79.5 380 THR A C 1
ATOM 2954 O O . THR A 1 380 ? 0.25 -27.25 -41.969 1 79.5 380 THR A O 1
ATOM 2957 N N . MET B 1 1 ? 3.311 -7.664 30.328 1 35.44 1 MET B N 1
ATOM 2958 C CA . MET B 1 1 ? 3.086 -8 28.922 1 35.44 1 MET B CA 1
ATOM 2959 C C . MET B 1 1 ? 2.953 -6.742 28.078 1 35.44 1 MET B C 1
ATOM 2961 O O . MET B 1 1 ? 2.162 -5.855 28.391 1 35.44 1 MET B O 1
ATOM 2965 N N . SER B 1 2 ? 4.016 -6.258 27.406 1 53.41 2 SER B N 1
ATOM 2966 C CA . SER B 1 2 ? 4.035 -4.977 26.703 1 53.41 2 SER B CA 1
ATOM 2967 C C . SER B 1 2 ? 2.746 -4.75 25.922 1 53.41 2 SER B C 1
ATOM 2969 O O . SER B 1 2 ? 2.195 -5.684 25.344 1 53.41 2 SER B O 1
ATOM 2971 N N . ALA B 1 3 ? 2.096 -3.717 26.125 1 73.62 3 ALA B N 1
ATOM 2972 C CA . ALA B 1 3 ? 0.788 -3.346 25.594 1 73.62 3 ALA B CA 1
ATOM 2973 C C . ALA B 1 3 ? 0.751 -3.494 24.062 1 73.62 3 ALA B C 1
ATOM 2975 O O . ALA B 1 3 ? 1.685 -3.082 23.375 1 73.62 3 ALA B O 1
ATOM 2976 N N . VAL B 1 4 ? -0.108 -4.379 23.625 1 90.56 4 VAL B N 1
ATOM 2977 C CA . VAL B 1 4 ? -0.337 -4.598 22.203 1 90.56 4 VAL B CA 1
ATOM 2978 C C . VAL B 1 4 ? -0.64 -3.266 21.516 1 90.56 4 VAL B C 1
ATOM 2980 O O . VAL B 1 4 ? -1.52 -2.521 21.953 1 90.56 4 VAL B O 1
ATOM 2983 N N . ARG B 1 5 ? 0.185 -2.893 20.625 1 94.31 5 ARG B N 1
ATOM 2984 C CA . ARG B 1 5 ? 0.044 -1.619 19.922 1 94.31 5 ARG B CA 1
ATOM 2985 C C . ARG B 1 5 ? -0.742 -1.788 18.625 1 94.31 5 ARG B C 1
ATOM 2987 O O . ARG B 1 5 ? -0.521 -2.744 17.891 1 94.31 5 ARG B O 1
ATOM 2994 N N . THR B 1 6 ? -1.679 -0.886 18.453 1 94.75 6 THR B N 1
ATOM 2995 C CA . THR B 1 6 ? -2.52 -0.972 17.266 1 94.75 6 THR B CA 1
ATOM 2996 C C . THR B 1 6 ? -2.5 0.344 16.484 1 94.75 6 THR B C 1
ATOM 2998 O O . THR B 1 6 ? -2.891 0.389 15.32 1 94.75 6 THR B O 1
ATOM 3001 N N . THR B 1 7 ? -2.062 1.41 17.172 1 95.81 7 THR B N 1
ATOM 3002 C CA . THR B 1 7 ? -2.035 2.723 16.531 1 95.81 7 THR B CA 1
ATOM 3003 C C . THR B 1 7 ? -0.643 3.342 16.641 1 95.81 7 THR B C 1
ATOM 3005 O O . THR B 1 7 ? 0.165 2.938 17.469 1 95.81 7 THR B O 1
ATOM 3008 N N . GLN B 1 8 ? -0.427 4.258 15.734 1 94.69 8 GLN B N 1
ATOM 3009 C CA . GLN B 1 8 ? 0.86 4.945 15.695 1 94.69 8 GLN B CA 1
ATOM 3010 C C . GLN B 1 8 ? 1.048 5.844 16.906 1 94.69 8 GLN B C 1
ATOM 3012 O O . GLN B 1 8 ? 2.146 5.926 17.469 1 94.69 8 GLN B O 1
ATOM 3017 N N . VAL B 1 9 ? -0.051 6.508 17.328 1 92.44 9 VAL B N 1
ATOM 3018 C CA . VAL B 1 9 ? 0.029 7.504 18.391 1 92.44 9 VAL B CA 1
ATOM 3019 C C . VAL B 1 9 ? -0.482 6.91 19.703 1 92.44 9 VAL B C 1
ATOM 3021 O O . VAL B 1 9 ? -1.566 6.324 19.734 1 92.44 9 VAL B O 1
ATOM 3024 N N . HIS B 1 10 ? 0.304 7.008 20.703 1 88.62 10 HIS B N 1
ATOM 3025 C CA . HIS B 1 10 ? -0.047 6.711 22.094 1 88.62 10 HIS B CA 1
ATOM 3026 C C . HIS B 1 10 ? 0.349 7.855 23.016 1 88.62 10 HIS B C 1
ATOM 3028 O O . HIS B 1 10 ? 1.53 8.195 23.125 1 88.62 10 HIS B O 1
ATOM 3034 N N . LEU B 1 11 ? -0.638 8.453 23.594 1 90.94 11 LEU B N 1
ATOM 3035 C CA . LEU B 1 11 ? -0.375 9.594 24.469 1 90.94 11 LEU B CA 1
ATOM 3036 C C . LEU B 1 11 ? -0.54 9.203 25.938 1 90.94 11 LEU B C 1
ATOM 3038 O O . LEU B 1 11 ? -1.525 8.555 26.312 1 90.94 11 LEU B O 1
ATOM 3042 N N . PRO B 1 12 ? 0.454 9.562 26.75 1 91.5 12 PRO B N 1
ATOM 3043 C CA . PRO B 1 12 ? 0.229 9.414 28.188 1 91.5 12 PRO B CA 1
ATOM 3044 C C . PRO B 1 12 ? -1 10.18 28.688 1 91.5 12 PRO B C 1
ATOM 3046 O O . PRO B 1 12 ? -1.345 11.219 28.125 1 91.5 12 PRO B O 1
ATOM 3049 N N . PRO B 1 13 ? -1.575 9.602 29.703 1 90.75 13 PRO B N 1
ATOM 3050 C CA . PRO B 1 13 ? -2.74 10.305 30.25 1 90.75 13 PRO B CA 1
ATOM 3051 C C . PRO B 1 13 ? -2.436 11.75 30.625 1 90.75 13 PRO B C 1
ATOM 3053 O O . PRO B 1 13 ? -1.398 12.023 31.234 1 90.75 13 PRO B O 1
ATOM 3056 N N . GLY B 1 14 ? -3.258 12.664 30.188 1 92.56 14 GLY B N 1
ATOM 3057 C CA . GLY B 1 14 ? -3.146 14.062 30.578 1 92.56 14 GLY B CA 1
ATOM 3058 C C . GLY B 1 14 ? -2.277 14.875 29.641 1 92.56 14 GLY B C 1
ATOM 3059 O O . GLY B 1 14 ? -2.283 16.109 29.688 1 92.56 14 GLY B O 1
ATOM 3060 N N . MET B 1 15 ? -1.541 14.211 28.812 1 96.81 15 MET B N 1
ATOM 3061 C CA . MET B 1 15 ? -0.641 14.914 27.891 1 96.81 15 MET B CA 1
ATOM 3062 C C . MET B 1 15 ? -1.422 15.602 26.781 1 96.81 15 MET B C 1
ATOM 3064 O O . MET B 1 15 ? -2.383 15.039 26.25 1 96.81 15 MET B O 1
ATOM 3068 N N . VAL B 1 16 ? -1.114 16.859 26.516 1 98.31 16 VAL B N 1
ATOM 3069 C CA . VAL B 1 16 ? -1.592 17.562 25.328 1 98.31 16 VAL B CA 1
ATOM 3070 C C . VAL B 1 16 ? -0.455 17.719 24.328 1 98.31 16 VAL B C 1
ATOM 3072 O O . VAL B 1 16 ? 0.483 18.484 24.547 1 98.31 16 VAL B O 1
ATOM 3075 N N . ASP B 1 17 ? -0.534 17.031 23.234 1 98.44 17 ASP B N 1
ATOM 3076 C CA . ASP B 1 17 ? 0.555 17.047 22.25 1 98.44 17 ASP B CA 1
ATOM 3077 C C . ASP B 1 17 ? 0.11 17.688 20.953 1 98.44 17 ASP B C 1
ATOM 3079 O O . ASP B 1 17 ? -0.519 17.031 20.109 1 98.44 17 ASP B O 1
ATOM 3083 N N . PHE B 1 18 ? 0.608 18.938 20.719 1 98.69 18 PHE B N 1
ATOM 3084 C CA . PHE B 1 18 ? 0.297 19.672 19.516 1 98.69 18 PHE B CA 1
ATOM 3085 C C . PHE B 1 18 ? 1.053 19.109 18.312 1 98.69 18 PHE B C 1
ATOM 3087 O O . PHE B 1 18 ? 0.854 19.547 17.188 1 98.69 18 PHE B O 1
ATOM 3094 N N . GLY B 1 19 ? 1.941 18.141 18.547 1 98.06 19 GLY B N 1
ATOM 3095 C CA . GLY B 1 19 ? 2.721 17.547 17.484 1 98.06 19 GLY B CA 1
ATOM 3096 C C . GLY B 1 19 ? 1.942 16.516 16.672 1 98.06 19 GLY B C 1
ATOM 3097 O O . GLY B 1 19 ? 2.359 16.141 15.57 1 98.06 19 GLY B O 1
ATOM 3098 N N . ILE B 1 20 ? 0.806 16.078 17.094 1 97.12 20 ILE B N 1
ATOM 3099 C CA . ILE B 1 20 ? 0.021 15.023 16.484 1 97.12 20 ILE B CA 1
ATOM 3100 C C . ILE B 1 20 ? -0.855 15.609 15.375 1 97.12 20 ILE B C 1
ATOM 3102 O O . ILE B 1 20 ? -1.767 16.391 15.648 1 97.12 20 ILE B O 1
ATOM 3106 N N . GLY B 1 21 ? -0.496 15.266 14.148 1 96.56 21 GLY B N 1
ATOM 3107 C CA . GLY B 1 21 ? -1.181 15.789 12.984 1 96.56 21 GLY B CA 1
ATOM 3108 C C . GLY B 1 21 ? -2.18 14.82 12.383 1 96.56 21 GLY B C 1
ATOM 3109 O O . GLY B 1 21 ? -2.09 14.477 11.211 1 96.56 21 GLY B O 1
ATOM 3110 N N . GLN B 1 22 ? -3.141 14.344 13.117 1 96.69 22 GLN B N 1
ATOM 3111 C CA . GLN B 1 22 ? -4.191 13.438 12.664 1 96.69 22 GLN B CA 1
ATOM 3112 C C . GLN B 1 22 ? -5.527 13.766 13.328 1 96.69 22 GLN B C 1
ATOM 3114 O O . GLN B 1 22 ? -5.57 14.516 14.305 1 96.69 22 GLN B O 1
ATOM 3119 N N . PRO B 1 23 ? -6.66 13.266 12.758 1 96.19 23 PRO B N 1
ATOM 3120 C CA . PRO B 1 23 ? -7.949 13.477 13.422 1 96.19 23 PRO B CA 1
ATOM 3121 C C . PRO B 1 23 ? -7.977 12.898 14.844 1 96.19 23 PRO B C 1
ATOM 3123 O O . PRO B 1 23 ? -7.402 11.844 15.094 1 96.19 23 PRO B O 1
ATOM 3126 N N . GLY B 1 24 ? -8.625 13.664 15.711 1 94.75 24 GLY B N 1
ATOM 3127 C CA . GLY B 1 24 ? -8.906 13.055 17 1 94.75 24 GLY B CA 1
ATOM 3128 C C . GLY B 1 24 ? -9.711 11.773 16.906 1 94.75 24 GLY B C 1
ATOM 3129 O O . GLY B 1 24 ? -10.477 11.586 15.953 1 94.75 24 GLY B O 1
ATOM 3130 N N . PHE B 1 25 ? -9.602 10.969 17.891 1 92.12 25 PHE B N 1
ATOM 3131 C CA . PHE B 1 25 ? -10.234 9.656 17.844 1 92.12 25 PHE B CA 1
ATOM 3132 C C . PHE B 1 25 ? -11.75 9.797 17.766 1 92.12 25 PHE B C 1
ATOM 3134 O O . PHE B 1 25 ? -12.422 8.992 17.109 1 92.12 25 PHE B O 1
ATOM 3141 N N . GLU B 1 26 ? -12.242 10.82 18.422 1 94.75 26 GLU B N 1
ATOM 3142 C CA . GLU B 1 26 ? -13.688 11.016 18.469 1 94.75 26 GLU B CA 1
ATOM 3143 C C . GLU B 1 26 ? -14.227 11.469 17.109 1 94.75 26 GLU B C 1
ATOM 3145 O O . GLU B 1 26 ? -15.43 11.406 16.859 1 94.75 26 GLU B O 1
ATOM 3150 N N . LEU B 1 27 ? -13.383 11.945 16.25 1 96.94 27 LEU B N 1
ATOM 3151 C CA . LEU B 1 27 ? -13.797 12.43 14.938 1 96.94 27 LEU B CA 1
ATOM 3152 C C . LEU B 1 27 ? -13.75 11.312 13.906 1 96.94 27 LEU B C 1
ATOM 3154 O O . LEU B 1 27 ? -14.211 11.492 12.773 1 96.94 27 LEU B O 1
ATOM 3158 N N . LEU B 1 28 ? -13.203 10.133 14.25 1 97.69 28 LEU B N 1
ATOM 3159 C CA . LEU B 1 28 ? -13.188 8.992 13.344 1 97.69 28 LEU B CA 1
ATOM 3160 C C . LEU B 1 28 ? -14.594 8.453 13.117 1 97.69 28 LEU B C 1
ATOM 3162 O O . LEU B 1 28 ? -15.305 8.156 14.078 1 97.69 28 LEU B O 1
ATOM 3166 N N . PRO B 1 29 ? -14.969 8.281 11.898 1 98.38 29 PRO B N 1
ATOM 3167 C CA . PRO B 1 29 ? -16.375 8.023 11.594 1 98.38 29 PRO B CA 1
ATOM 3168 C C . PRO B 1 29 ? -16.703 6.531 11.562 1 98.38 29 PRO B C 1
ATOM 3170 O O . PRO B 1 29 ? -17.094 6.008 10.516 1 98.38 29 PRO B O 1
ATOM 3173 N N . LEU B 1 30 ? -16.688 5.922 12.711 1 98.44 30 LEU B N 1
ATOM 3174 C CA . LEU B 1 30 ? -16.906 4.488 12.844 1 98.44 30 LEU B CA 1
ATOM 3175 C C . LEU B 1 30 ? -18.281 4.098 12.32 1 98.44 30 LEU B C 1
ATOM 3177 O O . LEU B 1 30 ? -18.406 3.195 11.492 1 98.44 30 LEU B O 1
ATOM 3181 N N . ALA B 1 31 ? -19.359 4.797 12.75 1 98.38 31 ALA B N 1
ATOM 3182 C CA . ALA B 1 31 ? -20.719 4.465 12.367 1 98.38 31 ALA B CA 1
ATOM 3183 C C . ALA B 1 31 ? -20.938 4.672 10.875 1 98.38 31 ALA B C 1
ATOM 3185 O O . ALA B 1 31 ? -21.641 3.889 10.227 1 98.38 31 ALA B O 1
ATOM 3186 N N . LEU B 1 32 ? -20.438 5.742 10.375 1 98.81 32 LEU B N 1
ATOM 3187 C CA . LEU B 1 32 ? -20.547 6.055 8.953 1 98.81 32 LEU B CA 1
ATOM 3188 C C . LEU B 1 32 ? -19.906 4.957 8.102 1 98.81 32 LEU B C 1
ATOM 3190 O O . LEU B 1 32 ? -20.516 4.48 7.145 1 98.81 32 LEU B O 1
ATOM 3194 N N . LEU B 1 33 ? -18.703 4.488 8.438 1 98.88 33 LEU B N 1
ATOM 3195 C CA . LEU B 1 33 ? -17.984 3.471 7.672 1 98.88 33 LEU B CA 1
ATOM 3196 C C . LEU B 1 33 ? -18.641 2.102 7.848 1 98.88 33 LEU B C 1
ATOM 3198 O O . LEU B 1 33 ? -18.625 1.28 6.93 1 98.88 33 LEU B O 1
ATOM 3202 N N . GLU B 1 34 ? -19.188 1.861 9.039 1 98.81 34 GLU B N 1
ATOM 3203 C CA . GLU B 1 34 ? -19.953 0.638 9.219 1 98.81 34 GLU B CA 1
ATOM 3204 C C . GLU B 1 34 ? -21.125 0.576 8.234 1 98.81 34 GLU B C 1
ATOM 3206 O O . GLU B 1 34 ? -21.359 -0.457 7.602 1 98.81 34 GLU B O 1
ATOM 3211 N N . ARG B 1 35 ? -21.859 1.678 8.18 1 98.75 35 ARG B N 1
ATOM 3212 C CA . ARG B 1 35 ? -22.984 1.766 7.25 1 98.75 35 ARG B CA 1
ATOM 3213 C C . ARG B 1 35 ? -22.531 1.536 5.812 1 98.75 35 ARG B C 1
ATOM 3215 O O . ARG B 1 35 ? -23.188 0.811 5.059 1 98.75 35 ARG B O 1
ATOM 3222 N N . ALA B 1 36 ? -21.469 2.117 5.426 1 98.88 36 ALA B N 1
ATOM 3223 C CA . ALA B 1 36 ? -20.922 1.974 4.078 1 98.88 36 ALA B C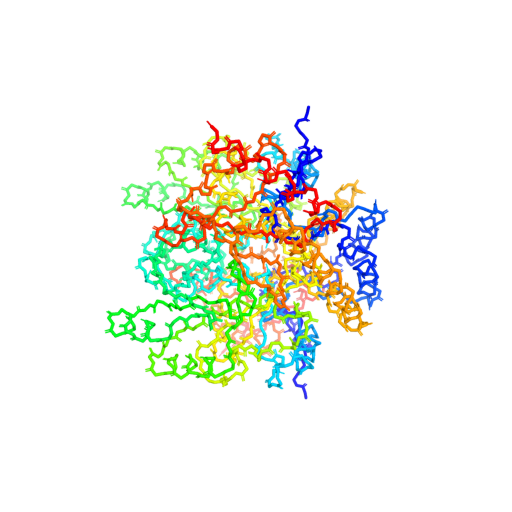A 1
ATOM 3224 C C . ALA B 1 36 ? -20.5 0.53 3.807 1 98.88 36 ALA B C 1
ATOM 3226 O O . ALA B 1 36 ? -20.781 -0.007 2.73 1 98.88 36 ALA B O 1
ATOM 3227 N N . ALA B 1 37 ? -19.797 -0.094 4.758 1 98.75 37 ALA B N 1
ATOM 3228 C CA . ALA B 1 37 ? -19.375 -1.485 4.609 1 98.75 37 ALA B CA 1
ATOM 3229 C C . ALA B 1 37 ? -20.578 -2.406 4.453 1 98.75 37 ALA B C 1
ATOM 3231 O O . ALA B 1 37 ? -20.594 -3.289 3.592 1 98.75 37 ALA B O 1
ATOM 3232 N N . ARG B 1 38 ? -21.562 -2.199 5.266 1 98.56 38 ARG B N 1
ATOM 3233 C CA . ARG B 1 38 ? -22.797 -2.992 5.172 1 98.56 38 ARG B CA 1
ATOM 3234 C C . ARG B 1 38 ? -23.438 -2.854 3.795 1 98.56 38 ARG B C 1
ATOM 3236 O O . ARG B 1 38 ? -23.859 -3.846 3.201 1 98.56 38 ARG B O 1
ATOM 3243 N N . HIS B 1 39 ? -23.531 -1.638 3.352 1 98.75 39 HIS B N 1
ATOM 3244 C CA . HIS B 1 39 ? -24.094 -1.375 2.029 1 98.75 39 HIS B CA 1
ATOM 3245 C C . HIS B 1 39 ? -23.312 -2.109 0.944 1 98.75 39 HIS B C 1
ATOM 3247 O O . HIS B 1 39 ? -23.906 -2.709 0.046 1 98.75 39 HIS B O 1
ATOM 3253 N N . ARG B 1 40 ? -21.953 -2.074 1.005 1 98.56 40 ARG B N 1
ATOM 3254 C CA . ARG B 1 40 ? -21.125 -2.693 -0.018 1 98.56 40 ARG B CA 1
ATOM 3255 C C . ARG B 1 40 ? -21.312 -4.207 -0.038 1 98.56 40 ARG B C 1
ATOM 3257 O O . ARG B 1 40 ? -21.516 -4.797 -1.101 1 98.56 40 ARG B O 1
ATOM 3264 N N . PHE B 1 41 ? -21.266 -4.852 1.101 1 98.56 41 PHE B N 1
ATOM 3265 C CA . PHE B 1 41 ? -21.406 -6.297 1.188 1 98.56 41 PHE B CA 1
ATOM 3266 C C . PHE B 1 41 ? -22.812 -6.723 0.758 1 98.56 41 PHE B C 1
ATOM 3268 O O . PHE B 1 41 ? -22.984 -7.777 0.141 1 98.56 41 PHE B O 1
ATOM 3275 N N . ALA B 1 42 ? -23.781 -5.895 1.014 1 98.19 42 ALA B N 1
ATOM 3276 C CA . ALA B 1 42 ? -25.172 -6.215 0.714 1 98.19 42 ALA B CA 1
ATOM 3277 C C . ALA B 1 42 ? -25.406 -6.27 -0.793 1 98.19 42 ALA B C 1
ATOM 3279 O O . ALA B 1 42 ? -26.406 -6.828 -1.25 1 98.19 42 ALA B O 1
ATOM 3280 N N . GLN B 1 43 ? -24.531 -5.633 -1.571 1 97.5 43 GLN B N 1
ATOM 3281 C CA . GLN B 1 43 ? -24.688 -5.668 -3.021 1 97.5 43 GLN B CA 1
ATOM 3282 C C . GLN B 1 43 ? -24.516 -7.086 -3.559 1 97.5 43 GLN B C 1
ATOM 3284 O O . GLN B 1 43 ? -24.906 -7.379 -4.688 1 97.5 43 GLN B O 1
ATOM 3289 N N . GLY B 1 44 ? -23.781 -7.98 -2.852 1 96.88 44 GLY B N 1
ATOM 3290 C CA . GLY B 1 44 ? -23.672 -9.383 -3.199 1 96.88 44 GLY B CA 1
ATOM 3291 C C . GLY B 1 44 ? -22.625 -9.648 -4.266 1 96.88 44 GLY B C 1
ATOM 3292 O O . GLY B 1 44 ? -22.453 -10.789 -4.707 1 96.88 44 GLY B O 1
ATOM 3293 N N . ASP B 1 45 ? -21.922 -8.672 -4.703 1 94.25 45 ASP B N 1
ATOM 3294 C CA . ASP B 1 45 ? -20.891 -8.789 -5.734 1 94.25 45 ASP B CA 1
ATOM 3295 C C . ASP B 1 45 ? -19.5 -8.914 -5.117 1 94.25 45 ASP B C 1
ATOM 3297 O O . ASP B 1 45 ? -19.047 -8.008 -4.43 1 94.25 45 ASP B O 1
ATOM 3301 N N . PRO B 1 46 ? -18.75 -10.008 -5.414 1 95.31 46 PRO B N 1
ATOM 3302 C CA . PRO B 1 46 ? -17.469 -10.25 -4.75 1 95.31 46 PRO B CA 1
ATOM 3303 C C . PRO B 1 46 ? -16.297 -9.602 -5.484 1 95.31 46 PRO B C 1
ATOM 3305 O O . PRO B 1 46 ? -15.141 -9.789 -5.098 1 95.31 46 PRO B O 1
ATOM 3308 N N . TYR B 1 47 ? -16.453 -8.805 -6.492 1 93.19 47 TYR B N 1
ATOM 3309 C CA . TYR B 1 47 ? -15.398 -8.352 -7.395 1 93.19 47 TYR B CA 1
ATOM 3310 C C . TYR B 1 47 ? -14.375 -7.492 -6.652 1 93.19 47 TYR B C 1
ATOM 3312 O O . TYR B 1 47 ? -13.195 -7.48 -7.008 1 93.19 47 TYR B O 1
ATOM 3320 N N . PHE B 1 48 ? -14.836 -6.812 -5.602 1 96.38 48 PHE B N 1
ATOM 3321 C CA . PHE B 1 48 ? -13.906 -5.953 -4.875 1 96.38 48 PHE B CA 1
ATOM 3322 C C . PHE B 1 48 ? -12.953 -6.785 -4.023 1 96.38 48 PHE B C 1
ATOM 3324 O O . PHE B 1 48 ? -11.961 -6.266 -3.504 1 96.38 48 PHE B O 1
ATOM 3331 N N . LEU B 1 49 ? -13.242 -8.094 -3.928 1 97.94 49 LEU B N 1
ATOM 3332 C CA . LEU B 1 49 ? -12.367 -9.008 -3.209 1 97.94 49 LEU B CA 1
ATOM 3333 C C . LEU B 1 49 ? -11.32 -9.609 -4.145 1 97.94 49 LEU B C 1
ATOM 3335 O O . LEU B 1 49 ? -10.398 -10.297 -3.693 1 97.94 49 LEU B O 1
ATOM 3339 N N . ASN B 1 50 ? -11.367 -9.352 -5.43 1 96.81 50 ASN B N 1
ATOM 3340 C CA . ASN B 1 50 ? -10.406 -9.812 -6.422 1 96.81 50 ASN B CA 1
ATOM 3341 C C . ASN B 1 50 ? -9.289 -8.797 -6.641 1 96.81 50 ASN B C 1
ATOM 3343 O O . ASN B 1 50 ? -9.312 -7.711 -6.059 1 96.81 50 ASN B O 1
ATOM 3347 N N . TYR B 1 51 ? -8.219 -9.227 -7.43 1 97.31 51 TYR B N 1
ATOM 3348 C CA . TYR B 1 51 ? -7.273 -8.219 -7.902 1 97.31 51 TYR B CA 1
ATOM 3349 C C . TYR B 1 51 ? -7.992 -7.105 -8.648 1 97.31 51 TYR B C 1
ATOM 3351 O O . TYR B 1 51 ? -8.758 -7.367 -9.578 1 97.31 51 TYR B O 1
ATOM 3359 N N . GLY B 1 52 ? -7.82 -5.875 -8.242 1 97.06 52 GLY B N 1
ATOM 3360 C CA . GLY B 1 52 ? -8.531 -4.73 -8.789 1 97.06 52 GLY B CA 1
ATOM 3361 C C . GLY B 1 52 ? -7.977 -4.27 -10.125 1 97.06 52 GLY B C 1
ATOM 3362 O O . GLY B 1 52 ? -6.914 -4.723 -10.555 1 97.06 52 GLY B O 1
ATOM 3363 N N . TYR B 1 53 ? -8.727 -3.432 -10.727 1 97.31 53 TYR B N 1
ATOM 3364 C CA . TYR B 1 53 ? -8.219 -2.758 -11.914 1 97.31 53 TYR B CA 1
ATOM 3365 C C . TYR B 1 53 ? -7.016 -1.891 -11.578 1 97.31 53 TYR B C 1
ATOM 3367 O O . TYR B 1 53 ? -6.984 -1.232 -10.539 1 97.31 53 TYR B O 1
ATOM 3375 N N . GLU B 1 54 ? -6.035 -1.861 -12.398 1 97.88 54 GLU B N 1
ATOM 3376 C CA . GLU B 1 54 ? -4.758 -1.213 -12.117 1 97.88 54 GLU B CA 1
ATOM 3377 C C . GLU B 1 54 ? -4.957 0.247 -11.719 1 97.88 54 GLU B C 1
ATOM 3379 O O . GLU B 1 54 ? -4.348 0.723 -10.758 1 97.88 54 GLU B O 1
ATOM 3384 N N . GLN B 1 55 ? -5.879 0.934 -12.391 1 97.94 55 GLN B N 1
ATOM 3385 C CA . GLN B 1 55 ? -6.086 2.357 -12.141 1 97.94 55 GLN B CA 1
ATOM 3386 C C . GLN B 1 55 ? -7 2.58 -10.945 1 97.94 55 GLN B C 1
ATOM 3388 O O . GLN B 1 55 ? -7.195 3.717 -10.508 1 97.94 55 GLN B O 1
ATOM 3393 N N . GLY B 1 56 ? -7.582 1.48 -10.414 1 97.88 56 GLY B N 1
ATOM 3394 C CA . GLY B 1 56 ? -8.523 1.537 -9.305 1 97.88 56 GLY B CA 1
ATOM 3395 C C . GLY B 1 56 ? -9.961 1.303 -9.727 1 97.88 56 GLY B C 1
ATOM 3396 O O . GLY B 1 56 ? -10.273 1.336 -10.922 1 97.88 56 GLY B O 1
ATOM 3397 N N . ASP B 1 57 ? -10.852 1.057 -8.758 1 97.25 57 ASP B N 1
ATOM 3398 C CA . ASP B 1 57 ? -12.266 0.783 -8.984 1 97.25 57 ASP B CA 1
ATOM 3399 C C . ASP B 1 57 ? -12.906 1.886 -9.82 1 97.25 57 ASP B C 1
ATOM 3401 O O . ASP B 1 57 ? -12.969 3.041 -9.398 1 97.25 57 ASP B O 1
ATOM 3405 N N . GLY B 1 58 ? -13.445 1.446 -10.992 1 97.25 58 GLY B N 1
ATOM 3406 C CA . GLY B 1 58 ? -14 2.424 -11.914 1 97.25 58 GLY B CA 1
ATOM 3407 C C . GLY B 1 58 ? -15.188 3.176 -11.352 1 97.25 58 GLY B C 1
ATOM 3408 O O . GLY B 1 58 ? -15.352 4.371 -11.609 1 97.25 58 GLY B O 1
ATOM 3409 N N . TYR B 1 59 ? -16.047 2.537 -10.586 1 97 59 TYR B N 1
ATOM 3410 C CA . TYR B 1 59 ? -17.203 3.193 -9.977 1 97 59 TYR B CA 1
ATOM 3411 C C . TYR B 1 59 ? -16.766 4.18 -8.906 1 97 59 TYR B C 1
ATOM 3413 O O . TYR B 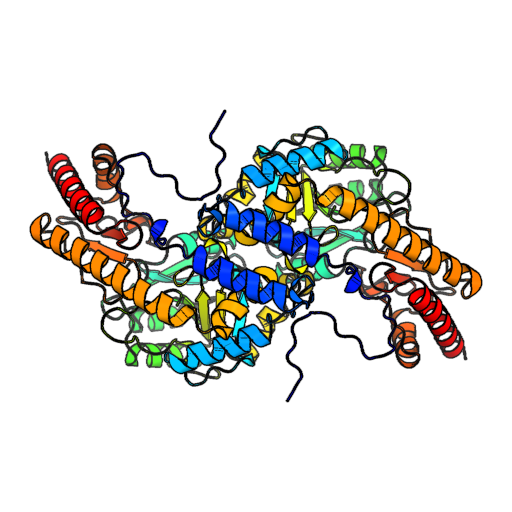1 59 ? -17.359 5.25 -8.75 1 97 59 TYR B O 1
ATOM 3421 N N . CYS B 1 60 ? -15.727 3.809 -8.219 1 97.75 60 CYS B N 1
ATOM 3422 C CA . CYS B 1 60 ? -15.172 4.719 -7.223 1 97.75 60 CYS B CA 1
ATOM 3423 C C . CYS B 1 60 ? -14.586 5.961 -7.883 1 97.75 60 CYS B C 1
ATOM 3425 O O . CYS B 1 60 ? -14.797 7.078 -7.402 1 97.75 60 CYS B O 1
ATOM 3427 N N . ARG B 1 61 ? -13.836 5.789 -8.945 1 98 61 ARG B N 1
ATOM 3428 C CA . ARG B 1 61 ? -13.258 6.918 -9.672 1 98 61 ARG B CA 1
ATOM 3429 C C . ARG B 1 61 ? -14.352 7.832 -10.219 1 98 61 ARG B C 1
ATOM 3431 O O . ARG B 1 61 ? -14.203 9.055 -10.227 1 98 61 ARG B O 1
ATOM 3438 N N . LEU B 1 62 ? -15.445 7.195 -10.688 1 97.62 62 LEU B N 1
ATOM 3439 C CA . LEU B 1 62 ? -16.578 7.973 -11.172 1 97.62 62 LEU B CA 1
ATOM 3440 C C . LEU B 1 62 ? -17.156 8.844 -10.055 1 97.62 62 LEU B C 1
ATOM 3442 O O . LEU B 1 62 ? -17.375 10.039 -10.25 1 97.62 62 LEU B O 1
ATOM 3446 N N . ALA B 1 63 ? -17.422 8.219 -8.938 1 97 63 ALA B N 1
ATOM 3447 C CA . ALA B 1 63 ? -18 8.93 -7.801 1 97 63 ALA B CA 1
ATOM 3448 C C . ALA B 1 63 ? -17.047 10.008 -7.285 1 97 63 ALA B C 1
ATOM 3450 O O . ALA B 1 63 ? -17.469 11.117 -6.941 1 97 63 ALA B O 1
ATOM 3451 N N . LEU B 1 64 ? -15.781 9.719 -7.25 1 97.31 64 LEU B N 1
ATOM 3452 C CA . LEU B 1 64 ? -14.773 10.664 -6.785 1 97.31 64 LEU B CA 1
ATOM 3453 C C . LEU B 1 64 ? -14.648 11.844 -7.742 1 97.31 64 LEU B C 1
ATOM 3455 O O . LEU B 1 64 ? -14.516 12.992 -7.305 1 97.31 64 LEU B O 1
ATOM 3459 N N . ALA B 1 65 ? -14.633 11.562 -9.023 1 96.69 65 ALA B N 1
ATOM 3460 C CA . ALA B 1 65 ? -14.586 12.633 -10.016 1 96.69 65 ALA B CA 1
ATOM 3461 C C . ALA B 1 65 ? -15.758 13.602 -9.836 1 96.69 65 ALA B C 1
ATOM 3463 O O . ALA B 1 65 ? -15.578 14.82 -9.922 1 96.69 65 ALA B O 1
ATOM 3464 N N . ASP B 1 66 ? -16.906 13.047 -9.602 1 95.56 66 ASP B N 1
ATOM 3465 C CA . ASP B 1 66 ? -18.094 13.867 -9.375 1 95.56 66 ASP B CA 1
ATOM 3466 C C . ASP B 1 66 ? -17.906 14.766 -8.156 1 95.56 66 ASP B C 1
ATOM 3468 O O . ASP B 1 66 ? -18.219 15.961 -8.203 1 95.56 66 ASP B O 1
ATOM 3472 N N . LEU B 1 67 ? -17.406 14.211 -7.148 1 94 67 LEU B N 1
ATOM 3473 C CA . LEU B 1 67 ? -17.141 14.969 -5.93 1 94 67 LEU B CA 1
ATOM 3474 C C . LEU B 1 67 ? -16.156 16.109 -6.195 1 94 67 LEU B C 1
ATOM 3476 O O . LEU B 1 67 ? -16.391 17.25 -5.781 1 94 67 LEU B O 1
ATOM 3480 N N . LEU B 1 68 ? -15.07 15.812 -6.855 1 93.81 68 LEU B N 1
ATOM 3481 C CA . LEU B 1 68 ? -14.023 16.797 -7.094 1 93.81 68 LEU B CA 1
ATOM 3482 C C . LEU B 1 68 ? -14.516 17.906 -8.008 1 93.81 68 LEU B C 1
ATOM 3484 O O . LEU B 1 68 ? -14.18 19.078 -7.805 1 93.81 68 LEU B O 1
ATOM 3488 N N . ARG B 1 69 ? -15.336 17.547 -8.953 1 93.31 69 ARG B N 1
ATOM 3489 C CA . ARG B 1 69 ? -15.922 18.562 -9.828 1 93.31 69 ARG B CA 1
ATOM 3490 C C . ARG B 1 69 ? -16.781 19.547 -9.039 1 93.31 69 ARG B C 1
ATOM 3492 O O . ARG B 1 69 ? -16.734 20.75 -9.273 1 93.31 69 ARG B O 1
ATOM 3499 N N . GLN B 1 70 ? -17.469 19.047 -8.094 1 90.31 70 GLN B N 1
ATOM 3500 C CA . GLN B 1 70 ? -18.344 19.859 -7.273 1 90.31 70 GLN B CA 1
ATOM 3501 C C . GLN B 1 70 ? -17.562 20.75 -6.316 1 90.31 70 GLN B C 1
ATOM 3503 O O . GLN B 1 70 ? -18.078 21.75 -5.812 1 90.31 70 GLN B O 1
ATOM 3508 N N . HIS B 1 71 ? -16.266 20.406 -6.148 1 87.81 71 HIS B N 1
ATOM 3509 C CA . HIS B 1 71 ? -15.477 21.125 -5.148 1 87.81 71 HIS B CA 1
ATOM 3510 C C . HIS B 1 71 ? -14.258 21.781 -5.781 1 87.81 71 HIS B C 1
ATOM 3512 O O . HIS B 1 71 ? -13.18 21.797 -5.191 1 87.81 71 HIS B O 1
ATOM 3518 N N . GLY B 1 72 ? -14.391 22.141 -7.012 1 79.12 72 GLY B N 1
ATOM 3519 C CA . GLY B 1 72 ? -13.414 23.078 -7.559 1 79.12 72 GLY B CA 1
ATOM 3520 C C . GLY B 1 72 ? -12.445 22.422 -8.531 1 79.12 72 GLY B C 1
ATOM 3521 O O . GLY B 1 72 ? -11.422 23 -8.891 1 79.12 72 GLY B O 1
ATOM 3522 N N . ALA B 1 73 ? -12.57 21.156 -8.797 1 83.12 73 ALA B N 1
ATOM 3523 C CA . ALA B 1 73 ? -11.789 20.531 -9.859 1 83.12 73 ALA B CA 1
ATOM 3524 C C . ALA B 1 73 ? -12.656 20.219 -11.07 1 83.12 73 ALA B C 1
ATOM 3526 O O . ALA B 1 73 ? -12.852 19.047 -11.414 1 83.12 73 ALA B O 1
ATOM 3527 N N . SER B 1 74 ? -13.023 21.234 -11.766 1 77.94 74 SER B N 1
ATOM 3528 C CA . SER B 1 74 ? -14.141 21.188 -12.703 1 77.94 74 SER B CA 1
ATOM 3529 C C . SER B 1 74 ? -13.828 20.281 -13.891 1 77.94 74 SER B C 1
ATOM 3531 O O . SER B 1 74 ? -14.734 19.672 -14.469 1 77.94 74 SER B O 1
ATOM 3533 N N . ALA B 1 75 ? -12.703 20.094 -14.227 1 81.19 75 ALA B N 1
ATOM 3534 C CA . ALA B 1 75 ? -12.383 19.344 -15.445 1 81.19 75 ALA B CA 1
ATOM 3535 C C . ALA B 1 75 ? -11.922 17.922 -15.117 1 81.19 75 ALA B C 1
ATOM 3537 O O . ALA B 1 75 ? -11.328 17.25 -15.953 1 81.19 75 ALA B O 1
ATOM 3538 N N . THR B 1 76 ? -12.359 17.469 -13.984 1 90.81 76 THR B N 1
ATOM 3539 C CA . THR B 1 76 ? -11.867 16.156 -13.57 1 90.81 76 THR B CA 1
ATOM 3540 C C . THR B 1 76 ? -12.758 15.047 -14.125 1 90.81 76 THR B C 1
ATOM 3542 O O . THR B 1 76 ? -13.969 15.07 -13.93 1 90.81 76 THR B O 1
ATOM 3545 N N . GLU B 1 77 ? -12.227 14.164 -14.867 1 93.94 77 GLU B N 1
ATOM 3546 C CA . GLU B 1 77 ? -12.859 12.93 -15.336 1 93.94 77 GLU B CA 1
ATOM 3547 C C . GLU B 1 77 ? -12.273 11.711 -14.633 1 93.94 77 GLU B C 1
ATOM 3549 O O . GLU B 1 77 ? -11.164 11.773 -14.094 1 93.94 77 GLU B O 1
ATOM 3554 N N . PRO B 1 78 ? -13.078 10.617 -14.633 1 96.56 78 PRO B N 1
ATOM 3555 C CA . PRO B 1 78 ? -12.578 9.406 -13.969 1 96.56 78 PRO B CA 1
ATOM 3556 C C . PRO B 1 78 ? -11.211 8.977 -14.492 1 96.56 78 PRO B C 1
ATOM 3558 O O . PRO B 1 78 ? -10.398 8.438 -13.734 1 96.56 78 PRO B O 1
ATOM 3561 N N . GLU B 1 79 ? -10.922 9.172 -15.789 1 95.19 79 GLU B N 1
ATOM 3562 C CA . GLU B 1 79 ? -9.664 8.766 -16.406 1 95.19 79 GLU B CA 1
ATOM 3563 C C . GLU B 1 79 ? -8.508 9.617 -15.906 1 95.19 79 GLU B C 1
ATOM 3565 O O . GLU B 1 79 ? -7.34 9.273 -16.109 1 95.19 79 GLU B O 1
ATOM 3570 N N . HIS B 1 80 ? -8.828 10.734 -15.203 1 95.81 80 HIS B N 1
ATOM 3571 C CA . HIS B 1 80 ? -7.805 11.625 -14.664 1 95.81 80 HIS B CA 1
ATOM 3572 C C . HIS B 1 80 ? -7.375 11.188 -13.266 1 95.81 80 HIS B C 1
ATOM 3574 O O . HIS B 1 80 ? -6.547 11.852 -12.633 1 95.81 80 HIS B O 1
ATOM 3580 N N . LEU B 1 81 ? -7.961 10.078 -12.812 1 97.19 81 LEU B N 1
ATOM 3581 C CA . LEU B 1 81 ? -7.746 9.703 -11.422 1 97.19 81 LEU B CA 1
ATOM 3582 C C . LEU B 1 81 ? -7.133 8.312 -11.32 1 97.19 81 LEU B C 1
ATOM 3584 O O . LEU B 1 81 ? -7.582 7.383 -11.992 1 97.19 81 LEU B O 1
ATOM 3588 N N . LEU B 1 82 ? -6.094 8.172 -10.555 1 98.44 82 LEU B N 1
ATOM 3589 C CA . LEU B 1 82 ? -5.523 6.898 -10.125 1 98.44 82 LEU B CA 1
ATOM 3590 C C . LEU B 1 82 ? -5.691 6.715 -8.617 1 98.44 82 LEU B C 1
ATOM 3592 O O . LEU B 1 82 ? -5.184 7.516 -7.828 1 98.44 82 LEU B O 1
ATOM 3596 N N . LEU B 1 83 ? -6.449 5.703 -8.227 1 98.69 83 LEU B N 1
ATOM 3597 C CA . LEU B 1 83 ? -6.582 5.434 -6.797 1 98.69 83 LEU B CA 1
ATOM 3598 C C . LEU B 1 83 ? -5.289 4.863 -6.227 1 98.69 83 LEU B C 1
ATOM 3600 O O . LEU B 1 83 ? -4.629 4.047 -6.875 1 98.69 83 LEU B O 1
ATOM 3604 N N . THR B 1 84 ? -4.922 5.316 -5.059 1 98.5 84 THR B N 1
ATOM 3605 C CA . THR B 1 84 ? -3.697 4.887 -4.387 1 98.5 84 THR B CA 1
ATOM 3606 C C . THR B 1 84 ? -3.998 4.391 -2.977 1 98.5 84 THR B C 1
ATOM 3608 O O . THR B 1 84 ? -5.129 4.508 -2.5 1 98.5 84 THR B O 1
ATOM 3611 N N . ALA B 1 85 ? -3 3.781 -2.318 1 98.12 85 ALA B N 1
ATOM 3612 C CA . ALA B 1 85 ? -3.107 3.387 -0.916 1 98.12 85 ALA B CA 1
ATOM 3613 C C . ALA B 1 85 ? -2.684 4.523 0.009 1 98.12 85 ALA B C 1
ATOM 3615 O O . ALA B 1 85 ? -1.857 4.328 0.904 1 98.12 85 ALA B O 1
ATOM 3616 N N . GLY B 1 86 ? -3.195 5.707 -0.281 1 97.81 86 GLY B N 1
ATOM 3617 C CA . GLY B 1 86 ? -2.855 6.914 0.457 1 97.81 86 GLY B CA 1
ATOM 3618 C C . GLY B 1 86 ? -1.85 7.789 -0.263 1 97.81 86 GLY B C 1
ATOM 3619 O O . GLY B 1 86 ? -1.167 7.332 -1.183 1 97.81 86 GLY B O 1
ATOM 3620 N N . ALA B 1 87 ? -1.747 9.016 0.191 1 98.19 87 ALA B N 1
ATOM 3621 C CA . ALA B 1 87 ? -0.873 9.992 -0.456 1 98.19 87 ALA B CA 1
ATOM 3622 C C . ALA B 1 87 ? 0.592 9.586 -0.324 1 98.19 87 ALA B C 1
ATOM 3624 O O . ALA B 1 87 ? 1.384 9.781 -1.248 1 98.19 87 ALA B O 1
ATOM 3625 N N . SER B 1 88 ? 0.981 9.023 0.838 1 98.12 88 SER B N 1
ATOM 3626 C CA . SER B 1 88 ? 2.367 8.625 1.05 1 98.12 88 SER B CA 1
ATOM 3627 C C . SER B 1 88 ? 2.771 7.512 0.086 1 98.12 88 SER B C 1
ATOM 3629 O O . SER B 1 88 ? 3.881 7.523 -0.451 1 98.12 88 SER B O 1
ATOM 3631 N N . GLN B 1 89 ? 1.904 6.543 -0.088 1 98.19 89 GLN B N 1
ATOM 3632 C CA . GLN B 1 89 ? 2.184 5.469 -1.038 1 98.19 89 GLN B CA 1
ATOM 3633 C C . GLN B 1 89 ? 2.277 6.008 -2.463 1 98.19 89 GLN B C 1
ATOM 3635 O O . GLN B 1 89 ? 3.111 5.559 -3.25 1 98.19 89 GLN B O 1
ATOM 3640 N N . GLY B 1 90 ? 1.343 6.922 -2.822 1 98.56 90 GLY B N 1
ATOM 3641 C CA . GLY B 1 90 ? 1.455 7.59 -4.109 1 98.56 90 GLY B CA 1
ATOM 3642 C C . GLY B 1 90 ? 2.789 8.281 -4.309 1 98.56 90 GLY B C 1
ATOM 3643 O O . GLY B 1 90 ? 3.406 8.164 -5.371 1 98.56 90 GLY B O 1
ATOM 3644 N N . LEU B 1 91 ? 3.236 8.992 -3.27 1 98.81 91 LEU B N 1
ATOM 3645 C CA . LEU B 1 91 ? 4.52 9.688 -3.328 1 98.81 91 LEU B CA 1
ATOM 3646 C C . LEU B 1 91 ? 5.668 8.703 -3.492 1 98.81 91 LEU B C 1
ATOM 3648 O O . LEU B 1 91 ? 6.594 8.938 -4.27 1 98.81 91 LEU B O 1
ATOM 3652 N N . ASP B 1 92 ? 5.617 7.656 -2.738 1 98.62 92 ASP B N 1
ATOM 3653 C CA . ASP B 1 92 ? 6.629 6.609 -2.83 1 98.62 92 ASP B CA 1
ATOM 3654 C C . ASP B 1 92 ? 6.699 6.031 -4.242 1 98.62 92 ASP B C 1
ATOM 3656 O O . ASP B 1 92 ? 7.789 5.82 -4.777 1 98.62 92 ASP B O 1
ATOM 3660 N N . LEU B 1 93 ? 5.547 5.73 -4.828 1 98.62 93 LEU B N 1
ATOM 3661 C CA . LEU B 1 93 ? 5.457 5.223 -6.191 1 98.62 93 LEU B CA 1
ATOM 3662 C C . LEU B 1 93 ? 6.055 6.215 -7.18 1 98.62 93 LEU B C 1
ATOM 3664 O O . LEU B 1 93 ? 6.758 5.82 -8.117 1 98.62 93 LEU B O 1
ATOM 3668 N N . ILE B 1 94 ? 5.75 7.484 -7.02 1 98.81 94 ILE B N 1
ATOM 3669 C CA . ILE B 1 94 ? 6.293 8.531 -7.871 1 98.81 94 ILE B CA 1
ATOM 3670 C C . ILE B 1 94 ? 7.816 8.539 -7.766 1 98.81 94 ILE B C 1
ATOM 3672 O O . ILE B 1 94 ? 8.516 8.648 -8.781 1 98.81 94 ILE B O 1
ATOM 3676 N N . CYS B 1 95 ? 8.367 8.445 -6.523 1 98.81 95 CYS B N 1
ATOM 3677 C CA . CYS B 1 95 ? 9.812 8.391 -6.352 1 98.81 95 CYS B CA 1
ATOM 3678 C C . CYS B 1 95 ? 10.414 7.211 -7.105 1 98.81 95 CYS B C 1
ATOM 3680 O O . CYS B 1 95 ? 11.445 7.348 -7.762 1 98.81 95 CYS B O 1
ATOM 3682 N N . THR B 1 96 ? 9.789 6.078 -7.02 1 98.56 96 THR B N 1
ATOM 3683 C CA . THR B 1 96 ? 10.289 4.863 -7.66 1 98.56 96 THR B CA 1
ATOM 3684 C C . THR B 1 96 ? 10.336 5.031 -9.172 1 98.56 96 THR B C 1
ATOM 3686 O O . THR B 1 96 ? 11.305 4.617 -9.82 1 98.56 96 THR B O 1
ATOM 3689 N N . LEU B 1 97 ? 9.312 5.656 -9.75 1 98.38 97 LEU B N 1
ATOM 3690 C CA . LEU B 1 97 ? 9.125 5.582 -11.195 1 98.38 97 LEU B CA 1
ATOM 3691 C C . LEU B 1 97 ? 9.664 6.836 -11.875 1 98.38 97 LEU B C 1
ATOM 3693 O O . LEU B 1 97 ? 9.875 6.844 -13.094 1 98.38 97 LEU B O 1
ATOM 3697 N N . PHE B 1 98 ? 9.891 7.945 -11.094 1 98.25 98 PHE B N 1
ATOM 3698 C CA . PHE B 1 98 ? 10.242 9.203 -11.742 1 98.25 98 PHE B CA 1
ATOM 3699 C C . PHE B 1 98 ? 11.586 9.719 -11.234 1 98.25 98 PHE B C 1
ATOM 3701 O O . PHE B 1 98 ? 11.992 10.836 -11.555 1 98.25 98 PHE B O 1
ATOM 3708 N N . SER B 1 99 ? 12.281 8.922 -10.406 1 98 99 SER B N 1
ATOM 3709 C CA . SER B 1 99 ? 13.578 9.375 -9.906 1 98 99 SER B CA 1
ATOM 3710 C C . SER B 1 99 ? 14.523 8.195 -9.695 1 98 99 SER B C 1
ATOM 3712 O O . SER B 1 99 ? 14.141 7.043 -9.883 1 98 99 SER B O 1
ATOM 3714 N N . GLN B 1 100 ? 15.711 8.438 -9.438 1 96.62 100 GLN B N 1
ATOM 3715 C CA . GLN B 1 100 ? 16.766 7.508 -9.031 1 96.62 100 GLN B CA 1
ATOM 3716 C C . GLN B 1 100 ? 17.656 8.125 -7.965 1 96.62 100 GLN B C 1
ATOM 3718 O O . GLN B 1 100 ? 17.719 9.344 -7.82 1 96.62 100 GLN B O 1
ATOM 3723 N N . PRO B 1 101 ? 18.359 7.277 -7.18 1 97.94 101 PRO B N 1
ATOM 3724 C CA . PRO B 1 101 ? 19.266 7.828 -6.16 1 97.94 101 PRO B CA 1
ATOM 3725 C C . PRO B 1 101 ? 20.25 8.836 -6.727 1 97.94 101 PRO B C 1
ATOM 3727 O O . PRO B 1 101 ? 20.812 8.625 -7.812 1 97.94 101 PRO B O 1
ATOM 3730 N N . GLY B 1 102 ? 20.391 9.914 -5.98 1 97.88 102 GLY B N 1
ATOM 3731 C CA . GLY B 1 102 ? 21.281 10.969 -6.426 1 97.88 102 GLY B CA 1
ATOM 3732 C C . GLY B 1 102 ? 20.562 12.125 -7.098 1 97.88 102 GLY B C 1
ATOM 3733 O O . GLY B 1 102 ? 21.109 13.227 -7.199 1 97.88 102 GLY B O 1
ATOM 3734 N N . ASP B 1 103 ? 19.344 11.922 -7.629 1 98.38 103 ASP B N 1
ATOM 3735 C CA . ASP B 1 103 ? 18.562 12.992 -8.25 1 98.38 103 ASP B CA 1
ATOM 3736 C C . ASP B 1 103 ? 18.203 14.07 -7.234 1 98.38 103 ASP B C 1
ATOM 3738 O O . ASP B 1 103 ? 18.109 13.797 -6.039 1 98.38 103 ASP B O 1
ATOM 3742 N N . VAL B 1 104 ? 18.016 15.266 -7.711 1 98.69 104 VAL B N 1
ATOM 3743 C CA . VAL B 1 104 ? 17.594 16.391 -6.887 1 98.69 104 VAL B CA 1
ATOM 3744 C C . VAL B 1 104 ? 16.062 16.469 -6.848 1 98.69 104 VAL B C 1
ATOM 3746 O O . VAL B 1 104 ? 15.398 16.219 -7.859 1 98.69 104 VAL B O 1
ATOM 3749 N N . VAL B 1 105 ? 15.531 16.734 -5.711 1 98.81 105 VAL B N 1
ATOM 3750 C CA . VAL B 1 105 ? 14.125 17.062 -5.535 1 98.81 105 VAL B CA 1
ATOM 3751 C C . VAL B 1 105 ? 13.992 18.422 -4.859 1 98.81 105 VAL B C 1
ATOM 3753 O O . VAL B 1 105 ? 14.68 18.703 -3.875 1 98.81 105 VAL B O 1
ATOM 3756 N N . PHE B 1 106 ? 13.195 19.328 -5.484 1 98.88 106 PHE B N 1
ATOM 3757 C CA . PHE B 1 106 ? 12.875 20.594 -4.855 1 98.88 106 PHE B CA 1
ATOM 3758 C C . PHE B 1 106 ? 11.703 20.453 -3.898 1 98.88 106 PHE B C 1
ATOM 3760 O O . PHE B 1 106 ? 10.734 19.75 -4.199 1 98.88 106 PHE B O 1
ATOM 3767 N N . VAL B 1 107 ? 11.828 21.031 -2.732 1 98.81 107 VAL B N 1
ATOM 3768 C CA . VAL B 1 107 ? 10.734 21.078 -1.772 1 98.81 107 VAL B CA 1
ATOM 3769 C C . VAL B 1 107 ? 10.547 22.5 -1.26 1 98.81 107 VAL B C 1
ATOM 3771 O O . VAL B 1 107 ? 11.438 23.344 -1.418 1 98.81 107 VAL B O 1
ATOM 3774 N N . GLU B 1 108 ? 9.383 22.734 -0.702 1 98.44 108 GLU B N 1
ATOM 3775 C CA . GLU B 1 108 ? 9.188 23.984 0.031 1 98.44 108 GLU B CA 1
ATOM 3776 C C . GLU B 1 108 ? 10.031 24.016 1.299 1 98.44 108 GLU B C 1
ATOM 3778 O O . GLU B 1 108 ? 10.312 22.969 1.897 1 98.44 108 GLU B O 1
ATOM 3783 N N . GLU B 1 109 ? 10.438 25.219 1.675 1 98.12 109 GLU B N 1
ATOM 3784 C CA . GLU B 1 109 ? 11.062 25.453 2.973 1 98.12 109 GLU B CA 1
ATOM 3785 C C . GLU B 1 109 ? 10.227 26.406 3.824 1 98.12 109 GLU B C 1
ATOM 3787 O O . GLU B 1 109 ? 10.188 27.609 3.559 1 98.12 109 GLU B O 1
ATOM 3792 N N . PRO B 1 110 ? 9.555 25.875 4.934 1 98.06 110 PRO B N 1
ATOM 3793 C CA . PRO B 1 110 ? 9.547 24.516 5.453 1 98.06 110 PRO B CA 1
ATOM 3794 C C . PRO B 1 110 ? 8.664 23.578 4.629 1 98.06 110 PRO B C 1
ATOM 3796 O O . PRO B 1 110 ? 7.957 24.031 3.723 1 98.06 110 PRO B O 1
ATOM 3799 N N . THR B 1 111 ? 8.758 22.25 4.914 1 98.44 111 THR B N 1
ATOM 3800 C CA . THR B 1 111 ? 7.98 21.25 4.203 1 98.44 111 THR B CA 1
ATOM 3801 C C . THR B 1 111 ? 7.496 20.156 5.156 1 98.44 111 THR B C 1
ATOM 3803 O O . THR B 1 111 ? 7.715 20.25 6.367 1 98.44 111 THR B O 1
ATOM 3806 N N . TYR B 1 112 ? 6.68 19.281 4.617 1 98.38 112 TYR B N 1
ATOM 3807 C CA . TYR B 1 112 ? 6.188 18.141 5.375 1 98.38 112 TYR B CA 1
ATOM 3808 C C . TYR B 1 112 ? 7.324 17.203 5.75 1 98.38 112 TYR B C 1
ATOM 3810 O O . TYR B 1 112 ? 7.938 16.578 4.879 1 98.38 112 TYR B O 1
ATOM 3818 N N . PHE B 1 113 ? 7.562 16.938 7 1 97.5 113 PHE B N 1
ATOM 3819 C CA . PHE B 1 113 ? 8.773 16.297 7.5 1 97.5 113 PHE B CA 1
ATOM 3820 C C . PHE B 1 113 ? 8.797 14.82 7.117 1 97.5 113 PHE B C 1
ATOM 3822 O O . PHE B 1 113 ? 9.867 14.242 6.918 1 97.5 113 PHE B O 1
ATOM 3829 N N . LEU B 1 114 ? 7.68 14.195 7 1 97.75 114 LEU B N 1
ATOM 3830 C CA . LEU B 1 114 ? 7.707 12.766 6.711 1 97.75 114 LEU B CA 1
ATOM 3831 C C . LEU B 1 114 ? 7.934 12.516 5.223 1 97.75 114 LEU B C 1
ATOM 3833 O O . LEU B 1 114 ? 8.328 11.414 4.824 1 97.75 114 LEU B O 1
ATOM 3837 N N . ALA B 1 115 ? 7.59 13.469 4.332 1 98.5 115 ALA B N 1
ATOM 3838 C CA . ALA B 1 115 ? 8.008 13.352 2.939 1 98.5 115 ALA B CA 1
ATOM 3839 C C . ALA B 1 115 ? 9.523 13.273 2.824 1 98.5 115 ALA B C 1
ATOM 3841 O O . ALA B 1 115 ? 10.055 12.531 1.991 1 98.5 115 ALA B O 1
ATOM 3842 N N . LEU B 1 116 ? 10.242 14.062 3.67 1 98.38 116 LEU B N 1
ATOM 3843 C CA . LEU B 1 116 ? 11.695 14.055 3.668 1 98.38 116 LEU B CA 1
ATOM 3844 C C . LEU B 1 116 ? 12.234 12.656 3.955 1 98.38 116 LEU B C 1
ATOM 3846 O O . LEU B 1 116 ? 13.273 12.258 3.414 1 98.38 116 LEU B O 1
ATOM 3850 N N . ARG B 1 117 ? 11.523 11.93 4.793 1 98.06 117 ARG B N 1
ATOM 3851 C CA . ARG B 1 117 ? 11.938 10.562 5.121 1 98.06 117 ARG B CA 1
ATOM 3852 C C . ARG B 1 117 ? 11.773 9.641 3.922 1 98.06 117 ARG B C 1
ATOM 3854 O O . ARG B 1 117 ? 12.602 8.758 3.693 1 98.06 117 ARG B O 1
ATOM 3861 N N . ILE B 1 118 ? 10.711 9.805 3.156 1 98.69 118 ILE B N 1
ATOM 3862 C CA . ILE B 1 118 ? 10.484 9.023 1.944 1 98.69 118 ILE B CA 1
ATOM 3863 C C . ILE B 1 118 ? 11.562 9.344 0.915 1 98.69 118 ILE B C 1
ATOM 3865 O O . ILE B 1 118 ? 12.133 8.445 0.296 1 98.69 118 ILE B O 1
ATOM 3869 N N . PHE B 1 119 ? 11.891 10.664 0.727 1 98.81 119 PHE B N 1
ATOM 3870 C CA . PHE B 1 119 ? 12.938 11.07 -0.202 1 98.81 119 PHE B CA 1
ATOM 3871 C C . PHE B 1 119 ? 14.281 10.469 0.198 1 98.81 119 PHE B C 1
ATOM 3873 O O . PHE B 1 119 ? 15.047 10.039 -0.659 1 98.81 119 PHE B O 1
ATOM 3880 N N . ALA B 1 120 ? 14.516 10.445 1.506 1 98.38 120 ALA B N 1
ATOM 3881 C CA . ALA B 1 120 ? 15.766 9.875 2.006 1 98.38 120 ALA B CA 1
ATOM 3882 C C . ALA B 1 120 ? 15.867 8.391 1.667 1 98.38 120 ALA B C 1
ATOM 3884 O O . ALA B 1 120 ? 16.922 7.91 1.268 1 98.38 120 ALA B O 1
ATOM 3885 N N . ASP B 1 121 ? 14.812 7.672 1.811 1 98.38 121 ASP B N 1
ATOM 3886 C CA . ASP B 1 121 ? 14.789 6.242 1.52 1 98.38 121 ASP B CA 1
ATOM 3887 C C . ASP B 1 121 ? 15.102 5.977 0.048 1 98.38 121 ASP B C 1
ATOM 3889 O O . ASP B 1 121 ? 15.648 4.926 -0.298 1 98.38 121 ASP B O 1
ATOM 3893 N N . HIS B 1 122 ? 14.758 6.879 -0.832 1 98.56 122 HIS B N 1
ATOM 3894 C CA . HIS B 1 122 ? 15 6.742 -2.264 1 98.56 122 HIS B CA 1
ATOM 3895 C C . HIS B 1 122 ? 16.328 7.363 -2.66 1 98.56 122 HIS B C 1
ATOM 3897 O O . HIS B 1 122 ? 16.656 7.438 -3.848 1 98.56 122 HIS B O 1
ATOM 3903 N N . GLY B 1 123 ? 17.109 7.895 -1.658 1 98.38 123 GLY B N 1
ATOM 3904 C CA . GLY B 1 123 ? 18.422 8.445 -1.896 1 98.38 123 GLY B CA 1
ATOM 3905 C C . GLY B 1 123 ? 18.391 9.758 -2.652 1 98.38 123 GLY B C 1
ATOM 3906 O O . GLY B 1 123 ? 19.312 10.062 -3.414 1 98.38 123 GLY B O 1
ATOM 3907 N N . LEU B 1 124 ? 17.359 10.562 -2.492 1 98.5 124 LEU B N 1
ATOM 3908 C CA . LEU B 1 124 ? 17.219 11.812 -3.227 1 98.5 124 LEU B CA 1
ATOM 3909 C C . LEU B 1 124 ? 17.891 12.953 -2.477 1 98.5 124 LEU B C 1
ATOM 3911 O O . LEU B 1 124 ? 17.938 12.961 -1.244 1 98.5 124 LEU B O 1
ATOM 3915 N N . ARG B 1 125 ? 18.453 13.875 -3.242 1 98.31 125 ARG B N 1
ATOM 3916 C CA . ARG B 1 125 ? 19.031 15.094 -2.684 1 98.31 125 ARG B CA 1
ATOM 3917 C C . ARG B 1 125 ? 18 16.219 -2.627 1 98.31 125 ARG B C 1
ATOM 3919 O O . ARG B 1 125 ? 17.516 16.672 -3.662 1 98.31 125 ARG B O 1
ATOM 3926 N N . VAL B 1 126 ? 17.766 16.734 -1.425 1 98.5 126 VAL B N 1
ATOM 3927 C CA . VAL B 1 126 ? 16.672 17.688 -1.218 1 98.5 126 VAL B CA 1
ATOM 3928 C C . VAL B 1 126 ? 17.219 19.109 -1.269 1 98.5 126 VAL B C 1
ATOM 3930 O O . VAL B 1 126 ? 18.219 19.422 -0.621 1 98.5 126 VAL B O 1
ATOM 3933 N N . VAL B 1 127 ? 16.578 19.922 -2.055 1 98.25 127 VAL B N 1
ATOM 3934 C CA . VAL B 1 127 ? 16.891 21.344 -2.113 1 98.25 127 VAL B CA 1
ATOM 3935 C C . VAL B 1 127 ? 15.641 22.156 -1.738 1 98.25 127 VAL B C 1
ATOM 3937 O O . VAL B 1 127 ? 14.594 22.031 -2.383 1 98.25 127 VAL B O 1
ATOM 3940 N N . GLY B 1 128 ? 15.781 22.984 -0.752 1 98.25 128 GLY B N 1
ATOM 3941 C CA . GLY B 1 128 ? 14.672 23.797 -0.281 1 98.25 128 GLY B CA 1
ATOM 3942 C C . GLY B 1 128 ? 14.5 25.094 -1.048 1 98.25 128 GLY B C 1
ATOM 3943 O O . GLY B 1 128 ? 15.484 25.797 -1.309 1 98.25 128 GLY B O 1
ATOM 3944 N N . ILE B 1 129 ? 13.297 25.328 -1.462 1 98.5 129 ILE B N 1
ATOM 3945 C CA . ILE B 1 129 ? 12.898 26.594 -2.049 1 98.5 129 ILE B CA 1
ATOM 3946 C C . ILE B 1 129 ? 12.148 27.438 -1.012 1 98.5 129 ILE B C 1
ATOM 3948 O O . ILE B 1 129 ? 11.195 26.953 -0.391 1 98.5 129 ILE B O 1
ATOM 3952 N N . PRO B 1 130 ? 12.477 28.672 -0.812 1 97.62 130 PRO B N 1
ATOM 3953 C CA . PRO B 1 130 ? 11.828 29.484 0.22 1 97.62 130 PRO B CA 1
ATOM 3954 C C . PRO B 1 130 ? 10.328 29.641 -0.019 1 97.62 130 PRO B C 1
ATOM 3956 O O . PRO B 1 130 ? 9.867 29.578 -1.162 1 97.62 130 PRO B O 1
ATOM 3959 N N . THR B 1 131 ? 9.602 29.812 1.074 1 97.12 131 THR B N 1
ATOM 3960 C CA . THR B 1 131 ? 8.172 30.078 1.034 1 97.12 131 THR B CA 1
ATOM 3961 C C . THR B 1 131 ? 7.844 31.375 1.771 1 97.12 131 THR B C 1
ATOM 3963 O O . THR B 1 131 ? 8.625 31.844 2.6 1 97.12 131 THR B O 1
ATOM 3966 N N . ASP B 1 132 ? 6.75 32.031 1.419 1 95.5 132 ASP B N 1
ATOM 3967 C CA . ASP B 1 132 ? 6.242 33.219 2.104 1 95.5 132 ASP B CA 1
ATOM 3968 C C . ASP B 1 132 ? 4.727 33.125 2.271 1 95.5 132 ASP B C 1
ATOM 3970 O O . ASP B 1 132 ? 4.156 32.062 2.34 1 95.5 132 ASP B O 1
ATOM 3974 N N . GLU B 1 133 ? 4.082 34.219 2.484 1 95.12 133 GLU B N 1
ATOM 3975 C CA . GLU B 1 133 ? 2.652 34.25 2.771 1 95.12 133 GLU B CA 1
ATOM 3976 C C . GLU B 1 133 ? 1.836 33.781 1.563 1 95.12 133 GLU B C 1
ATOM 3978 O O . GLU B 1 133 ? 0.643 33.5 1.685 1 95.12 133 GLU B O 1
ATOM 3983 N N . ASN B 1 134 ? 2.533 33.688 0.433 1 95.94 134 ASN B N 1
ATOM 3984 C CA . ASN B 1 134 ? 1.861 33.219 -0.779 1 95.94 134 ASN B CA 1
ATOM 3985 C C . ASN B 1 134 ? 2.307 31.812 -1.17 1 95.94 134 ASN B C 1
ATOM 3987 O O . ASN B 1 134 ? 2.039 31.359 -2.285 1 95.94 134 ASN B O 1
ATOM 3991 N N . GLY B 1 135 ? 2.953 31.172 -0.286 1 96.81 135 GLY B N 1
ATOM 3992 C CA . GLY B 1 135 ? 3.467 29.844 -0.587 1 96.81 135 GLY B CA 1
ATOM 3993 C C . GLY B 1 135 ? 4.848 29.875 -1.213 1 96.81 135 GLY B C 1
ATOM 3994 O O . GLY B 1 135 ? 5.703 30.656 -0.813 1 96.81 135 GLY B O 1
ATOM 3995 N N . LEU B 1 136 ? 5.09 28.984 -2.074 1 98.06 136 LEU B N 1
ATOM 3996 C CA . LEU B 1 136 ? 6.367 28.766 -2.744 1 98.06 136 LEU B CA 1
ATOM 3997 C C . LEU B 1 136 ? 6.855 30.047 -3.404 1 98.06 136 LEU B C 1
ATOM 3999 O O . LEU B 1 136 ? 6.09 30.734 -4.09 1 98.06 136 LEU B O 1
ATOM 4003 N N . ASP B 1 137 ? 8.133 30.453 -3.154 1 98.38 137 ASP B N 1
ATOM 4004 C CA . ASP B 1 137 ? 8.75 31.578 -3.859 1 98.38 137 ASP B CA 1
ATOM 4005 C C . ASP B 1 137 ? 9.07 31.203 -5.305 1 98.38 137 ASP B C 1
ATOM 4007 O O . ASP B 1 137 ? 10.109 30.594 -5.574 1 98.38 137 ASP B O 1
ATOM 4011 N N . LEU B 1 138 ? 8.305 31.75 -6.227 1 98.31 138 LEU B N 1
ATOM 4012 C CA . LEU B 1 138 ? 8.398 31.328 -7.621 1 98.31 138 LEU B CA 1
ATOM 4013 C C . LEU B 1 138 ? 9.609 31.953 -8.297 1 98.31 138 LEU B C 1
ATOM 4015 O O . LEU B 1 138 ? 10.133 31.406 -9.273 1 98.31 138 LEU B O 1
ATOM 4019 N N . GLU B 1 139 ? 10.016 33.125 -7.805 1 97.94 139 GLU B N 1
ATOM 4020 C CA . GLU B 1 139 ? 11.242 33.688 -8.328 1 97.94 139 GLU B CA 1
ATOM 4021 C C . GLU B 1 139 ? 12.461 32.875 -7.938 1 97.94 139 GLU B C 1
ATOM 4023 O O . GLU B 1 139 ? 13.344 32.625 -8.758 1 97.94 139 GLU B O 1
ATOM 4028 N N . ALA B 1 140 ? 12.508 32.469 -6.711 1 98.25 140 ALA B N 1
ATOM 4029 C CA . ALA B 1 140 ? 13.578 31.594 -6.254 1 98.25 140 ALA B CA 1
ATOM 4030 C C . ALA B 1 140 ? 13.562 30.266 -7.012 1 98.25 140 ALA B C 1
ATOM 4032 O O . ALA B 1 140 ? 14.617 29.734 -7.371 1 98.25 140 ALA B O 1
ATOM 4033 N N . LEU B 1 141 ? 12.391 29.75 -7.223 1 98.62 141 LEU B N 1
ATOM 4034 C CA . LEU B 1 141 ? 12.25 28.516 -7.984 1 98.62 141 LEU B CA 1
ATOM 4035 C C . LEU B 1 141 ? 12.812 28.672 -9.391 1 98.62 141 LEU B C 1
ATOM 4037 O O . LEU B 1 141 ? 13.594 27.828 -9.852 1 98.62 141 LEU B O 1
ATOM 4041 N N . ALA B 1 142 ? 12.398 29.734 -10.031 1 98.12 142 ALA B N 1
ATOM 4042 C CA . ALA B 1 142 ? 12.875 30 -11.391 1 98.12 142 ALA B CA 1
ATOM 4043 C C . ALA B 1 142 ? 14.398 30.078 -11.43 1 98.12 142 ALA B C 1
ATOM 4045 O O . ALA B 1 142 ? 15.031 29.594 -12.367 1 98.12 142 ALA B O 1
ATOM 4046 N N . GLY B 1 143 ? 14.922 30.781 -10.477 1 97.88 143 GLY B N 1
ATOM 4047 C CA . GLY B 1 143 ? 16.375 30.875 -10.383 1 97.88 143 GLY B CA 1
ATOM 4048 C C . GLY B 1 143 ? 17.047 29.531 -10.242 1 97.88 143 GLY B C 1
ATOM 4049 O O . GLY B 1 143 ? 18.062 29.266 -10.891 1 97.88 143 GLY B O 1
ATOM 4050 N N . GLN B 1 144 ? 16.547 28.672 -9.367 1 97.81 144 GLN B N 1
ATOM 4051 C CA . GLN B 1 144 ? 17.109 27.344 -9.148 1 97.81 144 GLN B CA 1
ATOM 4052 C C . GLN B 1 144 ? 17 26.484 -10.406 1 97.81 144 GLN B C 1
ATOM 4054 O O . GLN B 1 144 ? 17.906 25.703 -10.719 1 97.81 144 GLN B O 1
ATOM 4059 N N . LEU B 1 145 ? 15.875 26.625 -11.156 1 97.75 145 LEU B N 1
ATOM 4060 C CA . LEU B 1 145 ? 15.609 25.828 -12.344 1 97.75 145 LEU B CA 1
ATOM 4061 C C . LEU B 1 145 ? 16.609 26.141 -13.453 1 97.75 145 LEU B C 1
ATOM 4063 O O . LEU B 1 145 ? 16.812 25.328 -14.359 1 97.75 145 LEU B O 1
ATOM 4067 N N . ARG B 1 146 ? 17.234 27.297 -13.375 1 96.31 146 ARG B N 1
ATOM 4068 C CA . ARG B 1 146 ? 18.25 27.656 -14.344 1 96.31 146 ARG B CA 1
ATOM 4069 C C . ARG B 1 146 ? 19.562 26.953 -14.055 1 96.31 146 ARG B C 1
ATOM 4071 O O . ARG B 1 146 ? 20.438 26.844 -14.922 1 96.31 146 ARG B O 1
ATOM 4078 N N . GLN B 1 147 ? 19.688 26.453 -12.859 1 96.19 147 GLN B N 1
ATOM 4079 C CA . GLN B 1 147 ? 20.953 25.875 -12.414 1 96.19 147 GLN B CA 1
ATOM 4080 C C . GLN B 1 147 ? 20.859 24.359 -12.32 1 96.19 147 GLN B C 1
ATOM 4082 O O . GLN B 1 147 ? 21.844 23.656 -12.57 1 96.19 147 GLN B O 1
ATOM 4087 N N . VAL B 1 148 ? 19.734 23.922 -11.891 1 96.38 148 VAL B N 1
ATOM 4088 C CA . VAL B 1 148 ? 19.578 22.516 -11.562 1 96.38 148 VAL B CA 1
ATOM 4089 C C . VAL B 1 148 ? 18.312 21.969 -12.219 1 96.38 148 VAL B C 1
ATOM 4091 O O . VAL B 1 148 ? 17.281 22.641 -12.227 1 96.38 148 VAL B O 1
ATOM 4094 N N . ARG B 1 149 ? 18.438 20.781 -12.852 1 96.44 149 ARG B N 1
ATOM 4095 C CA . ARG B 1 149 ? 17.25 20.062 -13.305 1 96.44 149 ARG B CA 1
ATOM 4096 C C . ARG B 1 149 ? 16.797 19.031 -12.281 1 96.44 149 ARG B C 1
ATOM 4098 O O . ARG B 1 149 ? 17.391 17.953 -12.172 1 96.44 149 ARG B O 1
ATOM 4105 N N . PRO B 1 150 ? 15.758 19.266 -11.523 1 98.62 150 PRO B N 1
ATOM 4106 C CA . PRO B 1 150 ? 15.289 18.312 -10.516 1 98.62 150 PRO B CA 1
ATOM 4107 C C . PRO B 1 150 ? 14.477 17.156 -11.117 1 98.62 150 PRO B C 1
ATOM 4109 O O . PRO B 1 150 ? 13.977 17.281 -12.242 1 98.62 150 PRO B O 1
ATOM 4112 N N . ALA B 1 151 ? 14.422 16.016 -10.336 1 98.62 151 ALA B N 1
ATOM 4113 C CA . ALA B 1 151 ? 13.477 14.977 -10.695 1 98.62 151 ALA B CA 1
ATOM 4114 C C . ALA B 1 151 ? 12.039 15.484 -10.633 1 98.62 151 ALA B C 1
ATOM 4116 O O . ALA B 1 151 ? 11.234 15.203 -11.523 1 98.62 151 ALA B O 1
ATOM 4117 N N . PHE B 1 152 ? 11.742 16.203 -9.609 1 98.81 152 PHE B N 1
ATOM 4118 C CA . PHE B 1 152 ? 10.438 16.844 -9.484 1 98.81 152 PHE B CA 1
ATOM 4119 C C . PHE B 1 152 ? 10.445 17.891 -8.375 1 98.81 152 PHE B C 1
ATOM 4121 O O . PHE B 1 152 ? 11.414 17.984 -7.625 1 98.81 152 PHE B O 1
ATOM 4128 N N . LEU B 1 153 ? 9.438 18.75 -8.352 1 98.88 153 LEU B N 1
ATOM 4129 C CA . LEU B 1 153 ? 9.109 19.656 -7.258 1 98.88 153 LEU B CA 1
ATOM 4130 C C . LEU B 1 153 ? 7.988 19.078 -6.395 1 98.88 153 LEU B C 1
ATOM 4132 O O . LEU B 1 153 ? 6.938 18.703 -6.91 1 98.88 153 LEU B O 1
ATOM 4136 N N . TYR B 1 154 ? 8.266 18.938 -5.121 1 98.88 154 TYR B N 1
ATOM 4137 C CA . TYR B 1 154 ? 7.227 18.609 -4.152 1 98.88 154 TYR B CA 1
ATOM 4138 C C . TYR B 1 154 ? 6.715 19.875 -3.463 1 98.88 154 TYR B C 1
ATOM 4140 O O . TYR B 1 154 ? 7.484 20.609 -2.83 1 98.88 154 TYR B O 1
ATOM 4148 N N . THR B 1 155 ? 5.395 20.141 -3.582 1 98.75 155 THR B N 1
ATOM 4149 C CA . THR B 1 155 ? 4.805 21.344 -2.998 1 98.75 155 THR B CA 1
ATOM 4150 C C . THR B 1 155 ? 3.48 21.016 -2.311 1 98.75 155 THR B C 1
ATOM 4152 O O . THR B 1 155 ? 2.842 20 -2.629 1 98.75 155 THR B O 1
ATOM 4155 N N . ILE B 1 156 ? 3.107 21.75 -1.323 1 98.69 156 ILE B N 1
ATOM 4156 C CA . ILE B 1 156 ? 1.851 21.641 -0.59 1 98.69 156 ILE B CA 1
ATOM 4157 C C . ILE B 1 156 ? 1.06 22.938 -0.735 1 98.69 156 ILE B C 1
ATOM 4159 O O . ILE B 1 156 ? 1.049 23.766 0.175 1 98.69 156 ILE B O 1
ATOM 4163 N N . PRO B 1 157 ? 0.274 23.062 -1.78 1 97.88 157 PRO B N 1
ATOM 4164 C CA . PRO B 1 157 ? -0.217 24.375 -2.195 1 97.88 157 PRO B CA 1
ATOM 4165 C C . PRO B 1 157 ? -1.428 24.828 -1.386 1 97.88 157 PRO B C 1
ATOM 4167 O O . PRO B 1 157 ? -1.819 26 -1.464 1 97.88 157 PRO B O 1
ATOM 4170 N N . THR B 1 158 ? -2.098 23.938 -0.716 1 97.5 158 THR B N 1
ATOM 4171 C CA . THR B 1 158 ? -3.303 24.281 0.032 1 97.5 158 THR B CA 1
ATOM 4172 C C . THR B 1 158 ? -3.164 23.891 1.497 1 97.5 158 THR B C 1
ATOM 4174 O O . THR B 1 158 ? -2.967 22.703 1.806 1 97.5 158 THR B O 1
ATOM 4177 N N . PHE B 1 159 ? -3.301 24.984 2.383 1 97.88 159 PHE B N 1
ATOM 4178 C CA . PHE B 1 159 ? -3.166 24.766 3.816 1 97.88 159 PHE B CA 1
ATOM 4179 C C . PHE B 1 159 ? -1.889 23.984 4.125 1 97.88 159 PHE B C 1
ATOM 4181 O O . PHE B 1 159 ? -1.933 22.938 4.762 1 97.88 159 PHE B O 1
ATOM 4188 N N . GLN B 1 160 ? -0.83 24.594 3.771 1 98.44 160 GLN B N 1
ATOM 4189 C CA . GLN B 1 160 ? 0.503 24 3.713 1 98.44 160 GLN B CA 1
ATOM 4190 C C . GLN B 1 160 ? 0.926 23.453 5.074 1 98.44 160 GLN B C 1
ATOM 4192 O O . GLN B 1 160 ? 0.704 24.109 6.102 1 98.44 160 GLN B O 1
ATOM 4197 N N . ASN B 1 161 ? 1.314 22.203 5.168 1 98.44 161 ASN B N 1
ATOM 4198 C CA . ASN B 1 161 ? 1.979 21.609 6.32 1 98.44 161 ASN B CA 1
ATOM 4199 C C . ASN B 1 161 ? 3.482 21.859 6.297 1 98.44 161 ASN B C 1
ATOM 4201 O O . ASN B 1 161 ? 4.203 21.281 5.48 1 98.44 161 ASN B O 1
ATOM 4205 N N . PRO B 1 162 ? 3.936 22.781 7.105 1 98.12 162 PRO B N 1
ATOM 4206 C CA . PRO B 1 162 ? 3.383 23.078 8.43 1 98.12 162 PRO B CA 1
ATOM 4207 C C . PRO B 1 162 ? 2.783 24.484 8.508 1 98.12 162 PRO B C 1
ATOM 4209 O O . PRO B 1 162 ? 2.184 24.844 9.523 1 98.12 162 PRO B O 1
ATOM 4212 N N . THR B 1 163 ? 2.781 25.312 7.488 1 98 163 THR B N 1
ATOM 4213 C CA . THR B 1 163 ? 2.656 26.766 7.641 1 98 163 THR B CA 1
ATOM 4214 C C . THR B 1 163 ? 1.188 27.172 7.648 1 98 163 THR B C 1
ATOM 4216 O O . THR B 1 163 ? 0.854 28.281 8.086 1 98 163 THR B O 1
ATOM 4219 N N . GLY B 1 164 ? 0.373 26.344 7.07 1 97.5 164 GLY B N 1
ATOM 4220 C CA . GLY B 1 164 ? -1.034 26.688 6.95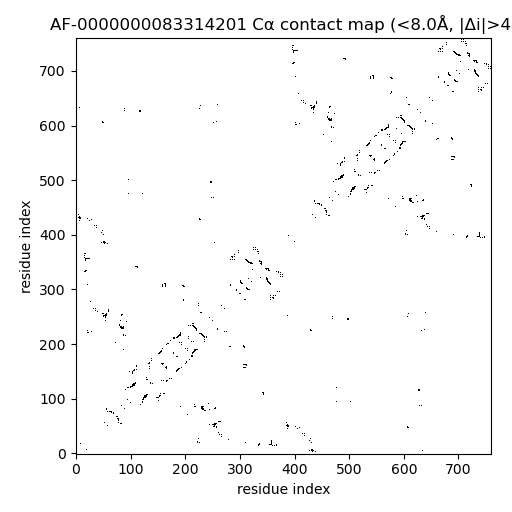3 1 97.5 164 GLY B CA 1
ATOM 4221 C C . GLY B 1 164 ? -1.324 27.625 5.785 1 97.5 164 GLY B C 1
ATOM 4222 O O . GLY B 1 164 ? -2.482 27.938 5.512 1 97.5 164 GLY B O 1
ATOM 4223 N N . VAL B 1 165 ? -0.322 27.969 5.035 1 97.38 165 VAL B N 1
ATOM 4224 C CA . VAL B 1 165 ? -0.446 28.938 3.949 1 97.38 165 VAL B CA 1
ATOM 4225 C C . VAL B 1 165 ? -1.066 28.266 2.727 1 97.38 165 VAL B C 1
ATOM 4227 O O . VAL B 1 165 ? -0.852 27.078 2.49 1 97.38 165 VAL B O 1
ATOM 4230 N N . THR B 1 166 ? -1.858 29.016 1.951 1 97.75 166 THR B N 1
ATOM 4231 C CA . THR B 1 166 ? -2.436 28.578 0.686 1 97.75 166 THR B CA 1
ATOM 4232 C C . THR B 1 166 ? -1.921 29.438 -0.469 1 97.75 166 THR B C 1
ATOM 4234 O O . THR B 1 166 ? -2.02 30.656 -0.429 1 97.75 166 THR B O 1
ATOM 4237 N N . MET B 1 167 ? -1.341 28.75 -1.443 1 98.06 167 MET B N 1
ATOM 4238 C CA . MET B 1 167 ? -0.879 29.422 -2.654 1 98.06 167 MET B CA 1
ATOM 4239 C C . MET B 1 167 ? -2.051 30.016 -3.424 1 98.06 167 MET B C 1
ATOM 4241 O O . MET B 1 167 ? -3.016 29.328 -3.74 1 98.06 167 MET B O 1
ATOM 4245 N N . PRO B 1 168 ? -1.991 31.328 -3.729 1 97.38 168 PRO B N 1
ATOM 4246 C CA . PRO B 1 168 ? -3.1 31.938 -4.457 1 97.38 168 PRO B CA 1
ATOM 4247 C C . PRO B 1 168 ? -3.182 31.484 -5.91 1 97.38 168 PRO B C 1
ATOM 4249 O O . PRO B 1 168 ? -2.215 30.922 -6.445 1 97.38 168 PRO B O 1
ATOM 4252 N N . ALA B 1 169 ? -4.336 31.734 -6.539 1 96.19 169 ALA B N 1
ATOM 4253 C CA . ALA B 1 169 ? -4.629 31.266 -7.891 1 96.19 169 ALA B CA 1
ATOM 4254 C C . ALA B 1 169 ? -3.588 31.781 -8.883 1 96.19 169 ALA B C 1
ATOM 4256 O O . ALA B 1 169 ? -3.121 31.016 -9.742 1 96.19 169 ALA B O 1
ATOM 4257 N N . ALA B 1 170 ? -3.238 33.062 -8.758 1 96.94 170 ALA B N 1
ATOM 4258 C CA . ALA B 1 170 ? -2.283 33.656 -9.695 1 96.94 170 ALA B CA 1
ATOM 4259 C C . ALA B 1 170 ? -0.925 32.969 -9.602 1 96.94 170 ALA B C 1
ATOM 4261 O O . ALA B 1 170 ? -0.246 32.781 -10.617 1 96.94 170 ALA B O 1
ATOM 4262 N N . HIS B 1 171 ? -0.493 32.625 -8.406 1 97.31 171 HIS B N 1
ATOM 4263 C CA . HIS B 1 171 ? 0.766 31.922 -8.195 1 97.31 171 HIS B CA 1
ATOM 4264 C C . HIS B 1 171 ? 0.705 30.5 -8.766 1 97.31 171 HIS B C 1
ATOM 4266 O O . HIS B 1 171 ? 1.692 30 -9.305 1 97.31 171 HIS B O 1
ATOM 4272 N N . ARG B 1 172 ? -0.424 29.828 -8.602 1 96.56 172 ARG B N 1
ATOM 4273 C CA . ARG B 1 172 ? -0.604 28.5 -9.172 1 96.56 172 ARG B CA 1
ATOM 4274 C C . ARG B 1 172 ? -0.484 28.531 -10.695 1 96.56 172 ARG B C 1
ATOM 4276 O O . ARG B 1 172 ? 0.168 27.672 -11.289 1 96.56 172 ARG B O 1
ATOM 4283 N N . GLU B 1 173 ? -1.109 29.484 -11.312 1 96.06 173 GLU B N 1
ATOM 4284 C CA . GLU B 1 173 ? -1.009 29.641 -12.758 1 96.06 173 GLU B CA 1
ATOM 4285 C C . GLU B 1 173 ? 0.442 29.828 -13.195 1 96.06 173 GLU B C 1
ATOM 4287 O O . GLU B 1 173 ? 0.883 29.234 -14.18 1 96.06 173 GLU B O 1
ATOM 4292 N N . ARG B 1 174 ? 1.095 30.672 -12.477 1 97 174 ARG B N 1
ATOM 4293 C CA . ARG B 1 174 ? 2.498 30.938 -12.789 1 97 174 ARG B CA 1
ATOM 4294 C C . ARG B 1 174 ? 3.336 29.672 -12.602 1 97 174 ARG B C 1
ATOM 4296 O O . ARG B 1 174 ? 4.238 29.391 -13.398 1 97 174 ARG B O 1
ATOM 4303 N N . LEU B 1 175 ? 3.098 28.938 -11.531 1 97.56 175 LEU B N 1
ATOM 4304 C CA . LEU B 1 175 ? 3.818 27.688 -11.297 1 97.56 175 LEU B CA 1
ATOM 4305 C C . LEU B 1 175 ? 3.598 26.719 -12.453 1 97.56 175 LEU B C 1
ATOM 4307 O O . LEU B 1 175 ? 4.539 26.047 -12.891 1 97.56 175 LEU B O 1
ATOM 4311 N N . VAL B 1 176 ? 2.357 26.594 -12.938 1 95.94 176 VAL B N 1
ATOM 4312 C CA . VAL B 1 176 ? 2.031 25.703 -14.055 1 95.94 176 VAL B CA 1
ATOM 4313 C C . VAL B 1 176 ? 2.799 26.141 -15.297 1 95.94 176 VAL B C 1
ATOM 4315 O O . VAL B 1 176 ? 3.316 25.312 -16.047 1 95.94 176 VAL B O 1
ATOM 4318 N N . ARG B 1 177 ? 2.893 27.422 -15.492 1 95.56 177 ARG B N 1
ATOM 4319 C CA . ARG B 1 177 ? 3.66 27.938 -16.625 1 95.56 177 ARG B CA 1
ATOM 4320 C C . ARG B 1 177 ? 5.133 27.562 -16.5 1 95.56 177 ARG B C 1
ATOM 4322 O O . ARG B 1 177 ? 5.766 27.156 -17.469 1 95.56 177 ARG B O 1
ATOM 4329 N N . LEU B 1 178 ? 5.68 27.75 -15.32 1 96.5 178 LEU B N 1
ATOM 4330 C CA . LEU B 1 178 ? 7.062 27.375 -15.07 1 96.5 178 LEU B CA 1
ATOM 4331 C C . LEU B 1 178 ? 7.258 25.875 -15.32 1 96.5 178 LEU B C 1
ATOM 4333 O O . LEU B 1 178 ? 8.281 25.469 -15.867 1 96.5 178 LEU B O 1
ATOM 4337 N N . SER B 1 179 ? 6.305 25.094 -14.844 1 96.75 179 SER B N 1
ATOM 4338 C CA . SER B 1 179 ? 6.344 23.641 -15.062 1 96.75 179 SER B CA 1
ATOM 4339 C C . SER B 1 179 ? 6.418 23.312 -16.547 1 96.75 179 SER B C 1
ATOM 4341 O O . SER B 1 179 ? 7.234 22.484 -16.953 1 96.75 179 SER B O 1
ATOM 4343 N N . GLN B 1 180 ? 5.617 23.938 -17.359 1 94.19 180 GLN B N 1
ATOM 4344 C CA . GLN B 1 180 ? 5.582 23.703 -18.797 1 94.19 180 GLN B CA 1
ATOM 4345 C C . GLN B 1 180 ? 6.879 24.156 -19.469 1 94.19 180 GLN B C 1
ATOM 4347 O O . GLN B 1 180 ? 7.445 23.438 -20.297 1 94.19 180 GLN B O 1
ATOM 4352 N N . GLU B 1 181 ? 7.312 25.328 -19.062 1 94.25 181 GLU B N 1
ATOM 4353 C CA . GLU B 1 181 ? 8.492 25.938 -19.672 1 94.25 181 GLU B CA 1
ATOM 4354 C C . GLU B 1 181 ? 9.75 25.125 -19.391 1 94.25 181 GLU B C 1
ATOM 4356 O O . GLU B 1 181 ? 10.633 25.016 -20.25 1 94.25 181 GLU B O 1
ATOM 4361 N N . HIS B 1 182 ? 9.852 24.547 -18.266 1 95.81 182 HIS B N 1
ATOM 4362 C CA . HIS B 1 182 ? 11.078 23.875 -17.859 1 95.81 182 HIS B CA 1
ATOM 4363 C C . HIS B 1 182 ? 10.898 22.359 -17.828 1 95.81 182 HIS B C 1
ATOM 4365 O O . HIS B 1 182 ? 11.797 21.641 -17.375 1 95.81 182 HIS B O 1
ATOM 4371 N N . GLU B 1 183 ? 9.656 21.859 -18.266 1 94.31 183 GLU B N 1
ATOM 4372 C CA . GLU B 1 183 ? 9.328 20.438 -18.172 1 94.31 183 GLU B CA 1
ATOM 4373 C C . GLU B 1 183 ? 9.539 19.922 -16.75 1 94.31 183 GLU B C 1
ATOM 4375 O O . GLU B 1 183 ? 10.141 18.859 -16.547 1 94.31 183 GLU B O 1
ATOM 4380 N N . LEU B 1 184 ? 9.172 20.75 -15.805 1 97.62 184 LEU B N 1
ATOM 4381 C CA . LEU B 1 184 ? 9.281 20.438 -14.383 1 97.62 184 LEU B CA 1
ATOM 4382 C C . LEU B 1 184 ? 8.094 19.609 -13.906 1 97.62 184 LEU B C 1
ATOM 4384 O O . LEU B 1 184 ? 6.957 20.094 -13.914 1 97.62 184 LEU B O 1
ATOM 4388 N N . LEU B 1 185 ? 8.352 18.344 -13.539 1 98.25 185 LEU B N 1
ATOM 4389 C CA . LEU B 1 185 ? 7.297 17.562 -12.898 1 98.25 185 LEU B CA 1
ATOM 4390 C C . LEU B 1 185 ? 6.961 18.141 -11.523 1 98.25 185 LEU B C 1
ATOM 4392 O O . LEU B 1 185 ? 7.848 18.312 -10.688 1 98.25 185 LEU B O 1
ATOM 4396 N N . VAL B 1 186 ? 5.711 18.531 -11.352 1 98.56 186 VAL B N 1
ATOM 4397 C CA . VAL B 1 186 ? 5.246 19.062 -10.07 1 98.56 186 VAL B CA 1
ATOM 4398 C C . VAL B 1 186 ? 4.395 18.016 -9.352 1 98.56 186 VAL B C 1
ATOM 4400 O O . VAL B 1 186 ? 3.42 17.516 -9.914 1 98.56 186 VAL B O 1
ATOM 4403 N N . VAL B 1 187 ? 4.793 17.625 -8.203 1 98.75 187 VAL B N 1
ATOM 4404 C CA . VAL B 1 187 ? 4.012 16.781 -7.301 1 98.75 187 VAL B CA 1
ATOM 4405 C C . VAL B 1 187 ? 3.379 17.641 -6.211 1 98.75 187 VAL B C 1
ATOM 4407 O O . VAL B 1 187 ? 4.07 18.109 -5.309 1 98.75 187 VAL B O 1
ATOM 4410 N N . ALA B 1 188 ? 2.078 17.797 -6.273 1 98.44 188 ALA B N 1
ATOM 4411 C CA . ALA B 1 188 ? 1.346 18.672 -5.355 1 98.44 188 ALA B CA 1
ATOM 4412 C C . ALA B 1 188 ? 0.615 17.844 -4.297 1 98.44 188 ALA B C 1
ATOM 4414 O O . ALA B 1 188 ? -0.311 17.094 -4.609 1 98.44 188 ALA B O 1
ATOM 4415 N N . ASP B 1 189 ? 1.063 17.938 -3.086 1 98.56 189 ASP B N 1
ATOM 4416 C CA . ASP B 1 189 ? 0.386 17.328 -1.942 1 98.56 189 ASP B CA 1
ATOM 4417 C C . ASP B 1 189 ? -0.83 18.156 -1.524 1 98.56 189 ASP B C 1
ATOM 4419 O O . ASP B 1 189 ? -0.691 19.172 -0.853 1 98.56 189 ASP B O 1
ATOM 4423 N N . GLU B 1 190 ? -1.994 17.656 -1.833 1 97.69 190 GLU B N 1
ATOM 4424 C CA . GLU B 1 190 ? -3.201 18.453 -1.643 1 97.69 190 GLU B CA 1
ATOM 4425 C C . GLU B 1 190 ? -4.211 17.719 -0.763 1 97.69 190 GLU B C 1
ATOM 4427 O O . GLU B 1 190 ? -5.418 17.781 -1.018 1 97.69 190 GLU B O 1
ATOM 4432 N N . VAL B 1 191 ? -3.742 17.078 0.263 1 98.12 191 VAL B N 1
ATOM 4433 C CA . VAL B 1 191 ? -4.547 16.219 1.125 1 98.12 191 VAL B CA 1
ATOM 4434 C C . VAL B 1 191 ? -5.469 17.078 1.99 1 98.12 191 VAL B C 1
ATOM 4436 O O . VAL B 1 191 ? -6.457 16.578 2.537 1 98.12 191 VAL B O 1
ATOM 4439 N N . TYR B 1 192 ? -5.238 18.406 2.119 1 97.94 192 TYR B N 1
ATOM 4440 C CA . TYR B 1 192 ? -6.027 19.266 2.992 1 97.94 192 TYR B CA 1
ATOM 4441 C C . TYR B 1 192 ? -7.016 20.094 2.186 1 97.94 192 TYR B C 1
ATOM 4443 O O . TYR B 1 192 ? -7.75 20.922 2.746 1 97.94 192 TYR B O 1
ATOM 4451 N N . HIS B 1 193 ? -7.09 19.891 0.896 1 96.56 193 HIS B N 1
ATOM 4452 C CA . HIS B 1 193 ? -7.793 20.781 -0.022 1 96.56 193 HIS B CA 1
ATOM 4453 C C . HIS B 1 193 ? -9.266 20.906 0.357 1 96.56 193 HIS B C 1
ATOM 4455 O O . HIS B 1 193 ? -9.867 21.969 0.173 1 96.56 193 HIS B O 1
ATOM 4461 N N . LEU B 1 194 ? -9.875 19.906 0.894 1 96.31 194 LEU B N 1
ATOM 4462 C CA . LEU B 1 194 ? -11.305 19.891 1.168 1 96.31 194 LEU B CA 1
ATOM 4463 C C . LEU B 1 194 ? -11.594 20.344 2.598 1 96.31 194 LEU B C 1
ATOM 4465 O O . LEU B 1 194 ? -12.727 20.25 3.066 1 96.31 194 LEU B O 1
ATOM 4469 N N . LEU B 1 195 ? -10.586 20.844 3.293 1 97.69 195 LEU B N 1
ATOM 4470 C CA . LEU B 1 195 ? -10.727 21.234 4.695 1 97.69 195 LEU B CA 1
ATOM 4471 C C . LEU B 1 195 ? -10.609 22.734 4.863 1 97.69 195 LEU B C 1
ATOM 4473 O O . LEU B 1 195 ? -9.875 23.219 5.734 1 97.69 195 LEU B O 1
ATOM 4477 N N . SER B 1 196 ? -11.281 23.484 4.062 1 96.94 196 SER B N 1
ATOM 4478 C CA . SER B 1 196 ? -11.367 24.938 4.18 1 96.94 196 SER B CA 1
ATOM 4479 C C . SER B 1 196 ? -12.445 25.344 5.18 1 96.94 196 SER B C 1
ATOM 4481 O O . SER B 1 196 ? -13.516 24.734 5.23 1 96.94 196 SER B O 1
ATOM 4483 N N . PHE B 1 197 ? -12.234 26.391 5.988 1 95.62 197 PHE B N 1
ATOM 4484 C CA . PHE B 1 197 ? -13.164 26.812 7.031 1 95.62 197 PHE B CA 1
ATOM 4485 C C . PHE B 1 197 ? -13.984 28.016 6.57 1 95.62 197 PHE B C 1
ATOM 4487 O O . PHE B 1 197 ? -15.164 28.125 6.906 1 95.62 197 PHE B O 1
ATOM 4494 N N . ASP B 1 198 ? -13.305 28.969 5.922 1 85.12 198 ASP B N 1
ATOM 4495 C CA . ASP B 1 198 ? -13.945 30.234 5.645 1 85.12 198 ASP B CA 1
ATOM 4496 C C . ASP B 1 198 ? -14.258 30.391 4.156 1 85.12 198 ASP B C 1
ATOM 4498 O O . ASP B 1 198 ? -15.391 30.688 3.779 1 85.12 198 ASP B O 1
ATOM 4502 N N . ARG B 1 199 ? -13.352 30.25 3.324 1 89.06 199 ARG B N 1
ATOM 4503 C CA . ARG B 1 199 ? -13.5 30.375 1.878 1 89.06 199 ARG B CA 1
ATOM 4504 C C . ARG B 1 199 ? -12.859 29.203 1.153 1 89.06 199 ARG B C 1
ATOM 4506 O O . ARG B 1 199 ? -11.844 28.672 1.605 1 89.06 199 ARG B O 1
ATOM 4513 N N . PRO B 1 200 ? -13.516 28.828 0.066 1 91.44 200 PRO B N 1
ATOM 4514 C CA . PRO B 1 200 ? -12.883 27.766 -0.702 1 91.44 200 PRO B CA 1
ATOM 4515 C C . PRO B 1 200 ? -11.5 28.141 -1.229 1 91.44 200 PRO B C 1
ATOM 4517 O O . PRO B 1 200 ? -11.289 29.297 -1.634 1 91.44 200 PRO B O 1
ATOM 4520 N N . PRO B 1 201 ? -10.562 27.188 -1.143 1 93.44 201 PRO B N 1
ATOM 4521 C CA . PRO B 1 201 ? -9.258 27.453 -1.759 1 93.44 201 PRO B CA 1
ATOM 4522 C C . PRO B 1 201 ? -9.32 27.453 -3.285 1 93.44 201 PRO B C 1
ATOM 4524 O O . PRO B 1 201 ? -10.328 27.062 -3.867 1 93.44 201 PRO B O 1
ATOM 4527 N N . PRO B 1 202 ? -8.172 28.016 -3.906 1 94.12 202 PRO B N 1
ATOM 4528 C CA . PRO B 1 202 ? -8.094 27.844 -5.359 1 94.12 202 PRO B CA 1
ATOM 4529 C C . PRO B 1 202 ? -8.133 26.375 -5.781 1 94.12 202 PRO B C 1
ATOM 4531 O O . PRO B 1 202 ? -7.926 25.484 -4.953 1 94.12 202 PRO B O 1
ATOM 4534 N N . GLU B 1 203 ? -8.375 26.125 -7.051 1 92.94 203 GLU B N 1
ATOM 4535 C CA . GLU B 1 203 ? -8.453 24.766 -7.574 1 92.94 203 GLU B CA 1
ATOM 4536 C C . GLU B 1 203 ? -7.133 24.016 -7.387 1 92.94 203 GLU B C 1
ATOM 4538 O O . GLU B 1 203 ? -6.078 24.641 -7.281 1 92.94 203 GLU B O 1
ATOM 4543 N N . PRO B 1 204 ? -7.258 22.656 -7.27 1 93.19 204 PRO B N 1
ATOM 4544 C CA . PRO B 1 204 ? -6.008 21.906 -7.262 1 93.19 204 PRO B CA 1
ATOM 4545 C C . PRO B 1 204 ? -5.152 22.156 -8.5 1 93.19 204 PRO B C 1
ATOM 4547 O O . PRO B 1 204 ? -5.68 22.5 -9.562 1 93.19 204 PRO B O 1
ATOM 4550 N N . LEU B 1 205 ? -3.871 21.969 -8.367 1 94.19 205 LEU B N 1
ATOM 4551 C CA . LEU B 1 205 ? -2.93 22.312 -9.43 1 94.19 205 LEU B CA 1
ATOM 4552 C C . LEU B 1 205 ? -3.229 21.531 -10.703 1 94.19 205 LEU B C 1
ATOM 4554 O O . LEU B 1 205 ? -3.117 22.062 -11.805 1 94.19 205 LEU B O 1
ATOM 4558 N N . ALA B 1 206 ? -3.621 20.266 -10.57 1 91.31 206 ALA B N 1
ATOM 4559 C CA . ALA B 1 206 ? -3.883 19.422 -11.734 1 91.31 206 ALA B CA 1
ATOM 4560 C C . ALA B 1 206 ? -5.031 19.984 -12.57 1 91.31 206 ALA B C 1
ATOM 4562 O O . ALA B 1 206 ? -5.137 19.688 -13.766 1 91.31 206 ALA B O 1
ATOM 4563 N N . ALA B 1 207 ? -5.844 20.781 -11.992 1 88.06 207 ALA B N 1
ATOM 4564 C CA . ALA B 1 207 ? -6.996 21.344 -12.695 1 88.06 207 ALA B CA 1
ATOM 4565 C C . ALA B 1 207 ? -6.578 22.5 -13.586 1 88.06 207 ALA B C 1
ATOM 4567 O O . ALA B 1 207 ? -7.34 22.922 -14.461 1 88.06 207 ALA B O 1
ATOM 4568 N N . TYR B 1 208 ? -5.445 23.203 -13.422 1 84.88 208 TYR B N 1
ATOM 4569 C CA . TYR B 1 208 ? -4.977 24.344 -14.195 1 84.88 208 TYR B CA 1
ATOM 4570 C C . TYR B 1 208 ? -4.398 23.906 -15.531 1 84.88 208 TYR B C 1
ATOM 4572 O O . TYR B 1 208 ? -4.234 24.703 -16.453 1 84.88 208 TYR B O 1
ATOM 4580 N N . ALA B 1 209 ? -3.986 22.672 -15.656 1 73.94 209 ALA B N 1
ATOM 4581 C CA . ALA B 1 209 ? -3.346 22.297 -16.922 1 73.94 209 ALA B CA 1
ATOM 4582 C C . ALA B 1 209 ? -3.656 20.844 -17.281 1 73.94 209 ALA B C 1
ATOM 4584 O O . ALA B 1 209 ? -3.279 19.922 -16.547 1 73.94 209 ALA B O 1
ATOM 4585 N N . GLN B 1 210 ? -4.172 20.844 -18.453 1 72 210 GLN B N 1
ATOM 4586 C CA . GLN B 1 210 ? -4.531 19.484 -18.859 1 72 210 GLN B CA 1
ATOM 4587 C C . GLN B 1 210 ? -3.311 18.734 -19.391 1 72 210 GLN B C 1
ATOM 4589 O O . GLN B 1 210 ? -3.25 17.5 -19.312 1 72 210 GLN B O 1
ATOM 4594 N N . GLU B 1 211 ? -2.287 19.391 -19.75 1 80 211 GLU B N 1
ATOM 4595 C CA . GLU B 1 211 ? -1.186 18.703 -20.406 1 80 211 GLU B CA 1
ATOM 4596 C C . GLU B 1 211 ? 0.121 18.891 -19.641 1 80 211 GLU B C 1
ATOM 4598 O O . GLU B 1 211 ? 1.152 18.328 -20 1 80 211 GLU B O 1
ATOM 4603 N N . ALA B 1 212 ? 0.147 19.672 -18.625 1 87.06 212 ALA B N 1
ATOM 4604 C CA . ALA B 1 212 ? 1.363 19.922 -17.859 1 87.06 212 ALA B CA 1
ATOM 4605 C C . ALA B 1 212 ? 1.696 18.734 -16.953 1 87.06 212 ALA B C 1
ATOM 4607 O O . ALA B 1 212 ? 0.816 17.938 -16.609 1 87.06 212 ALA B O 1
ATOM 4608 N N . PRO B 1 213 ? 2.963 18.562 -16.688 1 94.31 213 PRO B N 1
ATOM 4609 C CA . PRO B 1 213 ? 3.391 17.469 -15.812 1 94.31 213 PRO B CA 1
ATOM 4610 C C . PRO B 1 213 ? 3.088 17.75 -14.344 1 94.31 213 PRO B C 1
ATOM 4612 O O . PRO B 1 213 ? 3.998 18.047 -13.57 1 94.31 213 PRO B O 1
ATOM 4615 N N . ILE B 1 214 ? 1.809 17.609 -14.023 1 96.5 214 ILE B N 1
ATOM 4616 C CA . ILE B 1 214 ? 1.351 17.875 -12.656 1 96.5 214 ILE B CA 1
ATOM 4617 C C . ILE B 1 214 ? 0.669 16.641 -12.094 1 96.5 214 ILE B C 1
ATOM 4619 O O . ILE B 1 214 ? -0.222 16.062 -12.727 1 96.5 214 ILE B O 1
ATOM 4623 N N . LEU B 1 215 ? 1.106 16.188 -10.961 1 97.44 215 LEU B N 1
ATOM 4624 C CA . LEU B 1 215 ? 0.491 15.117 -10.18 1 97.44 215 LEU B CA 1
ATOM 4625 C C . LEU B 1 215 ? -0.022 15.641 -8.844 1 97.44 215 LEU B C 1
ATOM 4627 O O . LEU B 1 215 ? 0.764 15.898 -7.93 1 97.44 215 LEU B O 1
ATOM 4631 N N . SER B 1 216 ? -1.334 15.82 -8.727 1 97.06 216 SER B N 1
ATOM 4632 C CA . SER B 1 216 ? -1.938 16.25 -7.473 1 97.06 216 SER B CA 1
ATOM 4633 C C . SER B 1 216 ? -2.348 15.047 -6.621 1 97.06 216 SER B C 1
ATOM 4635 O O . SER B 1 216 ? -3.115 14.195 -7.07 1 97.06 216 SER B O 1
ATOM 4637 N N . LEU B 1 217 ? -1.844 15.023 -5.402 1 98.38 217 LEU B N 1
ATOM 4638 C CA . LEU B 1 217 ? -2.135 13.93 -4.488 1 98.38 217 LEU B CA 1
ATOM 4639 C C . LEU B 1 217 ? -3.273 14.297 -3.541 1 98.38 217 LEU B C 1
ATOM 4641 O O . LEU B 1 217 ? -3.211 15.32 -2.859 1 98.38 217 LEU B O 1
ATOM 4645 N N . GLY B 1 218 ? -4.32 13.492 -3.553 1 97.81 218 GLY B N 1
ATOM 4646 C CA . GLY B 1 218 ? -5.391 13.555 -2.57 1 97.81 218 GLY B CA 1
ATOM 4647 C C . GLY B 1 218 ? -5.453 12.336 -1.671 1 97.81 218 GLY B C 1
ATOM 4648 O O . GLY B 1 218 ? -4.797 11.328 -1.936 1 97.81 218 GLY B O 1
ATOM 4649 N N . SER B 1 219 ? -6.168 12.453 -0.586 1 98 219 SER B N 1
ATOM 4650 C CA . SER B 1 219 ? -6.27 11.336 0.346 1 98 219 SER B CA 1
ATOM 4651 C C . SER B 1 219 ? -7.562 11.406 1.153 1 98 219 SER B C 1
ATOM 4653 O O . SER B 1 219 ? -8.07 12.5 1.425 1 98 219 SER B O 1
ATOM 4655 N N . PHE B 1 220 ? -8.062 10.297 1.521 1 98.44 220 PHE B N 1
ATOM 4656 C CA . PHE B 1 220 ? -9.211 10.219 2.416 1 98.44 220 PHE B CA 1
ATOM 4657 C C . PHE B 1 220 ? -8.766 10.227 3.873 1 98.44 220 PHE B C 1
ATOM 4659 O O . PHE B 1 220 ? -9.594 10.258 4.781 1 98.44 220 PHE B O 1
ATOM 4666 N N . SER B 1 221 ? -7.477 10.242 4.141 1 97.88 221 SER B N 1
ATOM 4667 C CA . SER B 1 221 ? -6.934 10.141 5.492 1 97.88 221 SER B CA 1
ATOM 4668 C C . SER B 1 221 ? -7.391 11.312 6.359 1 97.88 221 SER B C 1
ATOM 4670 O O . SER B 1 221 ? -7.582 11.164 7.566 1 97.88 221 SER B O 1
ATOM 4672 N N . LYS B 1 222 ? -7.504 12.5 5.727 1 97.94 222 LYS B N 1
ATOM 4673 C CA . LYS B 1 222 ? -7.789 13.719 6.488 1 97.94 222 LYS B CA 1
ATOM 4674 C C . LYS B 1 222 ? -9.281 14.055 6.445 1 97.94 222 LYS B C 1
ATOM 4676 O O . LYS B 1 222 ? -9.758 14.859 7.246 1 97.94 222 LYS B O 1
ATOM 4681 N N . ILE B 1 223 ? -10.023 13.398 5.602 1 97.69 223 ILE B N 1
ATOM 4682 C CA . ILE B 1 223 ? -11.414 13.805 5.398 1 97.69 223 ILE B CA 1
ATOM 4683 C C . ILE B 1 223 ? -12.344 12.641 5.746 1 97.69 223 ILE B C 1
ATOM 4685 O O . ILE B 1 223 ? -13.562 12.805 5.758 1 97.69 223 ILE B O 1
ATOM 4689 N N . LEU B 1 224 ? -11.805 11.461 5.977 1 98 224 LEU B N 1
ATOM 4690 C CA . LEU B 1 224 ? -12.539 10.297 6.449 1 98 224 LEU B CA 1
ATOM 4691 C C . LEU B 1 224 ? -11.773 9.586 7.566 1 98 224 LEU B C 1
ATOM 4693 O O . LEU B 1 224 ? -11.82 10.016 8.719 1 98 224 LEU B O 1
ATOM 4697 N N . ALA B 1 225 ? -10.805 8.672 7.164 1 98.19 225 ALA B N 1
ATOM 4698 C CA . ALA B 1 225 ? -10.055 7.922 8.172 1 98.19 225 ALA B CA 1
ATOM 4699 C C . ALA B 1 225 ? -8.68 7.527 7.656 1 98.19 225 ALA B C 1
ATOM 4701 O O . ALA B 1 225 ? -8.555 6.918 6.59 1 98.19 225 ALA B O 1
ATOM 4702 N N . PRO B 1 226 ? -7.633 7.859 8.477 1 97.69 226 PRO B N 1
ATOM 4703 C CA . PRO B 1 226 ? -6.273 7.535 8.031 1 97.69 226 PRO B CA 1
ATOM 4704 C C . PRO B 1 226 ? -6.062 6.039 7.828 1 97.69 226 PRO B C 1
ATOM 4706 O O . PRO B 1 226 ? -5.32 5.633 6.93 1 97.69 226 PRO B O 1
ATOM 4709 N N . GLY B 1 227 ? -6.73 5.199 8.586 1 98.06 227 GLY B N 1
ATOM 4710 C CA . GLY B 1 227 ? -6.531 3.76 8.547 1 98.06 227 GLY B CA 1
ATOM 4711 C C . GLY B 1 227 ? -6.996 3.129 7.25 1 98.06 227 GLY B C 1
ATOM 4712 O O . GLY B 1 227 ? -6.641 1.987 6.945 1 98.06 227 GLY B O 1
ATOM 4713 N N . LEU B 1 228 ? -7.797 3.832 6.469 1 98.5 228 LEU B N 1
ATOM 4714 C CA . LEU B 1 228 ? -8.281 3.33 5.188 1 98.5 228 LEU B CA 1
ATOM 4715 C C . LEU B 1 228 ? -7.137 3.188 4.191 1 98.5 228 LEU B C 1
ATOM 4717 O O . LEU B 1 228 ? -7.207 2.371 3.27 1 98.5 228 LEU B O 1
ATOM 4721 N N . ARG B 1 229 ? -6.113 4.012 4.391 1 98.12 229 ARG B N 1
ATOM 4722 C CA . ARG B 1 229 ? -5.008 4.059 3.439 1 98.12 229 ARG B CA 1
ATOM 4723 C C . ARG B 1 229 ? -5.52 4.133 2.006 1 98.12 229 ARG B C 1
ATOM 4725 O O . ARG B 1 229 ? -5.145 3.316 1.163 1 98.12 229 ARG B O 1
ATOM 4732 N N . LEU B 1 230 ? -6.285 5.148 1.745 1 98.62 230 LEU B N 1
ATOM 4733 C CA . LEU B 1 230 ? -6.848 5.359 0.416 1 98.62 230 LEU B CA 1
ATOM 4734 C C . LEU B 1 230 ? -6.691 6.812 -0.016 1 98.62 230 LEU B C 1
ATOM 4736 O O . LEU B 1 230 ? -6.906 7.727 0.781 1 98.62 230 LEU B O 1
ATOM 4740 N N . GLY B 1 231 ? -6.242 7.039 -1.142 1 98.5 231 GLY B N 1
ATOM 4741 C CA . GLY B 1 231 ? -6.082 8.336 -1.774 1 98.5 231 GLY B CA 1
ATOM 4742 C C . GLY B 1 231 ? -6.152 8.273 -3.289 1 98.5 231 GLY B C 1
ATOM 4743 O O . GLY B 1 231 ? -6.699 7.328 -3.854 1 98.5 231 GLY B O 1
ATOM 4744 N N . TRP B 1 232 ? -5.707 9.336 -3.926 1 98.56 232 TRP B N 1
ATOM 4745 C CA . TRP B 1 232 ? -5.715 9.367 -5.383 1 98.56 232 TRP B CA 1
ATOM 4746 C C . TRP B 1 232 ? -4.637 10.305 -5.918 1 98.56 232 TRP B C 1
ATOM 4748 O O . TRP B 1 232 ? -4.129 11.156 -5.184 1 98.56 232 TRP B O 1
ATOM 4758 N N . ILE B 1 233 ? -4.207 10.078 -7.105 1 98.06 233 ILE B N 1
ATOM 4759 C CA . ILE B 1 233 ? -3.432 11.016 -7.906 1 98.06 233 ILE B CA 1
ATOM 4760 C C . ILE B 1 233 ? -4.297 11.57 -9.039 1 98.06 233 ILE B C 1
ATOM 4762 O O . ILE B 1 233 ? -4.918 10.805 -9.781 1 98.06 233 ILE B O 1
ATOM 4766 N N . HIS B 1 234 ? -4.441 12.836 -9.062 1 96.75 234 HIS B N 1
ATOM 4767 C CA . HIS B 1 234 ? -5.148 13.555 -10.117 1 96.75 234 HIS B CA 1
ATOM 4768 C C . HIS B 1 234 ? -4.18 14.125 -11.148 1 96.75 234 HIS B C 1
ATOM 4770 O O . HIS B 1 234 ? -3.305 14.922 -10.797 1 96.75 234 HIS B O 1
ATOM 4776 N N . SER B 1 235 ? -4.258 13.703 -12.367 1 96.12 235 SER B N 1
ATOM 4777 C CA . SER B 1 235 ? -3.395 14.156 -13.453 1 96.12 235 SER B CA 1
ATOM 4778 C C . SER B 1 235 ? -3.98 13.805 -14.812 1 96.12 235 SER B C 1
ATOM 4780 O O . SER B 1 235 ? -5.07 13.234 -14.898 1 96.12 235 SER B O 1
ATOM 4782 N N . SER B 1 236 ? -3.301 14.258 -15.906 1 93.5 236 SER B N 1
ATOM 4783 C CA . SER B 1 236 ? -3.686 13.805 -17.234 1 93.5 236 SER B CA 1
ATOM 4784 C C . SER B 1 236 ? -3.41 12.32 -17.422 1 93.5 236 SER B C 1
ATOM 4786 O O . SER B 1 236 ? -2.51 11.766 -16.797 1 93.5 236 SER B O 1
ATOM 4788 N N . PRO B 1 237 ? -4.23 11.688 -18.297 1 93.81 237 PRO B N 1
ATOM 4789 C CA . PRO B 1 237 ? -3.992 10.266 -18.547 1 93.81 237 PRO B CA 1
ATOM 4790 C C . PRO B 1 237 ? -2.566 9.984 -19.016 1 93.81 237 PRO B C 1
ATOM 4792 O O . PRO B 1 237 ? -2.008 8.93 -18.688 1 93.81 237 PRO B O 1
ATOM 4795 N N . ALA B 1 238 ? -1.968 10.867 -19.703 1 93 238 ALA B N 1
ATOM 4796 C CA . ALA B 1 238 ? -0.616 10.672 -20.234 1 93 238 ALA B CA 1
ATOM 4797 C C . ALA B 1 238 ? 0.391 10.516 -19.094 1 93 238 ALA B C 1
ATOM 4799 O O . ALA B 1 238 ? 1.307 9.695 -19.172 1 93 238 ALA B O 1
ATOM 4800 N N . TRP B 1 239 ? 0.216 11.258 -18.031 1 92.56 239 TRP B N 1
ATOM 4801 C CA . TRP B 1 239 ? 1.148 11.219 -16.906 1 92.56 239 TRP B CA 1
ATOM 4802 C C . TRP B 1 239 ? 0.795 10.086 -15.953 1 92.56 239 TRP B C 1
ATOM 4804 O O . TRP B 1 239 ? 1.671 9.531 -15.281 1 92.56 239 TRP B O 1
ATOM 4814 N N . LEU B 1 240 ? -0.512 9.703 -15.953 1 96.31 240 LEU B N 1
ATOM 4815 C CA . LEU B 1 240 ? -0.932 8.594 -15.094 1 96.31 240 LEU B CA 1
ATOM 4816 C C . LEU B 1 240 ? -0.482 7.258 -15.672 1 96.31 240 LEU B C 1
ATOM 4818 O O . LEU B 1 240 ? -0.314 6.285 -14.93 1 96.31 240 LEU B O 1
ATOM 4822 N N . ARG B 1 241 ? -0.274 7.203 -16.953 1 96.19 241 ARG B N 1
ATOM 4823 C CA . ARG B 1 241 ? 0.022 5.949 -17.641 1 96.19 241 ARG B CA 1
ATOM 4824 C C . ARG B 1 241 ? 1.262 5.285 -17.047 1 96.19 241 ARG B C 1
ATOM 4826 O O . ARG B 1 241 ? 1.298 4.062 -16.875 1 96.19 241 ARG B O 1
ATOM 4833 N N . ARG B 1 242 ? 2.238 6.016 -16.734 1 94.75 242 ARG B N 1
ATOM 4834 C CA . ARG B 1 242 ? 3.473 5.461 -16.188 1 94.75 242 ARG B CA 1
ATOM 4835 C C . ARG B 1 242 ? 3.238 4.863 -14.797 1 94.75 242 ARG B C 1
ATOM 4837 O O . ARG B 1 242 ? 3.834 3.842 -14.453 1 94.75 242 ARG B O 1
ATOM 4844 N N . LEU B 1 243 ? 2.438 5.57 -14.055 1 97.94 243 LEU B N 1
ATOM 4845 C CA . LEU B 1 243 ? 2.121 5.086 -12.719 1 97.94 243 LEU B CA 1
ATOM 4846 C C . LEU B 1 243 ? 1.264 3.826 -12.789 1 97.94 243 LEU B C 1
ATOM 4848 O O . LEU B 1 243 ? 1.551 2.838 -12.109 1 97.94 243 LEU B O 1
ATOM 4852 N N . VAL B 1 244 ? 0.299 3.811 -13.641 1 97.94 244 VAL B N 1
ATOM 4853 C CA . VAL B 1 244 ? -0.628 2.697 -13.812 1 97.94 244 VAL B CA 1
ATOM 4854 C C . VAL B 1 244 ? 0.12 1.481 -14.352 1 97.94 244 VAL B C 1
ATOM 4856 O O . VAL B 1 244 ? -0.209 0.342 -14.016 1 97.94 244 VAL B O 1
ATOM 4859 N N . GLY B 1 245 ? 1.155 1.663 -15.109 1 97.38 245 GLY B N 1
ATOM 4860 C CA . GLY B 1 245 ? 1.909 0.596 -15.75 1 97.38 245 GLY B CA 1
ATOM 4861 C C . GLY B 1 245 ? 3.049 0.076 -14.891 1 97.38 245 GLY B C 1
ATOM 4862 O O . GLY B 1 245 ? 3.783 -0.823 -15.305 1 97.38 245 GLY B O 1
ATOM 4863 N N . GLY B 1 246 ? 3.223 0.644 -13.688 1 97.62 246 GLY B N 1
ATOM 4864 C CA . GLY B 1 246 ? 4.293 0.206 -12.805 1 97.62 246 GLY B CA 1
ATOM 4865 C C . GLY B 1 246 ? 4.148 -1.235 -12.359 1 97.62 246 GLY B C 1
ATOM 4866 O O . GLY B 1 246 ? 3.029 -1.746 -12.25 1 97.62 246 GLY B O 1
ATOM 4867 N N . GLY B 1 247 ? 5.285 -1.884 -12.102 1 98.25 247 GLY B N 1
ATOM 4868 C CA . GLY B 1 247 ? 5.324 -3.285 -11.711 1 98.25 247 GLY B CA 1
ATOM 4869 C C . GLY B 1 247 ? 4.516 -3.582 -10.461 1 98.25 247 GLY B C 1
ATOM 4870 O O . GLY B 1 247 ? 3.826 -4.602 -10.391 1 98.25 247 GLY B O 1
ATOM 4871 N N . LEU B 1 248 ? 4.605 -2.715 -9.461 1 98.06 248 LEU B N 1
ATOM 4872 C CA . LEU B 1 248 ? 3.846 -2.875 -8.227 1 98.06 248 LEU B CA 1
ATOM 4873 C C . LEU B 1 248 ? 2.348 -2.922 -8.508 1 98.06 248 LEU B C 1
ATOM 4875 O O . LEU B 1 248 ? 1.64 -3.789 -7.996 1 98.06 248 LEU B O 1
ATOM 4879 N N . VAL B 1 249 ? 1.876 -2.016 -9.352 1 97.88 249 VAL B N 1
ATOM 4880 C CA . VAL B 1 249 ? 0.459 -1.898 -9.68 1 97.88 249 VAL B CA 1
ATOM 4881 C C . VAL B 1 249 ? 0.02 -3.105 -10.508 1 97.88 249 VAL B C 1
ATOM 4883 O O . VAL B 1 249 ? -1.042 -3.682 -10.258 1 97.88 249 VAL B O 1
ATOM 4886 N N . ASP B 1 250 ? 0.854 -3.516 -11.422 1 96.38 250 ASP B N 1
ATOM 4887 C CA . ASP B 1 250 ? 0.569 -4.684 -12.25 1 96.38 250 ASP B CA 1
ATOM 4888 C C . ASP B 1 250 ? 0.441 -5.945 -11.398 1 96.38 250 ASP B C 1
ATOM 4890 O O . ASP B 1 250 ? -0.484 -6.734 -11.586 1 96.38 250 ASP B O 1
ATOM 4894 N N . SER B 1 251 ? 1.306 -6.117 -10.469 1 94.81 251 SER B N 1
ATOM 4895 C CA . SER B 1 251 ? 1.347 -7.312 -9.641 1 94.81 251 SER B CA 1
ATOM 4896 C C . SER B 1 251 ? 0.212 -7.32 -8.617 1 94.81 251 SER B C 1
ATOM 4898 O O . SER B 1 251 ? -0.308 -8.383 -8.273 1 94.81 251 SER B O 1
ATOM 4900 N N . GLY B 1 252 ? -0.214 -6.242 -8.125 1 89.44 252 GLY B N 1
ATOM 4901 C CA . GLY B 1 252 ? -1.215 -6.164 -7.074 1 89.44 252 GLY B CA 1
ATOM 4902 C C . GLY B 1 252 ? -2.629 -6.016 -7.605 1 89.44 252 GLY B C 1
ATOM 4903 O O . GLY B 1 252 ? -3.598 -6.281 -6.891 1 89.44 252 GLY B O 1
ATOM 4904 N N . GLY B 1 253 ? -2.586 -5.645 -8.828 1 86.19 253 GLY B N 1
ATOM 4905 C CA . GLY B 1 253 ? -3.916 -5.18 -9.188 1 86.19 253 GLY B CA 1
ATOM 4906 C C . GLY B 1 253 ? -4.402 -4.027 -8.328 1 86.19 253 GLY B C 1
ATOM 4907 O O . GLY B 1 253 ? -3.666 -3.535 -7.473 1 86.19 253 GLY B O 1
ATOM 4908 N N . GLY B 1 254 ? -5.141 -3.033 -8.703 1 93.69 254 GLY B N 1
ATOM 4909 C CA . GLY B 1 254 ? -5.516 -1.893 -7.887 1 93.69 254 GLY B CA 1
ATOM 4910 C C . GLY B 1 254 ? -4.762 -1.832 -6.57 1 93.69 254 GLY B C 1
ATOM 4911 O O . GLY B 1 254 ? -4.434 -2.869 -5.988 1 93.69 254 GLY B O 1
ATOM 4912 N N . LEU B 1 255 ? -4.469 -0.754 -5.953 1 97 255 LEU B N 1
ATOM 4913 C CA . LEU B 1 255 ? -3.551 -0.579 -4.832 1 97 255 LEU B CA 1
ATOM 4914 C C . LEU B 1 255 ? -4.273 -0.765 -3.502 1 97 255 LEU B C 1
ATOM 4916 O O . LEU B 1 255 ? -3.639 -0.991 -2.469 1 97 255 LEU B O 1
ATOM 4920 N N . ASN B 1 256 ? -5.582 -0.738 -3.455 1 97.94 256 ASN B N 1
ATOM 4921 C CA . ASN B 1 256 ? -6.363 -0.994 -2.25 1 97.94 256 ASN B CA 1
ATOM 4922 C C . ASN B 1 256 ? -7.848 -1.173 -2.574 1 97.94 256 ASN B C 1
ATOM 4924 O O . ASN B 1 256 ? -8.68 -0.375 -2.141 1 97.94 256 ASN B O 1
ATOM 4928 N N . PRO B 1 257 ? -8.188 -2.25 -3.266 1 98.25 257 PRO B N 1
ATOM 4929 C CA . PRO B 1 257 ? -9.547 -2.449 -3.768 1 98.25 257 PRO B CA 1
ATOM 4930 C C . PRO B 1 257 ? -10.578 -2.562 -2.646 1 98.25 257 PRO B C 1
ATOM 4932 O O . PRO B 1 257 ? -11.695 -2.047 -2.771 1 98.25 257 PRO B O 1
ATOM 4935 N N . PHE B 1 258 ? -10.281 -3.209 -1.556 1 98.62 258 PHE B N 1
ATOM 4936 C CA . PHE B 1 258 ? -11.227 -3.436 -0.467 1 98.62 258 PHE B CA 1
ATOM 4937 C C . PHE B 1 258 ? -11.664 -2.113 0.151 1 98.62 258 PHE B C 1
ATOM 4939 O O . PHE B 1 258 ? -12.859 -1.845 0.267 1 98.62 258 PHE B O 1
ATOM 4946 N N . ALA B 1 259 ? -10.695 -1.249 0.533 1 98.56 259 ALA B N 1
ATOM 4947 C CA . ALA B 1 259 ? -11.016 0.062 1.091 1 98.56 259 ALA B CA 1
ATOM 4948 C C . ALA B 1 259 ? -11.75 0.926 0.072 1 98.56 259 ALA B C 1
ATOM 4950 O O . ALA B 1 259 ? -12.688 1.647 0.423 1 98.56 259 ALA B O 1
ATOM 4951 N N . ALA B 1 260 ? -11.32 0.852 -1.197 1 98.62 260 ALA B N 1
ATOM 4952 C CA . ALA B 1 260 ? -11.961 1.638 -2.252 1 98.62 260 ALA B CA 1
ATOM 4953 C C . ALA B 1 260 ? -13.438 1.27 -2.396 1 98.62 260 ALA B C 1
ATOM 4955 O O . ALA B 1 260 ? -14.273 2.137 -2.645 1 98.62 260 ALA B O 1
ATOM 4956 N N . ALA B 1 261 ? -13.711 0.004 -2.26 1 98.44 261 ALA B N 1
ATOM 4957 C CA . ALA B 1 261 ? -15.094 -0.455 -2.389 1 98.44 261 ALA B CA 1
ATOM 4958 C C . ALA B 1 261 ? -15.961 0.111 -1.271 1 98.44 261 ALA B C 1
ATOM 4960 O O . ALA B 1 261 ? -17.094 0.537 -1.513 1 98.44 261 ALA B O 1
ATOM 4961 N N . VAL B 1 262 ? -15.445 0.095 -0.069 1 98.69 262 VAL B N 1
ATOM 4962 C CA . VAL B 1 262 ? -16.188 0.639 1.063 1 98.69 262 VAL B CA 1
ATOM 4963 C C . VAL B 1 262 ? -16.359 2.146 0.892 1 98.69 262 VAL B C 1
ATOM 4965 O O . VAL B 1 262 ? -17.453 2.678 1.099 1 98.69 262 VAL B O 1
ATOM 4968 N N . VAL B 1 263 ? -15.328 2.85 0.49 1 98.81 263 VAL B N 1
ATOM 4969 C CA . VAL B 1 263 ? -15.398 4.293 0.302 1 98.81 263 VAL B CA 1
ATOM 4970 C C . VAL B 1 263 ? -16.328 4.621 -0.867 1 98.81 263 VAL B C 1
ATOM 4972 O O . VAL B 1 263 ? -17.047 5.621 -0.836 1 98.81 263 VAL B O 1
ATOM 4975 N N . ARG B 1 264 ? -16.297 3.766 -1.921 1 98.38 264 ARG B N 1
ATOM 4976 C CA . ARG B 1 264 ? -17.281 3.916 -2.99 1 98.38 264 ARG B CA 1
ATOM 4977 C C . ARG B 1 264 ? -18.688 4.016 -2.428 1 98.38 264 ARG B C 1
ATOM 4979 O O . ARG B 1 264 ? -19.469 4.875 -2.846 1 98.38 264 ARG B O 1
ATOM 4986 N N . SER B 1 265 ? -19 3.121 -1.476 1 98.75 265 SER B N 1
ATOM 4987 C CA . SER B 1 265 ? -20.328 3.15 -0.845 1 98.75 265 SER B CA 1
ATOM 4988 C C . SER B 1 265 ? -20.547 4.453 -0.084 1 98.75 265 SER B C 1
ATOM 4990 O O . SER B 1 265 ? -21.656 4.988 -0.067 1 98.75 265 SER B O 1
ATOM 4992 N N . VAL B 1 266 ? -19.5 4.988 0.589 1 98.88 266 VAL B N 1
ATOM 4993 C CA . VAL B 1 266 ? -19.594 6.281 1.259 1 98.88 266 VAL B CA 1
ATOM 4994 C C . VAL B 1 266 ? -20.031 7.348 0.261 1 98.88 266 VAL B C 1
ATOM 4996 O O . VAL B 1 266 ? -20.891 8.172 0.565 1 98.88 266 VAL B O 1
ATOM 4999 N N . LEU B 1 267 ? -19.453 7.316 -0.892 1 98.19 267 LEU B N 1
ATOM 5000 C CA . LEU B 1 267 ? -19.719 8.312 -1.925 1 98.19 267 LEU B CA 1
ATOM 5001 C C . LEU B 1 267 ? -21.078 8.086 -2.564 1 98.19 267 LEU B C 1
ATOM 5003 O O . LEU B 1 267 ? -21.859 9.031 -2.75 1 98.19 267 LEU B O 1
ATOM 5007 N N . GLU B 1 268 ? -21.375 6.855 -2.881 1 97.06 268 GLU B N 1
ATOM 5008 C CA . GLU B 1 268 ? -22.641 6.5 -3.52 1 97.06 268 GLU B CA 1
ATOM 5009 C C . GLU B 1 268 ? -23.828 6.867 -2.633 1 97.06 268 GLU B C 1
ATOM 5011 O O . GLU B 1 268 ? -24.891 7.238 -3.131 1 97.06 268 GLU B O 1
ATOM 5016 N N . LEU B 1 269 ? -23.656 6.77 -1.331 1 97.88 269 LEU B N 1
ATOM 5017 C CA . LEU B 1 269 ? -24.734 7.027 -0.378 1 97.88 269 LEU B CA 1
ATOM 5018 C C . LEU B 1 269 ? -24.719 8.484 0.072 1 97.88 269 LEU B C 1
ATOM 5020 O O . LEU B 1 269 ? -25.484 8.867 0.97 1 97.88 269 LEU B O 1
ATOM 5024 N N . ASP B 1 270 ? -23.844 9.305 -0.488 1 97 270 ASP B N 1
ATOM 5025 C CA . ASP B 1 270 ? -23.719 10.734 -0.191 1 97 270 ASP B CA 1
ATOM 5026 C C . ASP B 1 270 ? -23.453 10.961 1.296 1 97 270 ASP B C 1
ATOM 5028 O O . ASP B 1 270 ? -24.062 11.844 1.908 1 97 270 ASP B O 1
ATOM 5032 N N . LEU B 1 271 ? -22.625 10.133 1.861 1 98.38 271 LEU B N 1
ATOM 5033 C CA . LEU B 1 271 ? -22.328 10.219 3.289 1 98.38 271 LEU B CA 1
ATOM 5034 C C . LEU B 1 271 ? -21.172 11.172 3.551 1 98.38 271 LEU B C 1
ATOM 5036 O O . LEU B 1 271 ? -21.016 11.68 4.664 1 98.38 271 LEU B O 1
ATOM 5040 N N . LEU B 1 272 ? -20.359 11.43 2.568 1 97.94 272 LEU B N 1
ATOM 5041 C CA . LEU B 1 272 ? -19.109 12.156 2.785 1 97.94 272 LEU B CA 1
ATOM 5042 C C . LEU B 1 272 ? -19.391 13.633 3.055 1 97.94 272 LEU B C 1
ATOM 5044 O O . LEU B 1 272 ? -18.766 14.227 3.939 1 97.94 272 LEU B O 1
ATOM 5048 N N . LEU B 1 273 ? -20.297 14.25 2.332 1 95.81 273 LEU B N 1
ATOM 5049 C CA . LEU B 1 273 ? -20.469 15.695 2.377 1 95.81 273 LEU B CA 1
ATOM 5050 C C . LEU B 1 273 ? -20.938 16.141 3.754 1 95.81 273 LEU B C 1
ATOM 5052 O O . LEU B 1 273 ? -20.391 17.078 4.336 1 95.81 273 LEU B O 1
ATOM 5056 N N . PRO B 1 274 ? -22.016 15.484 4.309 1 97.62 274 PRO B N 1
ATOM 5057 C CA . PRO B 1 274 ? -22.391 15.852 5.676 1 97.62 274 PRO B CA 1
ATOM 5058 C C . PRO B 1 274 ? -21.25 15.641 6.668 1 97.62 274 PRO B C 1
ATOM 5060 O O . PRO B 1 274 ? -21.062 16.438 7.594 1 97.62 274 PRO B O 1
ATOM 5063 N N . HIS B 1 275 ? -20.516 14.617 6.48 1 98.06 275 HIS B N 1
ATOM 5064 C CA . HIS B 1 275 ? -19.375 14.359 7.344 1 98.06 275 HIS B CA 1
ATOM 5065 C C . HIS B 1 275 ? -18.328 15.461 7.227 1 98.06 275 HIS B C 1
ATOM 5067 O O . HIS B 1 275 ? -17.797 15.93 8.234 1 98.06 275 HIS B O 1
ATOM 5073 N N . LEU B 1 276 ? -18.031 15.875 6.012 1 97.06 276 LEU B N 1
ATOM 5074 C CA . LEU B 1 276 ? -17.062 16.938 5.762 1 97.06 276 LEU B CA 1
ATOM 5075 C C . LEU B 1 276 ? -17.5 18.234 6.418 1 97.06 276 LEU B C 1
ATOM 5077 O O . LEU B 1 276 ? -16.672 18.969 6.965 1 97.06 276 LEU B O 1
ATOM 5081 N N . THR B 1 277 ? -18.75 18.531 6.316 1 97.06 277 THR B N 1
ATOM 5082 C CA . THR B 1 277 ? -19.281 19.734 6.941 1 97.06 277 THR B CA 1
ATOM 5083 C C . THR B 1 277 ? -19.062 19.703 8.453 1 97.06 277 THR B C 1
ATOM 5085 O O . THR B 1 277 ? -18.609 20.703 9.031 1 97.06 277 THR B O 1
ATOM 5088 N N . ALA B 1 278 ? -19.344 18.578 9.039 1 97.69 278 ALA B N 1
ATOM 5089 C CA . ALA B 1 278 ? -19.141 18.422 10.477 1 97.69 278 ALA B CA 1
ATOM 5090 C C . ALA B 1 278 ? -17.672 18.531 10.844 1 97.69 278 ALA B C 1
ATOM 5092 O O . ALA B 1 278 ? -17.312 19.125 11.867 1 97.69 278 ALA B O 1
ATOM 5093 N N . LEU B 1 279 ? -16.844 17.953 10.039 1 97.88 279 LEU B N 1
ATOM 5094 C CA . LEU B 1 279 ? -15.406 17.984 10.281 1 97.88 279 LEU B CA 1
ATOM 5095 C C . LEU B 1 279 ? -14.883 19.422 10.219 1 97.88 279 LEU B C 1
ATOM 5097 O O . LEU B 1 279 ? -14.102 19.844 11.078 1 97.88 279 LEU B O 1
ATOM 5101 N N . ARG B 1 280 ? -15.289 20.141 9.164 1 97.94 280 ARG B N 1
ATOM 5102 C CA . ARG B 1 280 ? -14.859 21.516 9.008 1 97.94 280 ARG B CA 1
ATOM 5103 C C . ARG B 1 280 ? -15.289 22.359 10.203 1 97.94 280 ARG B C 1
ATOM 5105 O O . ARG B 1 280 ? -14.523 23.203 10.688 1 97.94 280 ARG B O 1
ATOM 5112 N N . ALA B 1 281 ? -16.453 22.141 10.648 1 98.19 281 ALA B N 1
ATOM 5113 C CA . ALA B 1 281 ? -16.953 22.875 11.812 1 98.19 281 ALA B CA 1
ATOM 5114 C C . ALA B 1 281 ? -16.125 22.578 13.055 1 98.19 281 ALA B C 1
ATOM 5116 O O . ALA B 1 281 ? -15.789 23.469 13.828 1 98.19 281 ALA B O 1
ATOM 5117 N N . ALA B 1 282 ? -15.844 21.297 13.258 1 98.44 282 ALA B N 1
ATOM 5118 C CA . ALA B 1 282 ? -15.039 20.891 14.398 1 98.44 282 ALA B CA 1
ATOM 5119 C C . ALA B 1 282 ? -13.648 21.5 14.344 1 98.44 282 ALA B C 1
ATOM 5121 O O . ALA B 1 282 ? -13.156 22.031 15.344 1 98.44 282 ALA B O 1
ATOM 5122 N N . TYR B 1 283 ? -13.016 21.406 13.195 1 98.62 283 TYR B N 1
ATOM 5123 C CA . TYR B 1 283 ? -11.656 21.938 13.055 1 98.62 283 TYR B CA 1
ATOM 5124 C C . TYR B 1 283 ? -11.648 23.453 13.18 1 98.62 283 TYR B C 1
ATOM 5126 O O . TYR B 1 283 ? -10.703 24.031 13.734 1 98.62 283 TYR B O 1
ATOM 5134 N N . ARG B 1 284 ? -12.664 24.109 12.633 1 98.5 284 ARG B N 1
ATOM 5135 C CA . ARG B 1 284 ? -12.758 25.562 12.781 1 98.5 284 ARG B CA 1
ATOM 5136 C C . ARG B 1 284 ? -12.852 25.953 14.25 1 98.5 284 ARG B C 1
ATOM 5138 O O . ARG B 1 284 ? -12.164 26.891 14.688 1 98.5 284 ARG B O 1
ATOM 5145 N N . SER B 1 285 ? -13.695 25.297 14.953 1 98.5 285 SER B N 1
ATOM 5146 C CA . SER B 1 285 ? -13.844 25.547 16.391 1 98.5 285 SER B CA 1
ATOM 5147 C C . SER B 1 285 ? -12.531 25.328 17.125 1 98.5 285 SER B C 1
ATOM 5149 O O . SER B 1 285 ? -12.164 26.125 18 1 98.5 285 SER B O 1
ATOM 5151 N N . ARG B 1 286 ? -11.859 24.328 16.812 1 98.75 286 ARG B N 1
ATOM 5152 C CA . ARG B 1 286 ? -10.586 24 17.453 1 98.75 286 ARG B CA 1
ATOM 5153 C C . ARG B 1 286 ? -9.516 25.016 17.094 1 98.75 286 ARG B C 1
ATOM 5155 O O . ARG B 1 286 ? -8.766 25.469 17.969 1 98.75 286 ARG B O 1
ATOM 5162 N N . ARG B 1 287 ? -9.461 25.375 15.797 1 98.5 287 ARG B N 1
ATOM 5163 C CA . ARG B 1 287 ? -8.562 26.438 15.359 1 98.5 287 ARG B CA 1
ATOM 5164 C C . ARG B 1 287 ? -8.828 27.719 16.125 1 98.5 287 ARG B C 1
ATOM 5166 O O . ARG B 1 287 ? -7.891 28.344 16.625 1 98.5 287 ARG B O 1
ATOM 5173 N N . ASP B 1 288 ? -10.055 28.125 16.266 1 98.62 288 ASP B N 1
ATOM 5174 C CA . ASP B 1 288 ? -10.422 29.344 16.984 1 98.62 288 ASP B CA 1
ATOM 5175 C C . ASP B 1 288 ? -10 29.266 18.438 1 98.62 288 ASP B C 1
ATOM 5177 O O . ASP B 1 288 ? -9.516 30.25 19 1 98.62 288 ASP B O 1
ATOM 5181 N N . ALA B 1 289 ? -10.195 28.125 19.047 1 98.81 289 ALA B N 1
ATOM 5182 C CA . ALA B 1 289 ? -9.812 27.938 20.438 1 98.81 289 ALA B CA 1
ATOM 5183 C C . ALA B 1 289 ? -8.305 28.078 20.625 1 98.81 289 ALA B C 1
ATOM 5185 O O . ALA B 1 289 ? -7.844 28.719 21.578 1 98.81 289 ALA B O 1
ATOM 5186 N N . LEU B 1 290 ? -7.566 27.438 19.766 1 98.81 290 LEU B N 1
ATOM 5187 C CA . LEU B 1 290 ? -6.113 27.531 19.844 1 98.81 290 LEU B CA 1
ATOM 5188 C C . LEU B 1 290 ? -5.652 28.969 19.656 1 98.81 290 LEU B C 1
ATOM 5190 O O . LEU B 1 290 ? -4.82 29.469 20.438 1 98.81 290 LEU B O 1
ATOM 5194 N N . VAL B 1 291 ? -6.18 29.672 18.656 1 98.69 291 VAL B N 1
ATOM 5195 C CA . VAL B 1 291 ? -5.812 31.047 18.344 1 98.69 291 VAL B CA 1
ATOM 5196 C C . VAL B 1 291 ? -6.129 31.953 19.531 1 98.69 291 VAL B C 1
ATOM 5198 O O . VAL B 1 291 ? -5.289 32.75 19.953 1 98.69 291 VAL B O 1
ATOM 5201 N N . ALA B 1 292 ? -7.301 31.812 20.062 1 98.81 292 ALA B N 1
ATOM 5202 C CA . ALA B 1 292 ? -7.711 32.625 21.203 1 98.81 292 ALA B CA 1
ATOM 5203 C C . ALA B 1 292 ? -6.781 32.406 22.391 1 98.81 292 ALA B C 1
ATOM 5205 O O . ALA B 1 292 ? -6.383 33.344 23.062 1 98.81 292 ALA B O 1
ATOM 5206 N N . ALA B 1 293 ? -6.488 31.156 22.656 1 98.88 293 ALA B N 1
ATOM 5207 C CA . ALA B 1 293 ? -5.605 30.828 23.766 1 98.88 293 ALA B CA 1
ATOM 5208 C C . ALA B 1 293 ? -4.207 31.406 23.547 1 98.88 293 ALA B C 1
ATOM 5210 O O . ALA B 1 293 ? -3.594 31.938 24.484 1 98.88 293 ALA B O 1
ATOM 5211 N N . LEU B 1 294 ? -3.67 31.266 22.359 1 98.75 294 LEU B N 1
ATOM 5212 C CA . LEU B 1 294 ? -2.344 31.781 22.062 1 98.75 294 LEU B CA 1
ATOM 5213 C C . LEU B 1 294 ? -2.305 33.312 22.234 1 98.75 294 LEU B C 1
ATOM 5215 O O . LEU B 1 294 ? -1.353 33.844 22.812 1 98.75 294 LEU B O 1
ATOM 5219 N N . GLN B 1 295 ? -3.273 34 21.75 1 98.38 295 GLN B N 1
ATOM 5220 C CA . GLN B 1 295 ? -3.338 35.469 21.859 1 98.38 295 GLN B CA 1
ATOM 5221 C C . GLN B 1 295 ? -3.441 35.906 23.312 1 98.38 295 GLN B C 1
ATOM 5223 O O . GLN B 1 295 ? -2.857 36.938 23.703 1 98.38 295 GLN B O 1
ATOM 5228 N N . ALA B 1 296 ? -4.121 35.156 24.078 1 98.38 296 ALA B N 1
ATOM 5229 C CA . ALA B 1 296 ? -4.359 35.5 25.469 1 98.38 296 ALA B CA 1
ATOM 5230 C C . ALA B 1 296 ? -3.133 35.188 26.328 1 98.38 296 ALA B C 1
ATOM 5232 O O . ALA B 1 296 ? -2.793 35.969 27.234 1 98.38 296 ALA B O 1
ATOM 5233 N N . HIS B 1 297 ? -2.48 34.094 26.078 1 98.06 297 HIS B N 1
ATOM 5234 C CA . HIS B 1 297 ? -1.49 33.594 27.031 1 98.06 297 HIS B CA 1
ATOM 5235 C C . HIS B 1 297 ? -0.075 33.75 26.484 1 98.06 297 HIS B C 1
ATOM 5237 O O . HIS B 1 297 ? 0.894 33.75 27.25 1 98.06 297 HIS B O 1
ATOM 5243 N N . LEU B 1 298 ? 0.062 33.781 25.203 1 97.19 298 LEU B N 1
ATOM 5244 C CA . LEU B 1 298 ? 1.374 33.906 24.578 1 97.19 298 LEU B CA 1
ATOM 5245 C C . LEU B 1 298 ? 1.374 35.031 23.531 1 97.19 298 LEU B C 1
ATOM 5247 O O . LEU B 1 298 ? 1.685 34.781 22.359 1 97.19 298 LEU B O 1
ATOM 5251 N N . PRO B 1 299 ? 1.203 36.188 23.922 1 95.25 299 PRO B N 1
ATOM 5252 C CA . PRO B 1 299 ? 1.044 37.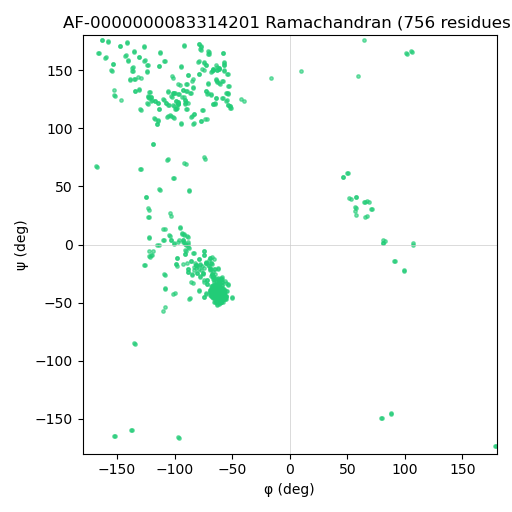312 22.969 1 95.25 299 PRO B CA 1
ATOM 5253 C C . PRO B 1 299 ? 2.326 37.594 22.188 1 95.25 299 PRO B C 1
ATOM 5255 O O . PRO B 1 299 ? 2.283 38.281 21.156 1 95.25 299 PRO B O 1
ATOM 5258 N N . THR B 1 300 ? 3.457 37.125 22.594 1 93.94 300 THR B N 1
ATOM 5259 C CA . THR B 1 300 ? 4.715 37.406 21.906 1 93.94 300 THR B CA 1
ATOM 5260 C C . THR B 1 300 ? 4.941 36.406 20.766 1 93.94 300 THR B C 1
ATOM 5262 O O . THR B 1 300 ? 5.84 36.594 19.938 1 93.94 300 THR B O 1
ATOM 5265 N N . LEU B 1 301 ? 4.18 35.375 20.797 1 95.69 301 LEU B N 1
ATOM 5266 C CA . LEU B 1 301 ? 4.273 34.406 19.703 1 95.69 301 LEU B CA 1
ATOM 5267 C C . LEU B 1 301 ? 3.674 35 18.422 1 95.69 301 LEU B C 1
ATOM 5269 O O . LEU B 1 301 ? 2.557 35.5 18.422 1 95.69 301 LEU B O 1
ATOM 5273 N N . ARG B 1 302 ? 4.426 34.906 17.312 1 96.94 302 ARG B N 1
ATOM 5274 C CA . ARG B 1 302 ? 3.938 35.406 16.031 1 96.94 302 ARG B CA 1
ATOM 5275 C C . ARG B 1 302 ? 3.416 34.25 15.172 1 96.94 302 ARG B C 1
ATOM 5277 O O . ARG B 1 302 ? 4.086 33.219 15.016 1 96.94 302 ARG B O 1
ATOM 5284 N N . PHE B 1 303 ? 2.252 34.406 14.664 1 97.38 303 PHE B N 1
ATOM 5285 C CA . PHE B 1 303 ? 1.661 33.406 13.781 1 97.38 303 PHE B CA 1
ATOM 5286 C C . PHE B 1 303 ? 0.552 34.031 12.938 1 97.38 303 PHE B C 1
ATOM 5288 O O . PHE B 1 303 ? 0.082 35.125 13.219 1 97.38 303 PHE B O 1
ATOM 5295 N N . ARG B 1 304 ? 0.209 33.375 11.859 1 96.06 304 ARG B N 1
ATOM 5296 C CA . ARG B 1 304 ? -0.972 33.688 11.062 1 96.06 304 ARG B CA 1
ATOM 5297 C C . ARG B 1 304 ? -2.096 32.719 11.336 1 96.06 304 ARG B C 1
ATOM 5299 O O . ARG B 1 304 ? -1.84 31.516 11.578 1 96.06 304 ARG B O 1
ATOM 5306 N N . VAL B 1 305 ? -3.299 33.219 11.305 1 97.44 305 VAL B N 1
ATOM 5307 C CA . VAL B 1 305 ? -4.453 32.375 11.531 1 97.44 305 VAL B CA 1
ATOM 5308 C C . VAL B 1 305 ? -4.727 31.531 10.273 1 97.44 305 VAL B C 1
ATOM 5310 O O . VAL B 1 305 ? -5.004 32.094 9.211 1 97.44 305 VAL B O 1
ATOM 5313 N N . PRO B 1 306 ? -4.605 30.234 10.352 1 96.75 306 PRO B N 1
ATOM 5314 C CA . PRO B 1 306 ? -4.891 29.406 9.172 1 96.75 306 PRO B CA 1
ATOM 5315 C C . PRO B 1 306 ? -6.367 29.438 8.773 1 96.75 306 PRO B C 1
ATOM 5317 O O . PRO B 1 306 ? -7.242 29.5 9.641 1 96.75 306 PRO B O 1
ATOM 5320 N N . GLU B 1 307 ? -6.617 29.281 7.508 1 97.44 307 GLU B N 1
ATOM 5321 C CA . GLU B 1 307 ? -7.98 29.328 6.984 1 97.44 307 GLU B CA 1
ATOM 5322 C C . GLU B 1 307 ? -8.523 27.922 6.75 1 97.44 307 GLU B C 1
ATOM 5324 O O . GLU B 1 307 ? -9.664 27.75 6.301 1 97.44 307 GLU B O 1
ATOM 5329 N N . GLY B 1 308 ? -7.824 26.938 7.023 1 97.94 308 GLY B N 1
ATOM 5330 C CA . GLY B 1 308 ? -8.148 25.531 6.859 1 97.94 308 GLY B CA 1
ATOM 5331 C C . GLY B 1 308 ? -7.016 24.609 7.27 1 97.94 308 GLY B C 1
ATOM 5332 O O . GLY B 1 308 ? -6.055 25.047 7.91 1 97.94 308 GLY B O 1
ATOM 5333 N N . GLY B 1 309 ? -7.18 23.312 7.031 1 98.12 309 GLY B N 1
ATOM 5334 C CA . GLY B 1 309 ? -6.148 22.328 7.32 1 98.12 309 GLY B CA 1
ATOM 5335 C C . GLY B 1 309 ? -6.09 21.938 8.781 1 98.12 309 GLY B C 1
ATOM 5336 O O . GLY B 1 309 ? -7.121 21.828 9.445 1 98.12 309 GLY B O 1
ATOM 5337 N N . PHE B 1 310 ? -4.848 21.594 9.234 1 98.62 310 PHE B N 1
ATOM 5338 C CA . PHE B 1 310 ? -4.684 21 10.555 1 98.62 310 PHE B CA 1
ATOM 5339 C C . PHE B 1 310 ? -3.756 21.859 11.414 1 98.62 310 PHE B C 1
ATOM 5341 O O . PHE B 1 310 ? -3.693 21.672 12.633 1 98.62 310 PHE B O 1
ATOM 5348 N N . PHE B 1 311 ? -3.027 22.906 10.852 1 98.75 311 PHE B N 1
ATOM 5349 C CA . PHE B 1 311 ? -1.812 23.312 11.555 1 98.75 311 PHE B CA 1
ATOM 5350 C C . PHE B 1 311 ? -1.703 24.828 11.625 1 98.75 311 PHE B C 1
ATOM 5352 O O . PHE B 1 311 ? -2.217 25.531 10.758 1 98.75 311 PHE B O 1
ATOM 5359 N N . LEU B 1 312 ? -1.098 25.234 12.656 1 98.44 312 LEU B N 1
ATOM 5360 C CA . LEU B 1 312 ? -0.661 26.609 12.883 1 98.44 312 LEU B CA 1
ATOM 5361 C C . LEU B 1 312 ? 0.851 26.672 13.078 1 98.44 312 LEU B C 1
ATOM 5363 O O . LEU B 1 312 ? 1.421 25.875 13.82 1 98.44 312 LEU B O 1
ATOM 5367 N N . TRP B 1 313 ? 1.508 27.5 12.328 1 98.31 313 TRP B N 1
ATOM 5368 C CA . TRP B 1 313 ? 2.951 27.719 12.336 1 98.31 313 TRP B CA 1
ATOM 5369 C C . TRP B 1 313 ? 3.316 28.984 13.109 1 98.31 313 TRP B C 1
ATOM 5371 O O . TRP B 1 313 ? 2.881 30.078 12.75 1 98.31 313 TRP B O 1
ATOM 5381 N N . ALA B 1 314 ? 4.102 28.812 14.164 1 98 314 ALA B N 1
ATOM 5382 C CA . ALA B 1 314 ? 4.375 29.938 15.039 1 98 314 ALA B CA 1
ATOM 5383 C C . ALA B 1 314 ? 5.875 30.188 15.172 1 98 314 ALA B C 1
ATOM 5385 O O . ALA B 1 314 ? 6.672 29.25 15.078 1 98 314 ALA B O 1
ATOM 5386 N N . GLU B 1 315 ? 6.215 31.391 15.359 1 97.31 315 GLU B N 1
ATOM 5387 C CA . GLU B 1 315 ? 7.598 31.828 15.547 1 97.31 315 GLU B CA 1
ATOM 5388 C C . GLU B 1 315 ? 7.84 32.281 16.984 1 97.31 315 GLU B C 1
ATOM 5390 O O . GLU B 1 315 ? 7.137 33.188 17.484 1 97.31 315 GLU B O 1
ATOM 5395 N N . LEU B 1 316 ? 8.828 31.688 17.594 1 96.19 316 LEU B N 1
ATOM 5396 C CA . LEU B 1 316 ? 9.219 32.094 18.938 1 96.19 316 LEU B CA 1
ATOM 5397 C C . LEU B 1 316 ? 9.938 33.438 18.938 1 96.19 316 LEU B C 1
ATOM 5399 O O . LEU B 1 316 ? 10.602 33.781 17.953 1 96.19 316 LEU B O 1
ATOM 5403 N N . PRO B 1 317 ? 9.836 34.125 20.156 1 89.56 317 PRO B N 1
ATOM 5404 C CA . PRO B 1 317 ? 10.578 35.375 20.25 1 89.56 317 PRO B CA 1
ATOM 5405 C C . PRO B 1 317 ? 12.078 35.156 20.406 1 89.56 317 PRO B C 1
ATOM 5407 O O . PRO B 1 317 ? 12.508 34.188 21.031 1 89.56 317 PRO B O 1
ATOM 5410 N N . GLY B 1 318 ? 12.961 36.094 20.062 1 81.06 318 GLY B N 1
ATOM 5411 C CA . GLY B 1 318 ? 14.391 36.156 20.344 1 81.06 318 GLY B CA 1
ATOM 5412 C C . GLY B 1 318 ? 15.156 34.938 19.844 1 81.06 318 GLY B C 1
ATOM 5413 O O . GLY B 1 318 ? 16.156 34.531 20.438 1 81.06 318 GLY B O 1
ATOM 5414 N N . GLN B 1 319 ? 14.859 34.312 18.969 1 78 319 GLN B N 1
ATOM 5415 C CA . GLN B 1 319 ? 15.547 33.188 18.344 1 78 319 GLN B CA 1
ATOM 5416 C C . GLN B 1 319 ? 15.633 31.984 19.297 1 78 319 GLN B C 1
ATOM 5418 O O . GLN B 1 319 ? 16.594 31.219 19.25 1 78 319 GLN B O 1
ATOM 5423 N N . GLU B 1 320 ? 14.828 31.938 20.141 1 86.69 320 GLU B N 1
ATOM 5424 C CA . GLU B 1 320 ? 14.758 30.781 21.031 1 86.69 320 GLU B CA 1
ATOM 5425 C C . GLU B 1 320 ? 14.656 29.484 20.25 1 86.69 320 GLU B C 1
ATOM 5427 O O . GLU B 1 320 ? 14.062 29.438 19.172 1 86.69 320 GLU B O 1
ATOM 5432 N N . ASP B 1 321 ? 15.25 28.469 20.844 1 93.81 321 ASP B N 1
ATOM 5433 C CA . ASP B 1 321 ? 15.305 27.172 20.188 1 93.81 321 ASP B CA 1
ATOM 5434 C C . ASP B 1 321 ? 14.094 26.312 20.562 1 93.81 321 ASP B C 1
ATOM 5436 O O . ASP B 1 321 ? 13.945 25.906 21.719 1 93.81 321 ASP B O 1
ATOM 5440 N N . ALA B 1 322 ? 13.305 26 19.562 1 97.19 322 ALA B N 1
ATOM 5441 C CA . ALA B 1 322 ? 12.07 25.234 19.781 1 97.19 322 ALA B CA 1
ATOM 5442 C C . ALA B 1 322 ? 12.383 23.812 20.266 1 97.19 322 ALA B C 1
ATOM 5444 O O . ALA B 1 322 ? 11.609 23.234 21.016 1 97.19 322 ALA B O 1
ATOM 5445 N N . GLY B 1 323 ? 13.477 23.219 19.797 1 96.88 323 GLY B N 1
ATOM 5446 C CA . GLY B 1 323 ? 13.883 21.922 20.297 1 96.88 323 GLY B CA 1
ATOM 5447 C C . GLY B 1 323 ? 14.125 21.891 21.797 1 96.88 323 GLY B C 1
ATOM 5448 O O . GLY B 1 323 ? 13.703 20.969 22.484 1 96.88 323 GLY B O 1
ATOM 5449 N N . ARG B 1 324 ? 14.844 22.875 22.281 1 96.38 324 ARG B N 1
ATOM 5450 C CA . ARG B 1 324 ? 15.078 23.016 23.719 1 96.38 324 ARG B CA 1
ATOM 5451 C C . ARG B 1 324 ? 13.766 23.25 24.469 1 96.38 324 ARG B C 1
ATOM 5453 O O . ARG B 1 324 ? 13.547 22.672 25.531 1 96.38 324 ARG B O 1
ATOM 5460 N N . LEU B 1 325 ? 12.984 24.125 23.922 1 97.44 325 LEU B N 1
ATOM 5461 C CA . LEU B 1 325 ? 11.688 24.391 24.531 1 97.44 325 LEU B CA 1
ATOM 5462 C C . LEU B 1 325 ? 10.867 23.109 24.641 1 97.44 325 LEU B C 1
ATOM 5464 O O . LEU B 1 325 ? 10.156 22.922 25.625 1 97.44 325 LEU B O 1
ATOM 5468 N N . LEU B 1 326 ? 10.898 22.25 23.625 1 98.19 326 LEU B N 1
ATOM 5469 C CA . LEU B 1 326 ? 10.133 21 23.641 1 98.19 326 LEU B CA 1
ATOM 5470 C C . LEU B 1 326 ? 10.523 20.141 24.828 1 98.19 326 LEU B C 1
ATOM 5472 O O . LEU B 1 326 ? 9.664 19.5 25.438 1 98.19 326 LEU B O 1
ATOM 5476 N N . GLN B 1 327 ? 11.773 20.047 25.125 1 97.56 327 GLN B N 1
ATOM 5477 C CA . GLN B 1 327 ? 12.25 19.25 26.25 1 97.56 327 GLN B CA 1
ATOM 5478 C C . GLN B 1 327 ? 11.625 19.734 27.562 1 97.56 327 GLN B C 1
ATOM 5480 O O . GLN B 1 327 ? 11.18 18.938 28.375 1 97.56 327 GLN B O 1
ATOM 5485 N N . VAL B 1 328 ? 11.617 21.047 27.75 1 97.62 328 VAL B N 1
ATOM 5486 C CA . VAL B 1 328 ? 11.016 21.656 28.938 1 97.62 328 VAL B CA 1
ATOM 5487 C C . VAL B 1 328 ? 9.508 21.453 28.922 1 97.62 328 VAL B C 1
ATOM 5489 O O . VAL B 1 328 ? 8.898 21.125 29.938 1 97.62 328 VAL B O 1
ATOM 5492 N N . ALA B 1 329 ? 8.898 21.672 27.766 1 98.19 329 ALA B N 1
ATOM 5493 C CA . ALA B 1 329 ? 7.449 21.562 27.594 1 98.19 329 ALA B CA 1
ATOM 5494 C C . ALA B 1 329 ? 6.953 20.172 27.984 1 98.19 329 ALA B C 1
ATOM 5496 O O . ALA B 1 329 ? 5.871 20.031 28.562 1 98.19 329 ALA B O 1
ATOM 5497 N N . ARG B 1 330 ? 7.695 19.156 27.672 1 97.31 330 ARG B N 1
ATOM 5498 C CA . ARG B 1 330 ? 7.301 17.781 27.984 1 97.31 330 ARG B CA 1
ATOM 5499 C C . ARG B 1 330 ? 7.16 17.562 29.484 1 97.31 330 ARG B C 1
ATOM 5501 O O . ARG B 1 330 ? 6.305 16.797 29.938 1 97.31 330 ARG B O 1
ATOM 5508 N N . ARG B 1 331 ? 7.949 18.25 30.219 1 96.81 331 ARG B N 1
ATOM 5509 C CA . ARG B 1 331 ? 7.828 18.172 31.672 1 96.81 331 ARG B CA 1
ATOM 5510 C C . ARG B 1 331 ? 6.508 18.781 32.125 1 96.81 331 ARG B C 1
ATOM 5512 O O . ARG B 1 331 ? 6.023 18.469 33.219 1 96.81 331 ARG B O 1
ATOM 5519 N N . HIS B 1 332 ? 6 19.688 31.406 1 98 332 HIS B N 1
ATOM 5520 C CA . HIS B 1 332 ? 4.707 20.297 31.703 1 98 332 HIS B CA 1
ATOM 5521 C C . HIS B 1 332 ? 3.578 19.547 30.984 1 98 332 HIS B C 1
ATOM 5523 O O . HIS B 1 332 ? 2.465 20.078 30.875 1 98 332 HIS B O 1
ATOM 5529 N N . GLN B 1 333 ? 3.85 18.422 30.359 1 98.12 333 GLN B N 1
ATOM 5530 C CA . GLN B 1 333 ? 2.881 17.531 29.734 1 98.12 333 GLN B CA 1
ATOM 5531 C C . GLN B 1 333 ? 2.258 18.172 28.5 1 98.12 333 GLN B C 1
ATOM 5533 O O . GLN B 1 333 ? 1.053 18.047 28.281 1 98.12 333 GLN B O 1
ATOM 5538 N N . VAL B 1 334 ? 2.986 18.875 27.812 1 98.69 334 VAL B N 1
ATOM 5539 C CA . VAL B 1 334 ? 2.58 19.453 26.531 1 98.69 334 VAL B CA 1
ATOM 5540 C C . VAL B 1 334 ? 3.693 19.25 25.5 1 98.69 334 VAL B C 1
ATOM 5542 O O . VAL B 1 334 ? 4.871 19.203 25.859 1 98.69 334 VAL B O 1
ATOM 5545 N N . GLY B 1 335 ? 3.311 18.984 24.266 1 98.31 335 GLY B N 1
ATOM 5546 C CA . GLY B 1 335 ? 4.273 18.797 23.188 1 98.31 335 GLY B CA 1
ATOM 5547 C C . GLY B 1 335 ? 3.887 19.516 21.922 1 98.31 335 GLY B C 1
ATOM 5548 O O . GLY B 1 335 ? 2.77 20.031 21.797 1 98.31 335 GLY B O 1
ATOM 5549 N N . PHE B 1 336 ? 4.766 19.625 21.047 1 98.62 336 PHE B N 1
ATOM 5550 C CA . PHE B 1 336 ? 4.59 20.219 19.719 1 98.62 336 PHE B CA 1
ATOM 5551 C C . PHE B 1 336 ? 5.66 19.719 18.75 1 98.62 336 PHE B C 1
ATOM 5553 O O . PHE B 1 336 ? 6.512 18.906 19.141 1 98.62 336 PHE B O 1
ATOM 5560 N N . LEU B 1 337 ? 5.598 20.078 17.484 1 98.44 337 LEU B N 1
ATOM 5561 C CA . LEU B 1 337 ? 6.629 19.703 16.516 1 98.44 337 LEU B CA 1
ATOM 5562 C C . LEU B 1 337 ? 7.598 20.859 16.297 1 98.44 337 LEU B C 1
ATOM 5564 O O . LEU B 1 337 ? 7.207 21.906 15.773 1 98.44 337 LEU B O 1
ATOM 5568 N N . PRO B 1 338 ? 8.891 20.688 16.656 1 98.12 338 PRO B N 1
ATOM 5569 C CA . PRO B 1 338 ? 9.859 21.75 16.391 1 98.12 338 PRO B CA 1
ATOM 5570 C C . PRO B 1 338 ? 10.047 22.016 14.891 1 98.12 338 PRO B C 1
ATOM 5572 O O . PRO B 1 338 ? 10.055 21.078 14.086 1 98.12 338 PRO B O 1
ATOM 5575 N N . GLY B 1 339 ? 10.203 23.297 14.609 1 97.81 339 GLY B N 1
ATOM 5576 C CA . GLY B 1 339 ? 10.305 23.719 13.219 1 97.81 339 GLY B CA 1
ATOM 5577 C C . GLY B 1 339 ? 11.469 23.078 12.492 1 97.81 339 GLY B C 1
ATOM 5578 O O . GLY B 1 339 ? 11.391 22.828 11.281 1 97.81 339 GLY B O 1
ATOM 5579 N N . ALA B 1 340 ? 12.531 22.766 13.195 1 97.25 340 ALA B N 1
ATOM 5580 C CA . ALA B 1 340 ? 13.719 22.172 12.586 1 97.25 340 ALA B CA 1
ATOM 5581 C C . ALA B 1 340 ? 13.391 20.844 11.898 1 97.25 340 ALA B C 1
ATOM 5583 O O . ALA B 1 340 ? 14.023 20.484 10.906 1 97.25 340 ALA B O 1
ATOM 5584 N N . ARG B 1 341 ? 12.391 20.125 12.359 1 96.94 341 ARG B N 1
ATOM 5585 C CA . ARG B 1 341 ? 11.977 18.859 11.773 1 96.94 341 ARG B CA 1
ATOM 5586 C C . ARG B 1 341 ? 11.383 19.062 10.383 1 96.94 341 ARG B C 1
ATOM 5588 O O . ARG B 1 341 ? 11.383 18.141 9.562 1 96.94 341 ARG B O 1
ATOM 5595 N N . CYS B 1 342 ? 10.867 20.219 10.109 1 98.12 342 CYS B N 1
ATOM 5596 C CA . CYS B 1 342 ? 10.195 20.516 8.852 1 98.12 342 CYS B CA 1
ATOM 5597 C C . CYS B 1 342 ? 11.141 21.203 7.875 1 98.12 342 CYS B C 1
ATOM 5599 O O . CYS B 1 342 ? 10.727 21.641 6.801 1 98.12 342 CYS B O 1
ATOM 5601 N N . SER B 1 343 ? 12.398 21.359 8.305 1 97.38 343 SER B N 1
ATOM 5602 C CA . SER B 1 343 ? 13.383 22.047 7.48 1 97.38 343 SER B CA 1
ATOM 5603 C C . SER B 1 343 ? 14.211 21.062 6.664 1 97.38 343 SER B C 1
ATOM 5605 O O . SER B 1 343 ? 14.594 20 7.16 1 97.38 343 SER B O 1
ATOM 5607 N N . SER B 1 344 ? 14.438 21.375 5.453 1 92 344 SER B N 1
ATOM 5608 C CA . SER B 1 344 ? 15.328 20.578 4.613 1 92 344 SER B CA 1
ATOM 5609 C C . SER B 1 344 ? 16.797 20.812 4.988 1 92 344 SER B C 1
ATOM 5611 O O . SER B 1 344 ? 17.672 20.047 4.578 1 92 344 SER B O 1
ATOM 5613 N N . ARG B 1 345 ? 17.188 21.922 5.68 1 88.62 345 ARG B N 1
ATOM 5614 C CA . ARG B 1 345 ? 18.562 22.312 5.984 1 88.62 345 ARG B CA 1
ATOM 5615 C C . ARG B 1 345 ? 18.766 22.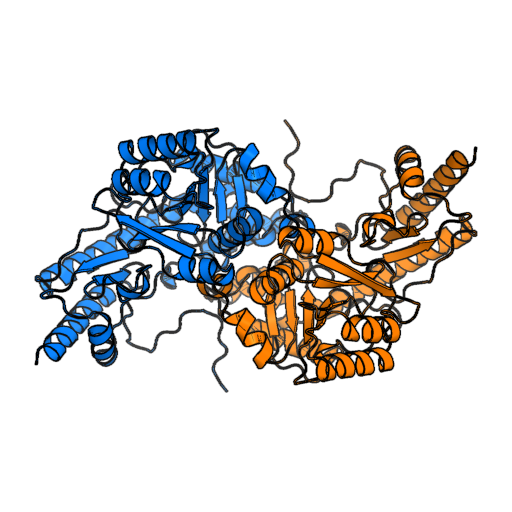469 7.488 1 88.62 345 ARG B C 1
ATOM 5617 O O . ARG B 1 345 ? 19.609 23.25 7.93 1 88.62 345 ARG B O 1
ATOM 5624 N N . GLN B 1 346 ? 17.969 21.828 8.203 1 83.44 346 GLN B N 1
ATOM 5625 C CA . GLN B 1 346 ? 18.062 21.859 9.664 1 83.44 346 GLN B CA 1
ATOM 5626 C C . GLN B 1 346 ? 17.969 23.297 10.188 1 83.44 346 GLN B C 1
ATOM 5628 O O . GLN B 1 346 ? 18.672 23.656 11.141 1 83.44 346 GLN B O 1
ATOM 5633 N N . GLY B 1 347 ? 17.266 24.094 9.516 1 93 347 GLY B N 1
ATOM 5634 C CA . GLY B 1 347 ? 16.953 25.438 9.945 1 93 347 GLY B CA 1
ATOM 5635 C C . GLY B 1 347 ? 15.609 25.547 10.641 1 93 347 GLY B C 1
ATOM 5636 O O . GLY B 1 347 ? 15.109 24.578 11.203 1 93 347 GLY B O 1
ATOM 5637 N N . LEU B 1 348 ? 15.156 26.844 10.797 1 96.06 348 LEU B N 1
ATOM 5638 C CA . LEU B 1 348 ? 13.828 27.141 11.32 1 96.06 348 LEU B CA 1
ATOM 5639 C C . LEU B 1 348 ? 13.703 26.688 12.773 1 96.06 348 LEU B C 1
ATOM 5641 O O . LEU B 1 348 ? 12.648 26.219 13.18 1 96.06 348 LEU B O 1
ATOM 5645 N N . ARG B 1 349 ? 14.758 26.828 13.523 1 96.75 349 ARG B N 1
ATOM 5646 C CA . ARG B 1 349 ? 14.852 26.344 14.891 1 96.75 349 ARG B CA 1
ATOM 5647 C C . ARG B 1 349 ? 13.953 27.156 15.82 1 96.75 349 ARG B C 1
ATOM 5649 O O . ARG B 1 349 ? 13.641 26.719 16.938 1 96.75 349 ARG B O 1
ATOM 5656 N N . HIS B 1 350 ? 13.594 28.375 15.422 1 96.75 350 HIS B N 1
ATOM 5657 C CA . HIS B 1 350 ? 12.773 29.234 16.281 1 96.75 350 HIS B CA 1
ATOM 5658 C C . HIS B 1 350 ? 11.297 29.109 15.922 1 96.75 350 HIS B C 1
ATOM 5660 O O . HIS B 1 350 ? 10.484 29.938 16.344 1 96.75 350 HIS B O 1
ATOM 5666 N N . TYR B 1 351 ? 10.938 28.094 15.172 1 97.69 351 TYR B N 1
ATOM 5667 C CA . TYR B 1 351 ? 9.539 27.875 14.805 1 97.69 351 TYR B CA 1
ATOM 5668 C C . TYR B 1 351 ? 9.008 26.609 15.438 1 97.69 351 TYR B C 1
ATOM 5670 O O . TYR B 1 351 ? 9.773 25.703 15.789 1 97.69 351 TYR B O 1
ATOM 5678 N N . LEU B 1 352 ? 7.746 26.531 15.656 1 97.31 352 LEU B N 1
ATOM 5679 C CA . LEU B 1 352 ? 7.074 25.312 16.078 1 97.31 352 LEU B CA 1
ATOM 5680 C C . LEU B 1 352 ? 5.742 25.141 15.344 1 97.31 352 LEU B C 1
ATOM 5682 O O . LEU B 1 352 ? 5.074 26.141 15.039 1 97.31 352 LEU B O 1
ATOM 5686 N N . ARG B 1 353 ? 5.371 23.969 14.969 1 98.75 353 ARG B N 1
ATOM 5687 C CA . ARG B 1 353 ? 4.066 23.609 14.414 1 98.75 353 ARG B CA 1
ATOM 5688 C C . ARG B 1 353 ? 3.111 23.156 15.5 1 98.75 353 ARG B C 1
ATOM 5690 O O . ARG B 1 353 ? 3.455 22.281 16.312 1 98.75 353 ARG B O 1
ATOM 5697 N N . LEU B 1 354 ? 1.987 23.734 15.547 1 98.81 354 LEU B N 1
ATOM 5698 C CA . LEU B 1 354 ? 0.919 23.344 16.469 1 98.81 354 LEU B CA 1
ATOM 5699 C C . LEU B 1 354 ? -0.281 22.797 15.703 1 98.81 354 LEU B C 1
ATOM 5701 O O . LEU B 1 354 ? -0.871 23.5 14.875 1 98.81 354 LEU B O 1
ATOM 5705 N N . SER B 1 355 ? -0.641 21.594 16 1 98.75 355 SER B N 1
ATOM 5706 C CA . SER B 1 355 ? -1.83 21 15.398 1 98.75 355 SER B CA 1
ATOM 5707 C C . SER B 1 355 ? -3.074 21.297 16.234 1 98.75 355 SER B C 1
ATOM 5709 O O . SER B 1 355 ? -3.062 21.125 17.453 1 98.75 355 SER B O 1
ATOM 5711 N N . PHE B 1 356 ? -4.129 21.734 15.617 1 98.62 356 PHE B N 1
ATOM 5712 C CA . PHE B 1 356 ? -5.395 21.906 16.312 1 98.62 356 PHE B CA 1
ATOM 5713 C C . PHE B 1 356 ? -6.367 20.797 15.977 1 98.62 356 PHE B C 1
ATOM 5715 O O . PHE B 1 356 ? -7.52 20.812 16.406 1 98.62 356 PHE B O 1
ATOM 5722 N N . ALA B 1 357 ? -5.902 19.797 15.258 1 97.88 357 ALA B N 1
ATOM 5723 C CA . ALA B 1 357 ? -6.809 18.797 14.68 1 97.88 357 ALA B CA 1
ATOM 5724 C C . ALA B 1 357 ? -7.145 17.703 15.688 1 97.88 357 ALA B C 1
ATOM 5726 O O . ALA B 1 357 ? -8.266 17.203 15.711 1 97.88 357 ALA B O 1
ATOM 5727 N N . PHE B 1 358 ? -6.238 17.359 16.547 1 97.44 358 PHE B N 1
ATOM 5728 C CA . PHE B 1 358 ? -6.332 16.141 17.344 1 97.44 358 PHE B CA 1
ATOM 5729 C C . PHE B 1 358 ? -7.121 16.391 18.609 1 97.44 358 PHE B C 1
ATOM 5731 O O . PHE B 1 358 ? -8 15.602 18.969 1 97.44 358 PHE B O 1
ATOM 5738 N N . HIS B 1 359 ? -6.863 17.469 19.344 1 97.94 359 HIS B N 1
ATOM 5739 C CA . HIS B 1 359 ? -7.434 17.734 20.672 1 97.94 359 HIS B CA 1
ATOM 5740 C C . HIS B 1 359 ? -8.68 18.609 20.562 1 97.94 359 HIS B C 1
ATOM 5742 O O . HIS B 1 359 ? -8.812 19.391 19.625 1 97.94 359 HIS B O 1
ATOM 5748 N N . ASP B 1 360 ? -9.586 18.516 21.5 1 97.75 360 ASP B N 1
ATOM 5749 C CA . ASP B 1 360 ? -10.766 19.375 21.547 1 97.75 360 ASP B CA 1
ATOM 5750 C C . ASP B 1 360 ? -10.43 20.75 22.109 1 97.75 360 ASP B C 1
ATOM 5752 O O . ASP B 1 360 ? -9.312 20.969 22.578 1 97.75 360 ASP B O 1
ATOM 5756 N N . PRO B 1 361 ? -11.359 21.719 22.094 1 98.44 361 PRO B N 1
ATOM 5757 C CA . PRO B 1 361 ? -11.062 23.109 22.438 1 98.44 361 PRO B CA 1
ATOM 5758 C C . PRO B 1 361 ? -10.57 23.266 23.875 1 98.44 361 PRO B C 1
ATOM 5760 O O . PRO B 1 361 ? -9.57 23.953 24.109 1 98.44 361 PRO B O 1
ATOM 5763 N N . PRO B 1 362 ? -11.141 22.625 24.875 1 98.31 362 PRO B N 1
ATOM 5764 C CA . PRO B 1 362 ? -10.617 22.781 26.234 1 98.31 362 PRO B CA 1
ATOM 5765 C C . PRO B 1 362 ? -9.18 22.281 26.375 1 98.31 362 PRO B C 1
ATOM 5767 O O . PRO B 1 362 ? -8.367 22.922 27.047 1 98.31 362 PRO B O 1
ATOM 5770 N N . ALA B 1 363 ? -8.914 21.156 25.797 1 98.25 363 ALA B N 1
ATOM 5771 C CA . ALA B 1 363 ? -7.559 20.625 25.844 1 98.25 363 ALA B CA 1
ATOM 5772 C C . ALA B 1 363 ? -6.57 21.547 25.156 1 98.25 363 ALA B C 1
ATOM 5774 O O . ALA B 1 363 ? -5.434 21.703 25.609 1 98.25 363 ALA B O 1
ATOM 5775 N N . LEU B 1 364 ? -6.969 22.125 24.062 1 98.69 364 LEU B N 1
ATOM 5776 C CA . LEU B 1 364 ? -6.117 23.078 23.344 1 98.69 364 LEU B CA 1
ATOM 5777 C C . LEU B 1 364 ? -5.781 24.281 24.234 1 98.69 364 LEU B C 1
ATOM 5779 O O . LEU B 1 364 ? -4.625 24.703 24.297 1 98.69 364 LEU B O 1
ATOM 5783 N N . ALA B 1 365 ? -6.77 24.812 24.875 1 98.69 365 ALA B N 1
ATOM 5784 C CA . ALA B 1 365 ? -6.555 25.953 25.781 1 98.69 365 ALA B CA 1
ATOM 5785 C C . ALA B 1 365 ? -5.598 25.594 26.906 1 98.69 365 ALA B C 1
ATOM 5787 O O . ALA B 1 365 ? -4.688 26.359 27.234 1 98.69 365 ALA B O 1
ATOM 5788 N N . GLU B 1 366 ? -5.844 24.406 27.469 1 98.62 366 GLU B N 1
ATOM 5789 C CA . GLU B 1 366 ? -4.977 23.922 28.547 1 98.62 366 GLU B CA 1
ATOM 5790 C C . GLU B 1 366 ? -3.545 23.734 28.047 1 98.62 366 GLU B C 1
ATOM 5792 O O . GLU B 1 366 ? -2.59 24.062 28.75 1 98.62 366 GLU B O 1
ATOM 5797 N N . GLY B 1 367 ? -3.424 23.156 26.875 1 98.81 367 GLY B N 1
ATOM 5798 C CA . GLY B 1 367 ? -2.102 22.984 26.297 1 98.81 367 GLY B CA 1
ATOM 5799 C C . GLY B 1 367 ? -1.334 24.281 26.141 1 98.81 367 GLY B C 1
ATOM 5800 O O . GLY B 1 367 ? -0.127 24.328 26.391 1 98.81 367 GLY B O 1
ATOM 5801 N N . VAL B 1 368 ? -1.999 25.297 25.75 1 98.81 368 VAL B N 1
ATOM 5802 C CA . VAL B 1 368 ? -1.358 26.594 25.562 1 98.81 368 VAL B CA 1
ATOM 5803 C C . VAL B 1 368 ? -0.898 27.156 26.906 1 98.81 368 VAL B C 1
ATOM 5805 O O . VAL B 1 368 ? 0.19 27.719 27.016 1 98.81 368 VAL B O 1
ATOM 5808 N N . LYS B 1 369 ? -1.725 27.031 27.938 1 98.69 369 LYS B N 1
ATOM 5809 C CA . LYS B 1 369 ? -1.324 27.469 29.281 1 98.69 369 LYS B CA 1
ATOM 5810 C C . LYS B 1 369 ? -0.053 26.75 29.734 1 98.69 369 LYS B C 1
ATOM 5812 O O . LYS B 1 369 ? 0.847 27.375 30.297 1 98.69 369 LYS B O 1
ATOM 5817 N N . ARG B 1 370 ? -0.028 25.5 29.469 1 98.69 370 ARG B N 1
ATOM 5818 C CA . ARG B 1 370 ? 1.138 24.719 29.844 1 98.69 370 ARG B CA 1
ATOM 5819 C C . ARG B 1 370 ? 2.363 25.125 29.031 1 98.69 370 ARG B C 1
ATOM 5821 O O . ARG B 1 370 ? 3.48 25.141 29.562 1 98.69 370 ARG B O 1
ATOM 5828 N N . LEU B 1 371 ? 2.164 25.359 27.766 1 98.25 371 LEU B N 1
ATOM 5829 C CA . LEU B 1 371 ? 3.256 25.844 26.938 1 98.25 371 LEU B CA 1
ATOM 5830 C C . LEU B 1 371 ? 3.809 27.156 27.469 1 98.25 371 LEU B C 1
ATOM 5832 O O . LEU B 1 371 ? 5.023 27.375 27.453 1 98.25 371 LEU B O 1
ATOM 5836 N N . ARG B 1 372 ? 2.932 28.062 27.938 1 97.94 372 ARG B N 1
ATOM 5837 C CA . ARG B 1 372 ? 3.359 29.312 28.547 1 97.94 372 ARG B CA 1
ATOM 5838 C C . ARG B 1 372 ? 4.246 29.047 29.766 1 97.94 372 ARG B C 1
ATOM 5840 O O . ARG B 1 372 ? 5.285 29.688 29.938 1 97.94 372 ARG B O 1
ATOM 5847 N N . GLN B 1 373 ? 3.793 28.125 30.562 1 98.12 373 GLN B N 1
ATOM 5848 C CA . GLN B 1 373 ? 4.578 27.781 31.734 1 98.12 373 GLN B CA 1
ATOM 5849 C C . GLN B 1 373 ? 5.965 27.281 31.344 1 98.12 373 GLN B C 1
ATOM 5851 O O . GLN B 1 373 ? 6.957 27.625 31.984 1 98.12 373 GLN B O 1
ATOM 5856 N N . ALA B 1 374 ? 6.008 26.453 30.328 1 97.56 374 ALA B N 1
ATOM 5857 C CA . ALA B 1 374 ? 7.285 25.938 29.844 1 97.56 374 ALA B CA 1
ATOM 5858 C C . ALA B 1 374 ? 8.18 27.078 29.359 1 97.56 374 ALA B C 1
ATOM 5860 O O . ALA B 1 374 ? 9.391 27.078 29.625 1 97.56 374 ALA B O 1
ATOM 5861 N N . MET B 1 375 ? 7.641 28.031 28.641 1 95.81 375 MET B N 1
ATOM 5862 C CA . MET B 1 375 ? 8.398 29.172 28.125 1 95.81 375 MET B CA 1
ATOM 5863 C C . MET B 1 375 ? 8.93 30.031 29.266 1 95.81 375 MET B C 1
ATOM 5865 O O . MET B 1 375 ? 10.055 30.531 29.203 1 95.81 375 MET B O 1
ATOM 5869 N N . GLU B 1 376 ? 8.133 30.188 30.297 1 95.38 376 GLU B N 1
ATOM 5870 C CA . GLU B 1 376 ? 8.555 30.953 31.469 1 95.38 376 GLU B CA 1
ATOM 5871 C C . GLU B 1 376 ? 9.711 30.266 32.188 1 95.38 376 GLU B C 1
ATOM 5873 O O . GLU B 1 376 ? 10.664 30.922 32.625 1 95.38 376 GLU B O 1
ATOM 5878 N N . GLU B 1 377 ? 9.57 28.969 32.219 1 95.44 377 GLU B N 1
ATOM 5879 C CA . GLU B 1 377 ? 10.641 28.219 32.875 1 95.44 377 GLU B CA 1
ATOM 5880 C C . GLU B 1 377 ? 11.945 28.328 32.094 1 95.44 377 GLU B C 1
ATOM 5882 O O . GLU B 1 377 ? 13.023 28.375 32.656 1 95.44 377 GLU B O 1
ATOM 5887 N N . MET B 1 378 ? 11.891 28.25 30.828 1 91.38 378 MET B N 1
ATOM 5888 C CA . MET B 1 378 ? 13.078 28.312 29.969 1 91.38 378 MET B CA 1
ATOM 5889 C C . MET B 1 378 ? 13.773 29.656 30.125 1 91.38 378 MET B C 1
ATOM 5891 O O . MET B 1 378 ? 14.992 29.75 29.969 1 91.38 378 MET B O 1
ATOM 5895 N N . ARG B 1 379 ? 13.102 30.688 30.438 1 85.81 379 ARG B N 1
ATOM 5896 C CA . ARG B 1 379 ? 13.664 32.031 30.578 1 85.81 379 ARG B CA 1
ATOM 5897 C C . ARG B 1 379 ? 14.266 32.219 31.953 1 85.81 379 ARG B C 1
ATOM 5899 O O . ARG B 1 379 ? 15.078 33.125 32.156 1 85.81 379 ARG B O 1
ATOM 5906 N N . THR B 1 380 ? 13.875 31.453 32.906 1 79.5 380 THR B N 1
ATOM 5907 C CA . THR B 1 380 ? 14.469 31.547 34.25 1 79.5 380 THR B CA 1
ATOM 5908 C C . THR B 1 380 ? 15.727 30.703 34.344 1 79.5 380 THR B C 1
ATOM 5910 O O . THR B 1 380 ? 16.672 31.047 35.031 1 79.5 380 THR B O 1
#